Protein AF-0000000078731148 (afdb_homodimer)

pLDDT: mean 84.33, std 15.51, range [36.84, 97.5]

Organism: Oryza nivara (NCBI:txid4536)

Radius of gyration: 30.64 Å; Cα contacts (8 Å, |Δi|>4): 1799; chains: 2; bounding box: 65×87×70 Å

Nearest PDB structures (foldseek):
  7xm3-assembly1_A  TM=5.866E-01  e=1.281E-05  Homo sapiens
  4ch9-assembly1_B  TM=4.738E-01  e=8.517E-07  Homo sapiens
  7qzq-assembly2_B  TM=4.421E-01  e=8.063E-04  Homo sapiens
  2dg0-assembly1_A  TM=3.332E-01  e=1.736E-03  Staphylococcus aureus
  8gej-assembly1_B  TM=3.809E-01  e=5.083E-03  Homo sapiens

Solvent-accessible surface area (backbone atoms only — not comparable to full-atom values): 38604 Å² total; per-residue (Å²): 113,58,56,73,64,37,36,35,32,28,38,38,60,48,90,73,41,55,58,28,29,33,37,22,49,35,64,54,69,78,25,46,72,61,80,88,59,64,77,64,80,70,65,89,76,64,72,78,67,68,40,81,41,78,66,58,55,75,73,42,31,31,42,62,41,74,44,77,40,57,39,71,86,66,29,35,40,33,29,15,44,90,78,18,37,28,35,40,36,32,76,88,75,41,31,41,29,80,46,65,52,46,90,49,60,64,64,69,65,44,73,42,53,47,64,85,23,37,34,39,30,29,36,60,44,41,44,43,77,40,86,41,57,98,78,46,68,61,36,56,31,16,34,28,42,39,64,44,72,55,53,72,42,98,75,72,37,33,50,91,43,57,45,63,41,81,45,80,56,67,78,63,37,77,44,87,62,28,92,79,49,38,42,58,42,17,34,33,66,41,85,77,44,32,40,38,40,11,17,84,75,78,12,21,36,27,34,34,65,86,75,67,42,74,45,66,15,35,92,43,50,58,68,30,45,41,52,35,31,65,33,78,83,72,66,32,29,36,24,29,22,59,91,39,71,23,26,41,31,29,31,62,58,84,65,46,71,39,70,75,36,72,81,74,61,71,77,44,70,35,76,79,58,61,58,95,64,72,54,82,44,74,44,55,42,72,36,40,79,37,27,33,38,41,35,38,30,37,68,44,72,42,74,66,80,65,73,85,51,81,80,52,60,80,66,51,54,48,34,24,37,35,40,39,29,22,32,37,53,41,80,44,87,81,93,42,66,44,68,43,76,52,38,31,37,31,33,64,42,48,75,49,30,42,76,77,46,77,84,114,55,55,72,63,35,36,36,32,26,37,38,61,47,89,68,40,55,58,30,30,35,37,21,50,36,64,56,69,76,25,46,72,62,82,86,55,67,76,65,76,74,63,91,75,66,73,79,66,67,39,82,42,80,66,57,55,75,73,41,29,33,42,61,42,74,44,78,43,58,39,68,85,65,28,36,39,33,28,16,45,89,77,20,38,28,36,39,34,32,75,90,74,42,30,42,30,80,44,64,52,45,90,53,60,66,66,70,66,44,73,42,54,46,65,85,25,36,36,38,30,29,35,60,47,41,48,43,76,43,85,45,57,99,79,48,68,61,44,54,28,16,34,29,43,38,64,43,74,54,53,71,40,96,72,73,41,35,50,92,42,58,44,65,41,80,44,81,57,65,78,64,36,75,42,87,64,30,93,78,48,37,42,59,41,17,35,34,67,41,86,78,46,32,39,36,40,12,16,84,74,78,12,21,36,26,34,33,64,84,76,68,42,74,45,67,16,36,92,42,50,58,67,28,44,41,49,34,32,65,33,77,82,72,67,31,29,37,22,30,24,59,92,40,71,22,25,41,32,28,31,63,57,84,65,46,72,39,71,73,36,74,81,74,61,72,78,42,70,34,75,78,58,62,58,95,65,72,55,82,45,72,44,56,41,71,37,40,80,39,26,33,38,42,35,37,31,37,69,46,74,42,75,65,80,68,72,82,53,83,79,51,62,80,67,52,54,49,34,24,36,35,39,41,30,22,34,36,54,41,79,44,88,80,93,43,66,42,69,42,79,51,37,31,37,31,33,62,43,48,76,48,29,41,75,78,45,76,84

Structure (mmCIF, N/CA/C/O backbone):
data_AF-0000000078731148-model_v1
#
loop_
_entity.id
_entity.type
_entity.pdbx_description
1 polymer 'DUF1618 domain-containing protein'
#
loop_
_atom_site.group_PDB
_atom_site.id
_atom_site.type_symbol
_atom_site.label_atom_id
_atom_site.label_alt_id
_atom_site.label_comp_id
_atom_site.label_asym_id
_atom_site.label_entity_id
_atom_site.label_seq_id
_atom_site.pdbx_PDB_ins_code
_atom_site.Cartn_x
_atom_site.Cartn_y
_atom_site.Cartn_z
_atom_site.occupancy
_atom_site.B_iso_or_equiv
_atom_site.auth_seq_id
_atom_site.auth_comp_id
_atom_site.auth_asym_id
_atom_site.auth_atom_id
_atom_site.pdbx_PDB_model_num
ATOM 1 N N . MET A 1 1 ? 5.75 -10.508 -28 1 74.62 1 MET A N 1
ATOM 2 C CA . MET A 1 1 ? 6.523 -9.758 -27.016 1 74.62 1 MET A CA 1
ATOM 3 C C . MET A 1 1 ? 6.363 -10.352 -25.609 1 74.62 1 MET A C 1
ATOM 5 O O . MET A 1 1 ? 5.297 -10.875 -25.281 1 74.62 1 MET A O 1
ATOM 9 N N . ILE A 1 2 ? 7.523 -10.578 -24.906 1 86.19 2 ILE A N 1
ATOM 10 C CA . ILE A 1 2 ? 7.484 -11.18 -23.578 1 86.19 2 ILE A CA 1
ATOM 11 C C . ILE A 1 2 ? 7.215 -10.102 -22.531 1 86.19 2 ILE A C 1
ATOM 13 O O . ILE A 1 2 ? 7.426 -8.914 -22.797 1 86.19 2 ILE A O 1
ATOM 17 N N . ARG A 1 3 ? 6.613 -10.547 -21.484 1 90.38 3 ARG A N 1
ATOM 18 C CA . ARG A 1 3 ? 6.367 -9.586 -20.422 1 90.38 3 ARG A CA 1
ATOM 19 C C . ARG A 1 3 ? 7.656 -8.867 -20.016 1 90.38 3 ARG A C 1
ATOM 21 O O . ARG A 1 3 ? 8.734 -9.461 -20.062 1 90.38 3 ARG A O 1
ATOM 28 N N . ARG A 1 4 ? 7.504 -7.707 -19.578 1 87.62 4 ARG A N 1
ATOM 29 C CA . ARG A 1 4 ? 8.648 -6.844 -19.312 1 87.62 4 ARG A CA 1
ATOM 30 C C . ARG A 1 4 ? 9.367 -7.285 -18.031 1 87.62 4 ARG A C 1
ATOM 32 O O . ARG A 1 4 ? 10.594 -7.242 -17.969 1 87.62 4 ARG A O 1
ATOM 39 N N . PHE A 1 5 ? 8.539 -7.723 -17.078 1 93.25 5 PHE A N 1
ATOM 40 C CA . PHE A 1 5 ? 9.195 -8.055 -15.82 1 93.25 5 PHE A CA 1
ATOM 41 C C . PHE A 1 5 ? 8.602 -9.32 -15.219 1 93.25 5 PHE A C 1
ATOM 43 O O . PHE A 1 5 ? 7.414 -9.602 -15.391 1 93.25 5 PHE A O 1
ATOM 50 N N . LEU A 1 6 ? 9.492 -10.109 -14.664 1 95.31 6 LEU A N 1
ATOM 51 C CA . LEU A 1 6 ? 9.188 -11.156 -13.695 1 95.31 6 LEU A CA 1
ATOM 52 C C . LEU A 1 6 ? 9.383 -10.656 -12.266 1 95.31 6 LEU A C 1
ATOM 54 O O . LEU A 1 6 ? 10.25 -9.82 -12.016 1 95.31 6 LEU A O 1
ATOM 58 N N . TYR A 1 7 ? 8.5 -11.148 -11.391 1 96.5 7 TYR A N 1
ATOM 59 C CA . TYR A 1 7 ? 8.609 -10.672 -10.016 1 96.5 7 TYR A CA 1
ATOM 60 C C . TYR A 1 7 ? 8.922 -11.812 -9.062 1 96.5 7 TYR A C 1
ATOM 62 O O . TYR A 1 7 ? 8.297 -12.875 -9.133 1 96.5 7 TYR A O 1
ATOM 70 N N . MET A 1 8 ? 9.852 -11.578 -8.242 1 96.88 8 MET A N 1
ATOM 71 C CA . MET A 1 8 ? 10.195 -12.523 -7.18 1 96.88 8 MET A CA 1
ATOM 72 C C . MET A 1 8 ? 9.953 -11.906 -5.809 1 96.88 8 MET A C 1
ATOM 74 O O . MET A 1 8 ? 10.273 -10.734 -5.582 1 96.88 8 MET A O 1
ATOM 78 N N . VAL A 1 9 ? 9.352 -12.656 -4.941 1 96.88 9 VAL A N 1
ATOM 79 C CA . VAL A 1 9 ? 9.117 -12.188 -3.58 1 96.88 9 VAL A CA 1
ATOM 80 C C . VAL A 1 9 ? 10.031 -12.922 -2.607 1 96.88 9 VAL A C 1
ATOM 82 O O . VAL A 1 9 ? 10.148 -14.156 -2.658 1 96.88 9 VAL A O 1
ATOM 85 N N . ASP A 1 10 ? 10.703 -12.203 -1.766 1 95.94 10 ASP A N 1
ATOM 86 C CA . ASP A 1 10 ? 11.508 -12.828 -0.727 1 95.94 10 ASP A CA 1
ATOM 87 C C . ASP A 1 10 ? 11.18 -12.258 0.649 1 95.94 10 ASP A C 1
ATOM 89 O O . ASP A 1 10 ? 10.656 -11.148 0.754 1 95.94 10 ASP A O 1
ATOM 93 N N . ILE A 1 11 ? 11.398 -13.031 1.67 1 92.94 11 ILE A N 1
ATOM 94 C CA . ILE A 1 11 ? 11.227 -12.641 3.064 1 92.94 11 ILE A CA 1
ATOM 95 C C . ILE A 1 11 ? 12.531 -12.062 3.605 1 92.94 11 ILE A C 1
ATOM 97 O O . ILE A 1 11 ? 13.609 -12.617 3.375 1 92.94 11 ILE A O 1
ATOM 101 N N . PHE A 1 12 ? 12.359 -10.93 4.188 1 85.38 12 PHE A N 1
ATOM 102 C CA . PHE A 1 12 ? 13.469 -10.344 4.934 1 85.38 12 PHE A CA 1
ATOM 103 C C . PHE A 1 12 ? 13.219 -10.422 6.434 1 85.38 12 PHE A C 1
ATOM 105 O O . PHE A 1 12 ? 12.289 -9.797 6.945 1 85.38 12 PHE A O 1
ATOM 112 N N . ASP A 1 13 ? 13.961 -11.328 7.055 1 73.5 13 ASP A N 1
ATOM 113 C CA . ASP A 1 13 ? 13.82 -11.531 8.492 1 73.5 13 ASP A CA 1
ATOM 114 C C . ASP A 1 13 ? 14.969 -10.867 9.258 1 73.5 13 ASP A C 1
ATOM 116 O O . ASP A 1 13 ? 16.078 -11.391 9.281 1 73.5 13 ASP A O 1
ATOM 120 N N . LYS A 1 14 ? 14.609 -9.57 9.641 1 64.19 14 LYS A N 1
ATOM 121 C CA . LYS A 1 14 ? 15.609 -8.938 10.492 1 64.19 14 LYS A CA 1
ATOM 122 C C . LYS A 1 14 ? 15.414 -9.328 11.953 1 64.19 14 LYS A C 1
ATOM 124 O O . LYS A 1 14 ? 14.289 -9.555 12.398 1 64.19 14 LYS A O 1
ATOM 129 N N . SER A 1 15 ? 16.391 -9.898 12.664 1 60.47 15 SER A N 1
ATOM 130 C CA . SER A 1 15 ? 16.359 -10.391 14.039 1 60.47 15 SER A CA 1
ATOM 131 C C . SER A 1 15 ? 15.383 -9.578 14.891 1 60.47 15 SER A C 1
ATOM 133 O O . SER A 1 15 ? 14.656 -10.141 15.719 1 60.47 15 SER A O 1
ATOM 135 N N . HIS A 1 16 ? 15.234 -8.352 14.734 1 59.56 16 HIS A N 1
ATOM 136 C CA . HIS A 1 16 ? 14.43 -7.645 15.719 1 59.56 16 HIS A CA 1
ATOM 137 C C . HIS A 1 16 ? 13.383 -6.766 15.039 1 59.56 16 HIS A C 1
ATOM 139 O O . HIS A 1 16 ? 12.594 -6.09 15.711 1 59.56 16 HIS A O 1
ATOM 145 N N . GLY A 1 17 ? 13.211 -6.926 13.781 1 63.25 17 GLY A N 1
ATOM 146 C CA . GLY A 1 17 ? 12.227 -6.062 13.148 1 63.25 17 GLY A CA 1
ATOM 147 C C . GLY A 1 17 ? 11.07 -6.828 12.523 1 63.25 17 GLY A C 1
ATOM 148 O O . GLY A 1 17 ? 11.008 -8.055 12.633 1 63.25 17 GLY A O 1
ATOM 149 N N . PRO A 1 18 ? 10.109 -6.062 12.18 1 71.12 18 PRO A N 1
ATOM 150 C CA . PRO A 1 18 ? 8.984 -6.719 11.508 1 71.12 18 PRO A CA 1
ATOM 151 C C . PRO A 1 18 ? 9.414 -7.473 10.25 1 71.12 18 PRO A C 1
ATOM 153 O O . PRO A 1 18 ? 10.312 -7.027 9.531 1 71.12 18 PRO A O 1
ATOM 156 N N . ILE A 1 19 ? 8.836 -8.664 10.125 1 81 19 ILE A N 1
ATOM 157 C CA . ILE A 1 19 ? 9.07 -9.438 8.914 1 81 19 ILE A CA 1
ATOM 158 C C . ILE A 1 19 ? 8.477 -8.719 7.711 1 81 19 ILE A C 1
ATOM 160 O O . ILE A 1 19 ? 7.328 -8.281 7.746 1 81 19 ILE A O 1
ATOM 164 N N . SER A 1 20 ? 9.359 -8.438 6.777 1 89.38 20 SER A N 1
ATOM 165 C CA . SER A 1 20 ? 8.898 -7.77 5.562 1 89.38 20 SER A CA 1
ATOM 166 C C . SER A 1 20 ? 9.102 -8.648 4.336 1 89.38 20 SER A C 1
ATOM 168 O O . SER A 1 20 ? 9.898 -9.586 4.359 1 89.38 20 SER A O 1
ATOM 170 N N . ARG A 1 21 ? 8.305 -8.508 3.389 1 94.94 21 ARG A N 1
ATOM 171 C CA . ARG A 1 21 ? 8.422 -9.172 2.094 1 94.94 21 ARG A CA 1
ATOM 172 C C . ARG A 1 21 ? 8.812 -8.18 1.004 1 94.94 21 ARG A C 1
ATOM 174 O O . ARG A 1 21 ? 8.25 -7.09 0.918 1 94.94 21 ARG A O 1
ATOM 181 N N . ARG A 1 22 ? 9.742 -8.578 0.25 1 95.5 22 ARG A N 1
ATOM 182 C CA . ARG A 1 22 ? 10.273 -7.707 -0.79 1 95.5 22 ARG A CA 1
ATOM 183 C C . ARG A 1 22 ? 9.938 -8.242 -2.178 1 95.5 22 ARG A C 1
ATOM 185 O O . ARG A 1 22 ? 10.133 -9.422 -2.457 1 95.5 22 ARG A O 1
ATOM 192 N N . LEU A 1 23 ? 9.359 -7.355 -2.934 1 97.06 23 LEU A N 1
ATOM 193 C CA . LEU A 1 23 ? 9.102 -7.656 -4.34 1 97.06 23 LEU A CA 1
ATOM 194 C C . LEU A 1 23 ? 10.266 -7.203 -5.215 1 97.06 23 LEU A C 1
ATOM 196 O O . LEU A 1 23 ? 10.57 -6.008 -5.281 1 97.06 23 LEU A O 1
ATOM 200 N N . ARG A 1 24 ? 10.898 -8.188 -5.871 1 96.44 24 ARG A N 1
ATOM 201 C CA . ARG A 1 24 ? 12.031 -7.895 -6.746 1 96.44 24 ARG A CA 1
ATOM 202 C C . ARG A 1 24 ? 11.625 -7.996 -8.211 1 96.44 24 ARG A C 1
ATOM 204 O O . ARG A 1 24 ? 10.844 -8.875 -8.586 1 96.44 24 ARG A O 1
ATOM 211 N N . ARG A 1 25 ? 12.211 -7.125 -8.945 1 95.06 25 ARG A N 1
ATOM 212 C CA . ARG A 1 25 ? 11.906 -7.074 -10.375 1 95.06 25 ARG A CA 1
ATOM 213 C C . ARG A 1 25 ? 13.039 -7.684 -11.195 1 95.06 25 ARG A C 1
ATOM 215 O O . ARG A 1 25 ? 14.195 -7.277 -11.07 1 95.06 25 ARG A O 1
ATOM 222 N N . ILE A 1 26 ? 12.633 -8.664 -12.055 1 95.81 26 ILE A N 1
ATOM 223 C CA . ILE A 1 26 ? 13.609 -9.359 -12.891 1 95.81 26 ILE A CA 1
ATOM 224 C C . ILE A 1 26 ? 13.297 -9.117 -14.367 1 95.81 26 ILE A C 1
ATOM 226 O O . ILE A 1 26 ? 12.148 -9.266 -14.797 1 95.81 26 ILE A O 1
ATOM 230 N N . ASN A 1 27 ? 14.266 -8.688 -15.086 1 94.62 27 ASN A N 1
ATOM 231 C CA . ASN A 1 27 ? 14.133 -8.656 -16.547 1 94.62 27 ASN A CA 1
ATOM 232 C C . ASN A 1 27 ? 14.336 -10.039 -17.156 1 94.62 27 ASN A C 1
ATOM 234 O O . ASN A 1 27 ? 15.461 -10.531 -17.219 1 94.62 27 ASN A O 1
ATOM 238 N N . PRO A 1 28 ? 13.281 -10.609 -17.688 1 95.44 28 PRO A N 1
ATOM 239 C CA . PRO A 1 28 ? 13.398 -12 -18.141 1 95.44 28 PRO A CA 1
ATOM 240 C C . PRO A 1 28 ? 14.172 -12.125 -19.453 1 95.44 28 PRO A C 1
ATOM 242 O O . PRO A 1 28 ? 14.555 -13.234 -19.844 1 95.44 28 PRO A O 1
ATOM 245 N N . SER A 1 29 ? 14.43 -11.062 -20.109 1 92.88 29 SER A N 1
ATOM 246 C CA . SER A 1 29 ? 15.133 -11.133 -21.375 1 92.88 29 SER A CA 1
ATOM 247 C C . SER A 1 29 ? 16.531 -11.719 -21.203 1 92.88 29 SER A C 1
ATOM 249 O O . SER A 1 29 ? 17.078 -12.32 -22.141 1 92.88 29 SER A O 1
ATOM 251 N N . HIS A 1 30 ? 17.031 -11.609 -20.062 1 91.94 30 HIS A N 1
ATOM 252 C CA . HIS A 1 30 ? 18.406 -12.062 -19.812 1 91.94 30 HIS A CA 1
ATOM 253 C C . HIS A 1 30 ? 18.469 -13.586 -19.734 1 91.94 30 HIS A C 1
ATOM 255 O O . HIS A 1 30 ? 19.547 -14.172 -19.766 1 91.94 30 HIS A O 1
ATOM 261 N N . LEU A 1 31 ? 17.344 -14.234 -19.688 1 94.38 31 LEU A N 1
ATOM 262 C CA . LEU A 1 31 ? 17.312 -15.688 -19.578 1 94.38 31 LEU A CA 1
ATOM 263 C C . LEU A 1 31 ? 17.344 -16.344 -20.953 1 94.38 31 LEU A C 1
ATOM 265 O O . LEU A 1 31 ? 17.391 -17.562 -21.062 1 94.38 31 LEU A O 1
ATOM 269 N N . PHE A 1 32 ? 17.375 -15.547 -21.953 1 93.56 32 PHE A N 1
ATOM 270 C CA . PHE A 1 32 ? 17.25 -16.109 -23.297 1 93.56 32 PHE A CA 1
ATOM 271 C C . PHE A 1 32 ? 18.422 -15.688 -24.172 1 93.56 32 PHE A C 1
ATOM 273 O O . PHE A 1 32 ? 18.875 -14.547 -24.094 1 93.56 32 PHE A O 1
ATOM 280 N N . TYR A 1 33 ? 18.828 -16.609 -24.906 1 89.62 33 TYR A N 1
ATOM 281 C CA . TYR A 1 33 ? 19.828 -16.297 -25.922 1 89.62 33 TYR A CA 1
ATOM 282 C C . TYR A 1 33 ? 19.234 -15.469 -27.047 1 89.62 33 TYR A C 1
ATOM 284 O O . TYR A 1 33 ? 18.062 -15.633 -27.391 1 89.62 33 TYR A O 1
ATOM 292 N N . PRO A 1 34 ? 20.094 -14.461 -27.516 1 78.88 34 PRO A N 1
ATOM 293 C CA . PRO A 1 34 ? 19.594 -13.695 -28.656 1 78.88 34 PRO A CA 1
ATOM 294 C C . PRO A 1 34 ? 19.234 -14.578 -29.844 1 78.88 34 PRO A C 1
ATOM 296 O O . PRO A 1 34 ? 19.781 -15.68 -29.984 1 78.88 34 PRO A O 1
ATOM 299 N N . ASN A 1 35 ? 18.125 -14.281 -30.641 1 67.75 35 ASN A N 1
ATOM 300 C CA . ASN A 1 35 ? 17.609 -15.062 -31.75 1 67.75 35 ASN A CA 1
ATOM 301 C C . ASN A 1 35 ? 18.703 -15.422 -32.75 1 67.75 35 ASN A C 1
ATOM 303 O O . ASN A 1 35 ? 18.656 -16.484 -33.375 1 67.75 35 ASN A O 1
ATOM 307 N N . ASP A 1 36 ? 19.578 -14.453 -33.094 1 58.06 36 ASP A N 1
ATOM 308 C CA . ASP A 1 36 ? 20.594 -14.75 -34.094 1 58.06 36 ASP A CA 1
ATOM 309 C C . ASP A 1 36 ? 21.547 -15.844 -33.625 1 58.06 36 ASP A C 1
ATOM 311 O O . ASP A 1 36 ? 22.375 -16.328 -34.406 1 58.06 36 ASP A O 1
ATOM 315 N N . ALA A 1 37 ? 21.672 -16.141 -32.406 1 53.88 37 ALA A N 1
ATOM 316 C CA . ALA A 1 37 ? 22.562 -17.188 -31.953 1 53.88 37 ALA A CA 1
ATOM 317 C C . ALA A 1 37 ? 21.891 -18.562 -32 1 53.88 37 ALA A C 1
ATOM 319 O O . ALA A 1 37 ? 20.891 -18.781 -31.328 1 53.88 37 ALA A O 1
ATOM 320 N N . LEU A 1 38 ? 21.797 -19.078 -33.219 1 49.69 38 LEU A N 1
ATOM 321 C CA . LEU A 1 38 ? 21.25 -20.422 -33.438 1 49.69 38 LEU A CA 1
ATOM 322 C C . LEU A 1 38 ? 21.516 -21.328 -32.25 1 49.69 38 LEU A C 1
ATOM 324 O O . LEU A 1 38 ? 22.625 -21.375 -31.734 1 49.69 38 LEU A O 1
ATOM 328 N N . PRO A 1 39 ? 20.453 -21.828 -31.641 1 47.59 39 PRO A N 1
ATOM 329 C CA . PRO A 1 39 ? 20.766 -22.797 -30.594 1 47.59 39 PRO A CA 1
ATOM 330 C C . PRO A 1 39 ? 21.781 -23.844 -31.031 1 47.59 39 PRO A C 1
ATOM 332 O O . PRO A 1 39 ? 21.641 -24.422 -32.125 1 47.59 39 PRO A O 1
ATOM 335 N N . VAL A 1 40 ? 23.047 -23.656 -30.969 1 43.69 40 VAL A N 1
ATOM 336 C CA . VAL A 1 40 ? 23.891 -24.828 -31.219 1 43.69 40 VAL A CA 1
ATOM 337 C C . VAL A 1 40 ? 23.156 -26.094 -30.75 1 43.69 40 VAL A C 1
ATOM 339 O O . VAL A 1 40 ? 22.5 -26.094 -29.703 1 43.69 40 VAL A O 1
ATOM 342 N N . PRO A 1 41 ? 22.797 -26.922 -31.75 1 44.09 41 PRO A N 1
ATOM 343 C CA . PRO A 1 41 ? 22.266 -28.203 -31.297 1 44.09 41 PRO A CA 1
ATOM 344 C C . PRO A 1 41 ? 22.844 -28.656 -29.953 1 44.09 41 PRO A C 1
ATOM 346 O O . PRO A 1 41 ? 24.062 -28.766 -29.828 1 44.09 41 PRO A O 1
ATOM 349 N N . GLN A 1 42 ? 22.516 -28.141 -28.891 1 39.78 42 GLN A N 1
ATOM 350 C CA . GLN A 1 42 ? 23.094 -28.562 -27.609 1 39.78 42 GLN A CA 1
ATOM 351 C C . GLN A 1 42 ? 23.188 -30.078 -27.531 1 39.78 42 GLN A C 1
ATOM 353 O O . GLN A 1 42 ? 22.188 -30.781 -27.641 1 39.78 42 GLN A O 1
ATOM 358 N N . SER A 1 43 ? 24.234 -30.734 -28.031 1 37 43 SER A N 1
ATOM 359 C CA . SER A 1 43 ? 24.531 -32.062 -27.516 1 37 43 SER A CA 1
ATOM 360 C C . SER A 1 43 ? 24.031 -32.25 -26.094 1 37 43 SER A C 1
ATOM 362 O O . SER A 1 43 ? 23.922 -31.266 -25.344 1 37 43 SER A O 1
ATOM 364 N N . SER A 1 44 ? 23.25 -33.406 -25.812 1 39.94 44 SER A N 1
ATOM 365 C CA . SER A 1 44 ? 22.625 -33.938 -24.609 1 39.94 44 SER A CA 1
ATOM 366 C C . SER A 1 44 ? 23.328 -33.469 -23.344 1 39.94 44 SER A C 1
ATOM 368 O O . SER A 1 44 ? 22.688 -33.281 -22.297 1 39.94 44 SER A O 1
ATOM 370 N N . SER A 1 45 ? 24.703 -33.719 -23.25 1 38.25 45 SER A N 1
ATOM 371 C CA . SER A 1 45 ? 25.469 -33.719 -22 1 38.25 45 SER A CA 1
ATOM 372 C C . SER A 1 45 ? 25.766 -32.312 -21.5 1 38.25 45 SER A C 1
ATOM 374 O O . SER A 1 45 ? 26.594 -32.125 -20.609 1 38.25 45 SER A O 1
ATOM 376 N N . SER A 1 46 ? 25.75 -31.328 -22.328 1 41.75 46 SER A N 1
ATOM 377 C CA . SER A 1 46 ? 26.391 -30.125 -21.797 1 41.75 46 SER A CA 1
ATOM 378 C C . SER A 1 46 ? 25.688 -29.641 -20.531 1 41.75 46 SER A C 1
ATOM 380 O O . SER A 1 46 ? 24.484 -29.391 -20.547 1 41.75 46 SER A O 1
ATOM 382 N N . ALA A 1 47 ? 26.109 -30.062 -19.406 1 46.09 47 ALA A N 1
ATOM 383 C CA . ALA A 1 47 ? 25.844 -29.562 -18.062 1 46.09 47 ALA A CA 1
ATOM 384 C C . ALA A 1 47 ? 25.406 -28.094 -18.109 1 46.09 47 ALA A C 1
ATOM 386 O O . ALA A 1 47 ? 26.156 -27.234 -18.562 1 46.09 47 ALA A O 1
ATOM 387 N N . THR A 1 48 ? 24.188 -27.812 -18.469 1 58.59 48 THR A N 1
ATOM 388 C CA . THR A 1 48 ? 23.594 -26.469 -18.484 1 58.59 48 THR A CA 1
ATOM 389 C C . THR A 1 48 ? 24.188 -25.609 -17.375 1 58.59 48 THR A C 1
ATOM 391 O O . THR A 1 48 ? 24.062 -25.938 -16.188 1 58.59 48 THR A O 1
ATOM 394 N N . VAL A 1 49 ? 25.312 -24.922 -17.75 1 75.81 49 VAL A N 1
ATOM 395 C CA . VAL A 1 49 ? 26.047 -24.016 -16.875 1 75.81 49 VAL A CA 1
ATOM 396 C C . VAL A 1 49 ? 25.094 -23.016 -16.234 1 75.81 49 VAL A C 1
ATOM 398 O O . VAL A 1 49 ? 24.297 -22.359 -16.938 1 75.81 49 VAL A O 1
ATOM 401 N N . VAL A 1 50 ? 24.938 -23.172 -14.977 1 88.69 50 VAL A N 1
ATOM 402 C CA . VAL A 1 50 ? 24.188 -22.203 -14.188 1 88.69 50 VAL A CA 1
ATOM 403 C C . VAL A 1 50 ? 25.047 -20.969 -13.922 1 88.69 50 VAL A C 1
ATOM 405 O O . VAL A 1 50 ? 26.156 -21.094 -13.383 1 88.69 50 VAL A O 1
ATOM 408 N N . GLU A 1 51 ? 24.672 -19.797 -14.422 1 92.19 51 GLU A N 1
ATOM 409 C CA . GLU A 1 51 ? 25.406 -18.547 -14.203 1 92.19 51 GLU A CA 1
ATOM 410 C C . GLU A 1 51 ? 24.922 -17.844 -12.945 1 92.19 51 GLU A C 1
ATOM 412 O O . GLU A 1 51 ? 23.719 -17.75 -12.695 1 92.19 51 GLU A O 1
ATOM 417 N N . ASP A 1 52 ? 25.891 -17.344 -12.227 1 94.19 52 ASP A N 1
ATOM 418 C CA . ASP A 1 52 ? 25.516 -16.547 -11.062 1 94.19 52 ASP A CA 1
ATOM 419 C C . ASP A 1 52 ? 25.078 -15.141 -11.477 1 94.19 52 ASP A C 1
ATOM 421 O O . ASP A 1 52 ? 25.688 -14.531 -12.359 1 94.19 52 ASP A O 1
ATOM 425 N N . ALA A 1 53 ? 24.047 -14.695 -10.93 1 94.56 53 ALA A N 1
ATOM 426 C CA . ALA A 1 53 ? 23.547 -13.352 -11.172 1 94.56 53 ALA A CA 1
ATOM 427 C C . ALA A 1 53 ? 23.328 -12.602 -9.859 1 94.56 53 ALA A C 1
ATOM 429 O O . ALA A 1 53 ? 23.016 -13.219 -8.836 1 94.56 53 ALA A O 1
ATOM 430 N N . PRO A 1 54 ? 23.547 -11.297 -9.914 1 94.5 54 PRO A N 1
ATOM 431 C CA . PRO A 1 54 ? 23.219 -10.523 -8.719 1 94.5 54 PRO A CA 1
ATOM 432 C C . PRO A 1 54 ? 21.719 -10.5 -8.422 1 94.5 54 PRO A C 1
ATOM 434 O O . PRO A 1 54 ? 20.906 -10.617 -9.336 1 94.5 54 PRO A O 1
ATOM 437 N N . LEU A 1 55 ? 21.391 -10.297 -7.168 1 94.06 55 LEU A N 1
ATOM 438 C CA . LEU A 1 55 ? 19.984 -10.203 -6.801 1 94.06 55 LEU A CA 1
ATOM 439 C C . LEU A 1 55 ? 19.312 -9.023 -7.5 1 94.06 55 LEU A C 1
ATOM 441 O O . LEU A 1 55 ? 19.875 -7.926 -7.551 1 94.06 55 LEU A O 1
ATOM 445 N N . PRO A 1 56 ? 18.172 -9.297 -8.047 1 93.31 56 PRO A N 1
ATOM 446 C CA . PRO A 1 56 ? 17.453 -8.195 -8.68 1 93.31 56 PRO A CA 1
ATOM 447 C C . PRO A 1 56 ? 17.078 -7.086 -7.691 1 93.31 56 PRO A C 1
ATOM 449 O O . PRO A 1 56 ? 17 -7.332 -6.488 1 93.31 56 PRO A O 1
ATOM 452 N N . PRO A 1 57 ? 16.938 -5.863 -8.18 1 93.94 57 PRO A N 1
ATOM 453 C CA . PRO A 1 57 ? 16.562 -4.758 -7.293 1 93.94 57 PRO A CA 1
ATOM 454 C C . PRO A 1 57 ? 15.164 -4.914 -6.699 1 93.94 57 PRO A C 1
ATOM 456 O O . PRO A 1 57 ? 14.305 -5.562 -7.301 1 93.94 57 PRO A O 1
ATOM 459 N N . ILE A 1 58 ? 15.039 -4.266 -5.547 1 94.56 58 ILE A N 1
ATOM 460 C CA . ILE A 1 58 ? 13.75 -4.262 -4.875 1 94.56 58 ILE A CA 1
ATOM 461 C C . ILE A 1 58 ? 12.836 -3.215 -5.512 1 94.56 58 ILE A C 1
ATOM 463 O O . ILE A 1 58 ? 13.242 -2.066 -5.707 1 94.56 58 ILE A O 1
ATOM 467 N N . ASP A 1 59 ? 11.688 -3.633 -5.844 1 94.75 59 ASP A N 1
ATOM 468 C CA . ASP A 1 59 ? 10.695 -2.717 -6.398 1 94.75 59 ASP A CA 1
ATOM 469 C C . ASP A 1 59 ? 9.82 -2.129 -5.297 1 94.75 59 ASP A C 1
ATOM 471 O O . ASP A 1 59 ? 9.492 -0.94 -5.328 1 94.75 59 ASP A O 1
ATOM 475 N N . MET A 1 60 ? 9.438 -2.896 -4.355 1 95.75 60 MET A N 1
ATOM 476 C CA . MET A 1 60 ? 8.547 -2.523 -3.258 1 95.75 60 MET A CA 1
ATOM 477 C C . MET A 1 60 ? 8.719 -3.469 -2.074 1 95.75 60 MET A C 1
ATOM 479 O O . MET A 1 60 ? 9.055 -4.641 -2.256 1 95.75 60 MET A O 1
ATOM 483 N N . THR A 1 61 ? 8.531 -2.971 -0.928 1 95.62 61 THR A N 1
ATOM 484 C CA . THR A 1 61 ? 8.547 -3.787 0.28 1 95.62 61 THR A CA 1
ATOM 485 C C . THR A 1 61 ? 7.188 -3.764 0.971 1 95.62 61 THR A C 1
ATOM 487 O O . THR A 1 61 ? 6.562 -2.707 1.081 1 95.62 61 THR A O 1
ATOM 490 N N . PHE A 1 62 ? 6.719 -4.895 1.36 1 95.25 62 PHE A N 1
ATOM 491 C CA . PHE A 1 62 ? 5.434 -5.047 2.027 1 95.25 62 PHE A CA 1
ATOM 492 C C . PHE A 1 62 ? 5.617 -5.527 3.463 1 95.25 62 PHE A C 1
ATOM 494 O O . PHE A 1 62 ? 6.309 -6.516 3.707 1 95.25 62 PHE A O 1
ATOM 501 N N . CYS A 1 63 ? 5.004 -4.848 4.371 1 90.19 63 CYS A N 1
ATOM 502 C CA . CYS A 1 63 ? 4.992 -5.281 5.762 1 90.19 63 CYS A CA 1
ATOM 503 C C . CYS A 1 63 ? 3.633 -5.855 6.145 1 90.19 63 CYS A C 1
ATOM 505 O O . CYS A 1 63 ? 2.596 -5.301 5.777 1 90.19 63 CYS A O 1
ATOM 507 N N . GLY A 1 64 ? 3.691 -7 6.781 1 84.62 64 GLY A N 1
ATOM 508 C CA . GLY A 1 64 ? 2.467 -7.656 7.207 1 84.62 64 GLY A CA 1
ATOM 509 C C . GLY A 1 64 ? 1.946 -8.664 6.195 1 84.62 64 GLY A C 1
ATOM 510 O O . GLY A 1 64 ? 1.383 -9.688 6.57 1 84.62 64 GLY A O 1
ATOM 511 N N . SER A 1 65 ? 2.121 -8.359 4.902 1 86.88 65 SER A N 1
ATOM 512 C CA . SER A 1 65 ? 1.642 -9.266 3.855 1 86.88 65 SER A CA 1
ATOM 513 C C . SER A 1 65 ? 2.381 -10.594 3.893 1 86.88 65 SER A C 1
ATOM 515 O O . SER A 1 65 ? 3.596 -10.633 4.098 1 86.88 65 SER A O 1
ATOM 517 N N . THR A 1 66 ? 1.591 -11.656 3.689 1 87.56 66 THR A N 1
ATOM 518 C CA . THR A 1 66 ? 2.199 -12.984 3.742 1 87.56 66 THR A CA 1
ATOM 519 C C . THR A 1 66 ? 1.938 -13.75 2.449 1 87.56 66 THR A C 1
ATOM 521 O O . THR A 1 66 ? 2.611 -14.742 2.162 1 87.56 66 THR A O 1
ATOM 524 N N . GLU A 1 67 ? 0.975 -13.352 1.722 1 92 67 GLU A N 1
ATOM 525 C CA . GLU A 1 67 ? 0.631 -14.008 0.464 1 92 67 GLU A CA 1
ATOM 526 C C . GLU A 1 67 ? 0.68 -13.023 -0.703 1 92 67 GLU A C 1
ATOM 528 O O . GLU A 1 67 ? 0.317 -11.859 -0.553 1 92 67 GLU A O 1
ATOM 533 N N . PHE A 1 68 ? 1.129 -13.516 -1.822 1 94.75 68 PHE A N 1
ATOM 534 C CA . PHE A 1 68 ? 1.248 -12.695 -3.018 1 94.75 68 PHE A CA 1
ATOM 535 C C . PHE A 1 68 ? 0.701 -13.422 -4.238 1 94.75 68 PHE A C 1
ATOM 537 O O . PHE A 1 68 ? 1.009 -14.602 -4.453 1 94.75 68 PHE A O 1
ATOM 544 N N . MET A 1 69 ? -0.09 -12.727 -4.973 1 94.44 69 MET A N 1
ATOM 545 C CA . MET A 1 69 ? -0.737 -13.281 -6.16 1 94.44 69 MET A CA 1
ATOM 546 C C . MET A 1 69 ? -0.671 -12.297 -7.324 1 94.44 69 MET A C 1
ATOM 548 O O . MET A 1 69 ? -0.759 -11.086 -7.121 1 94.44 69 MET A O 1
ATOM 552 N N . ARG A 1 70 ? -0.547 -12.836 -8.445 1 94.81 70 ARG A N 1
ATOM 553 C CA . ARG A 1 70 ? -0.525 -11.992 -9.641 1 94.81 70 ARG A CA 1
ATOM 554 C C . ARG A 1 70 ? -1.832 -12.117 -10.414 1 94.81 70 ARG A C 1
ATOM 556 O O . ARG A 1 70 ? -2.307 -13.227 -10.672 1 94.81 70 ARG A O 1
ATOM 563 N N . ARG A 1 71 ? -2.299 -11 -10.773 1 93.12 71 ARG A N 1
ATOM 564 C CA . ARG A 1 71 ? -3.488 -10.953 -11.617 1 93.12 71 ARG A CA 1
ATOM 565 C C . ARG A 1 71 ? -3.121 -11.078 -13.094 1 93.12 71 ARG A C 1
ATOM 567 O O . ARG A 1 71 ? -1.948 -10.969 -13.453 1 93.12 71 ARG A O 1
ATOM 574 N N . SER A 1 72 ? -4.203 -11.242 -13.875 1 89.12 72 SER A N 1
ATOM 575 C CA . SER A 1 72 ? -3.99 -11.367 -15.312 1 89.12 72 SER A CA 1
ATOM 576 C C . SER A 1 72 ? -3.471 -10.07 -15.914 1 89.12 72 SER A C 1
ATOM 578 O O . SER A 1 72 ? -2.801 -10.078 -16.953 1 89.12 72 SER A O 1
ATOM 580 N N . ASP A 1 73 ? -3.775 -8.938 -15.297 1 88.62 73 ASP A N 1
ATOM 581 C CA . ASP A 1 73 ? -3.311 -7.648 -15.797 1 88.62 73 ASP A CA 1
ATOM 582 C C . ASP A 1 73 ? -1.946 -7.289 -15.211 1 88.62 73 ASP A C 1
ATOM 584 O O . ASP A 1 73 ? -1.534 -6.129 -15.25 1 88.62 73 ASP A O 1
ATOM 588 N N . ASP A 1 74 ? -1.304 -8.211 -14.562 1 90.12 74 ASP A N 1
ATOM 589 C CA . ASP A 1 74 ? 0.072 -8.164 -14.078 1 90.12 74 ASP A CA 1
ATOM 590 C C . ASP A 1 74 ? 0.168 -7.371 -12.781 1 90.12 74 ASP A C 1
ATOM 592 O O . ASP A 1 74 ? 1.266 -7.137 -12.266 1 90.12 74 ASP A O 1
ATOM 596 N N . LYS A 1 75 ? -0.934 -7.004 -12.219 1 93.38 75 LYS A N 1
ATOM 597 C CA . LYS A 1 75 ? -0.905 -6.375 -10.906 1 93.38 75 LYS A CA 1
ATOM 598 C C . LYS A 1 75 ? -0.756 -7.418 -9.797 1 93.38 75 LYS A C 1
ATOM 600 O O . LYS A 1 75 ? -1.069 -8.594 -10 1 93.38 75 LYS A O 1
ATOM 605 N N . ILE A 1 76 ? -0.26 -7.008 -8.75 1 96.38 76 ILE A N 1
ATOM 606 C CA . ILE A 1 76 ? 0.049 -7.93 -7.66 1 96.38 76 ILE A CA 1
ATOM 607 C C . ILE A 1 76 ? -0.897 -7.676 -6.488 1 96.38 76 ILE A C 1
ATOM 609 O O . ILE A 1 76 ? -1.048 -6.535 -6.039 1 96.38 76 ILE A O 1
ATOM 613 N N . VAL A 1 77 ? -1.548 -8.695 -6.035 1 95.94 77 VAL A N 1
ATOM 614 C CA . VAL A 1 77 ? -2.365 -8.656 -4.828 1 95.94 77 VAL A CA 1
ATOM 615 C C . VAL A 1 77 ? -1.591 -9.25 -3.656 1 95.94 77 VAL A C 1
ATOM 617 O O . VAL A 1 77 ? -1.096 -10.383 -3.744 1 95.94 77 VAL A O 1
ATOM 620 N N . SER A 1 78 ? -1.368 -8.516 -2.646 1 95.75 78 SER A N 1
ATOM 621 C CA . SER A 1 78 ? -0.772 -9.023 -1.416 1 95.75 78 SER A CA 1
ATOM 622 C C . SER A 1 78 ? -1.789 -9.055 -0.28 1 95.75 78 SER A C 1
ATOM 624 O O . SER A 1 78 ? -2.645 -8.172 -0.184 1 95.75 78 SER A O 1
ATOM 626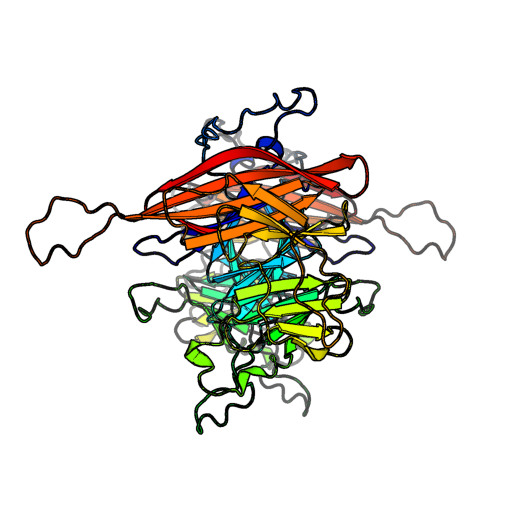 N N . VAL A 1 79 ? -1.679 -10.078 0.614 1 93.25 79 VAL A N 1
ATOM 627 C CA . VAL A 1 79 ? -2.641 -10.242 1.699 1 93.25 79 VAL A CA 1
ATOM 628 C C . VAL A 1 79 ? -1.9 -10.469 3.016 1 93.25 79 VAL A C 1
ATOM 630 O O . VAL A 1 79 ? -0.922 -11.219 3.064 1 93.25 79 VAL A O 1
ATOM 633 N N . ASP A 1 80 ? -2.33 -9.742 3.998 1 88.81 80 ASP A N 1
ATOM 634 C CA . ASP A 1 80 ? -1.949 -10.047 5.375 1 88.81 80 ASP A CA 1
ATOM 635 C C . ASP A 1 80 ? -2.855 -11.125 5.969 1 88.81 80 ASP A C 1
ATOM 637 O O . ASP A 1 80 ? -4.023 -10.867 6.27 1 88.81 80 ASP A O 1
ATOM 641 N N . ARG A 1 81 ? -2.277 -12.234 6.285 1 82.94 81 ARG A N 1
ATOM 642 C CA . ARG A 1 81 ? -3.1 -13.367 6.695 1 82.94 81 ARG A CA 1
ATOM 643 C C . ARG A 1 81 ? -3.668 -13.156 8.094 1 82.94 81 ARG A C 1
ATOM 645 O O . ARG A 1 81 ? -4.68 -13.758 8.461 1 82.94 81 ARG A O 1
ATOM 652 N N . THR A 1 82 ? -2.975 -12.391 8.883 1 80.56 82 THR A N 1
ATOM 653 C CA . THR A 1 82 ? -3.424 -12.188 10.258 1 80.56 82 THR A CA 1
ATOM 654 C C . THR A 1 82 ? -4.625 -11.25 10.297 1 80.56 82 THR A C 1
ATOM 656 O O . THR A 1 82 ? -5.609 -11.516 10.992 1 80.56 82 THR A O 1
ATOM 659 N N . THR A 1 83 ? -4.57 -10.258 9.469 1 84.06 83 THR A N 1
ATOM 660 C CA . THR A 1 83 ? -5.621 -9.25 9.508 1 84.06 83 THR A CA 1
ATOM 661 C C . THR A 1 83 ? -6.57 -9.406 8.32 1 84.06 83 THR A C 1
ATOM 663 O O . THR A 1 83 ? -7.648 -8.805 8.297 1 84.06 83 THR A O 1
ATOM 666 N N . ARG A 1 84 ? -6.246 -10.211 7.285 1 89.75 84 ARG A N 1
ATOM 667 C CA . ARG A 1 84 ? -7.008 -10.477 6.07 1 89.75 84 ARG A CA 1
ATOM 668 C C . ARG A 1 84 ? -7.02 -9.258 5.152 1 89.75 84 ARG A C 1
ATOM 670 O O . ARG A 1 84 ? -7.785 -9.211 4.191 1 89.75 84 ARG A O 1
ATOM 677 N N . ARG A 1 85 ? -6.223 -8.312 5.473 1 90.56 85 ARG A N 1
ATOM 678 C CA . ARG A 1 85 ? -6.18 -7.09 4.672 1 90.56 85 ARG A CA 1
ATOM 679 C C . ARG A 1 85 ? -5.324 -7.281 3.426 1 90.56 85 ARG A C 1
ATOM 681 O O . ARG A 1 85 ? -4.332 -8.016 3.455 1 90.56 85 ARG A O 1
ATOM 688 N N . ALA A 1 86 ? -5.758 -6.57 2.387 1 93 86 ALA A N 1
ATOM 689 C CA . ALA A 1 86 ? -5.105 -6.805 1.101 1 93 86 ALA A CA 1
ATOM 690 C C . ALA A 1 86 ? -4.758 -5.488 0.412 1 93 86 ALA A C 1
ATOM 692 O O . ALA A 1 86 ? -5.406 -4.469 0.653 1 93 86 ALA A O 1
ATOM 693 N N . ILE A 1 87 ? -3.76 -5.543 -0.403 1 95 87 ILE A N 1
ATOM 694 C CA . ILE A 1 87 ? -3.287 -4.418 -1.199 1 95 87 ILE A CA 1
ATOM 695 C C . ILE A 1 87 ? -3.164 -4.836 -2.662 1 95 87 ILE A C 1
ATOM 697 O O . ILE A 1 87 ? -2.719 -5.945 -2.963 1 95 87 ILE A O 1
ATOM 701 N N . LEU A 1 88 ? -3.645 -3.975 -3.514 1 95 88 LEU A N 1
ATOM 702 C CA . LEU A 1 88 ? -3.365 -4.09 -4.941 1 95 88 LEU A CA 1
ATOM 703 C C . LEU A 1 88 ? -2.209 -3.18 -5.344 1 95 88 LEU A C 1
ATOM 705 O O . LEU A 1 88 ? -2.266 -1.966 -5.129 1 95 88 LEU A O 1
ATOM 709 N N . TYR A 1 89 ? -1.192 -3.748 -5.848 1 96.81 89 TYR A N 1
ATOM 710 C CA . TYR A 1 89 ? -0.031 -2.996 -6.312 1 96.81 89 TYR A CA 1
ATOM 711 C C . TYR A 1 89 ? 0.143 -3.141 -7.82 1 96.81 89 TYR A C 1
ATOM 713 O O . TYR A 1 89 ? 0.178 -4.254 -8.344 1 96.81 89 TYR A O 1
ATOM 721 N N . ASP A 1 90 ? 0.214 -2.02 -8.508 1 94.56 90 ASP A N 1
ATOM 722 C CA . ASP A 1 90 ? 0.557 -1.968 -9.93 1 94.56 90 ASP A CA 1
ATOM 723 C C . ASP A 1 90 ? 2.021 -1.58 -10.125 1 94.56 90 ASP A C 1
ATOM 725 O O . ASP A 1 90 ? 2.383 -0.41 -9.977 1 94.56 90 ASP A O 1
ATOM 729 N N . PRO A 1 91 ? 2.852 -2.527 -10.438 1 93.19 91 PRO A N 1
ATOM 730 C CA . PRO A 1 91 ? 4.281 -2.215 -10.539 1 93.19 91 PRO A CA 1
ATOM 731 C C . PRO A 1 91 ? 4.605 -1.303 -11.719 1 93.19 91 PRO A C 1
ATOM 733 O O . PRO A 1 91 ? 5.621 -0.606 -11.703 1 93.19 91 PRO A O 1
ATOM 736 N N . VAL A 1 92 ? 3.828 -1.303 -12.742 1 90.12 92 VAL A N 1
ATOM 737 C CA . VAL A 1 92 ? 4.09 -0.487 -13.922 1 90.12 92 VAL A CA 1
ATOM 738 C C . VAL A 1 92 ? 3.842 0.985 -13.602 1 90.12 92 VAL A C 1
ATOM 740 O O . VAL A 1 92 ? 4.691 1.838 -13.867 1 90.12 92 VAL A O 1
ATOM 743 N N . GLU A 1 93 ? 2.75 1.251 -12.93 1 88.44 93 GLU A N 1
ATOM 744 C CA . GLU A 1 93 ? 2.385 2.627 -12.609 1 88.44 93 GLU A CA 1
ATOM 745 C C . GLU A 1 93 ? 2.852 3.014 -11.211 1 88.44 93 GLU A C 1
ATOM 747 O O . GLU A 1 93 ? 2.734 4.172 -10.805 1 88.44 93 GLU A O 1
ATOM 752 N N . HIS A 1 94 ? 3.365 2.047 -10.531 1 93.19 94 HIS A N 1
ATOM 753 C CA . HIS A 1 94 ? 3.766 2.262 -9.148 1 93.19 94 HIS A CA 1
ATOM 754 C C . HIS A 1 94 ? 2.617 2.834 -8.32 1 93.19 94 HIS A C 1
ATOM 756 O O . HIS A 1 94 ? 2.775 3.863 -7.66 1 93.19 94 HIS A O 1
ATOM 762 N N . THR A 1 95 ? 1.491 2.115 -8.398 1 93.44 95 THR A N 1
ATOM 763 C CA . THR A 1 95 ? 0.271 2.537 -7.723 1 93.44 95 THR A CA 1
ATOM 764 C C . THR A 1 95 ? -0.141 1.515 -6.664 1 93.44 95 THR A C 1
ATOM 766 O O . THR A 1 95 ? -0.053 0.307 -6.895 1 93.44 95 THR A O 1
ATOM 769 N N . VAL A 1 96 ? -0.547 2.012 -5.52 1 95.38 96 VAL A N 1
ATOM 770 C CA . VAL A 1 96 ? -1.07 1.138 -4.473 1 95.38 96 VAL A CA 1
ATOM 771 C C . VAL A 1 96 ? -2.533 1.48 -4.195 1 95.38 96 VAL A C 1
ATOM 773 O O . VAL A 1 96 ? -2.92 2.65 -4.234 1 95.38 96 VAL A O 1
ATOM 776 N N . ARG A 1 97 ? -3.297 0.469 -3.928 1 92.62 97 ARG A N 1
ATOM 777 C CA . ARG A 1 97 ? -4.695 0.588 -3.527 1 92.62 97 ARG A CA 1
ATOM 778 C C . ARG A 1 97 ? -5.043 -0.427 -2.443 1 92.62 97 ARG A C 1
ATOM 780 O O . ARG A 1 97 ? -4.66 -1.595 -2.533 1 92.62 97 ARG A O 1
ATOM 787 N N . VAL A 1 98 ? -5.738 0.016 -1.438 1 92.25 98 VAL A N 1
ATOM 788 C CA . VAL A 1 98 ? -6.215 -0.928 -0.433 1 92.25 98 VAL A CA 1
ATOM 789 C C . VAL A 1 98 ? -7.449 -1.659 -0.957 1 92.25 98 VAL A C 1
ATOM 791 O O . VAL A 1 98 ? -8.375 -1.034 -1.486 1 92.25 98 VAL A O 1
ATOM 794 N N . LEU A 1 99 ? -7.391 -2.908 -0.825 1 92.62 99 LEU A N 1
ATOM 795 C CA . LEU A 1 99 ? -8.516 -3.754 -1.197 1 92.62 99 LEU A CA 1
ATOM 796 C C . LEU A 1 99 ? -9.359 -4.109 0.025 1 92.62 99 LEU A C 1
ATOM 798 O O . LEU A 1 99 ? -8.906 -3.949 1.161 1 92.62 99 LEU A O 1
ATOM 802 N N . PRO A 1 100 ? -10.641 -4.516 -0.257 1 90.69 100 PRO A N 1
ATOM 803 C CA . PRO A 1 100 ? -11.391 -5.055 0.88 1 90.69 100 PRO A CA 1
ATOM 804 C C . PRO A 1 100 ? -10.695 -6.25 1.529 1 90.69 100 PRO A C 1
ATOM 806 O O . PRO A 1 100 ? -9.93 -6.953 0.872 1 90.69 100 PRO A O 1
ATOM 809 N N . SER A 1 101 ? -10.992 -6.453 2.83 1 90.94 101 SER A N 1
ATOM 810 C CA . SER A 1 101 ? -10.43 -7.602 3.531 1 90.94 101 SER A CA 1
ATOM 811 C C . SER A 1 101 ? -11.07 -8.906 3.059 1 90.94 101 SER A C 1
ATOM 813 O O . SER A 1 101 ? -12.266 -8.945 2.777 1 90.94 101 SER A O 1
ATOM 815 N N . MET A 1 102 ? -10.234 -9.93 3.037 1 92.75 102 MET A N 1
ATOM 816 C CA . MET A 1 102 ? -10.789 -11.258 2.768 1 92.75 102 MET A CA 1
ATOM 817 C C . MET A 1 102 ? -11.828 -11.633 3.812 1 92.75 102 MET A C 1
ATOM 819 O O . MET A 1 102 ? -11.844 -11.078 4.914 1 92.75 102 MET A O 1
ATOM 823 N N . VAL A 1 103 ? -12.68 -12.516 3.426 1 91.19 103 VAL A N 1
ATOM 824 C CA . VAL A 1 103 ? -13.734 -12.953 4.332 1 91.19 103 VAL A CA 1
ATOM 825 C C . VAL A 1 103 ? -13.133 -13.742 5.488 1 91.19 103 VAL A C 1
ATOM 827 O O . VAL A 1 103 ? -13.516 -13.547 6.645 1 91.19 103 VAL A O 1
ATOM 830 N N . GLU A 1 104 ? -12.188 -14.594 5.16 1 89.12 104 GLU A N 1
ATOM 831 C CA . GLU A 1 104 ? -11.477 -15.367 6.176 1 89.12 104 GLU A CA 1
ATOM 832 C C . GLU A 1 104 ? -9.984 -15.445 5.867 1 89.12 104 GLU A C 1
ATOM 834 O O . GLU A 1 104 ? -9.578 -15.367 4.707 1 89.12 104 GLU A O 1
ATOM 839 N N . TYR A 1 105 ? -9.273 -15.617 6.875 1 84.69 105 TYR A N 1
ATOM 840 C CA . TYR A 1 105 ? -7.836 -15.766 6.684 1 84.69 105 TYR A CA 1
ATOM 841 C C . TYR A 1 105 ? -7.512 -17.094 6.004 1 84.69 105 TYR A C 1
ATOM 843 O O . TYR A 1 105 ? -8.219 -18.078 6.191 1 84.69 105 TYR A O 1
ATOM 851 N N . LYS A 1 106 ? -6.52 -17.125 5.227 1 86.12 106 LYS A N 1
ATOM 852 C CA . LYS A 1 106 ? -6.043 -18.328 4.539 1 86.12 106 LYS A CA 1
ATOM 853 C C . LYS A 1 106 ? -4.523 -18.453 4.648 1 86.12 106 LYS A C 1
ATOM 855 O O . LYS A 1 106 ? -3.814 -17.453 4.668 1 86.12 106 LYS A O 1
ATOM 860 N N . PHE A 1 107 ? -4.191 -19.625 4.816 1 81.19 107 PHE A N 1
ATOM 861 C CA . PHE A 1 107 ? -2.76 -19.891 4.883 1 81.19 107 PHE A CA 1
ATOM 862 C C . PHE A 1 107 ? -2.338 -20.859 3.791 1 81.19 107 PHE A C 1
ATOM 864 O O . PHE A 1 107 ? -3.049 -21.828 3.506 1 81.19 107 PHE A O 1
ATOM 871 N N . TRP A 1 108 ? -1.163 -20.656 3.203 1 87.62 108 TRP A N 1
ATOM 872 C CA . TRP A 1 108 ? -0.613 -21.547 2.184 1 87.62 108 TRP A CA 1
ATOM 873 C C . TRP A 1 108 ? -1.618 -21.766 1.061 1 87.62 108 TRP A C 1
ATOM 875 O O . TRP A 1 108 ? -2.23 -22.844 0.976 1 87.62 108 TRP A O 1
ATOM 885 N N . THR A 1 109 ? -1.686 -20.875 0.198 1 92.62 109 THR A N 1
ATOM 886 C CA . THR A 1 109 ? -2.77 -20.859 -0.778 1 92.62 109 THR A CA 1
ATOM 887 C C . THR A 1 109 ? -2.229 -21.078 -2.189 1 92.62 109 THR A C 1
ATOM 889 O O . THR A 1 109 ? -1.022 -20.984 -2.42 1 92.62 109 THR A O 1
ATOM 892 N N . LYS A 1 110 ? -3.1 -21.5 -2.996 1 94.06 110 LYS A N 1
ATOM 893 C CA . LYS A 1 110 ? -2.939 -21.5 -4.449 1 94.06 110 LYS A CA 1
ATOM 894 C C . LYS A 1 110 ? -3.812 -20.422 -5.09 1 94.06 110 LYS A C 1
ATOM 896 O O . LYS A 1 110 ? -4.965 -20.234 -4.695 1 94.06 110 LYS A O 1
ATOM 901 N N . SER A 1 111 ? -3.18 -19.719 -5.969 1 94.06 111 SER A N 1
ATOM 902 C CA . SER A 1 111 ? -3.941 -18.656 -6.617 1 94.06 111 SER A CA 1
ATOM 903 C C . SER A 1 111 ? -4.102 -18.906 -8.109 1 94.06 111 SER A C 1
ATOM 905 O O . SER A 1 111 ? -3.213 -19.484 -8.742 1 94.06 111 SER A O 1
ATOM 907 N N . PHE A 1 112 ? -5.27 -18.438 -8.664 1 93.25 112 PHE A N 1
ATOM 908 C CA . PHE A 1 112 ? -5.66 -18.641 -10.055 1 93.25 112 PHE A CA 1
ATOM 909 C C . PHE A 1 112 ? -6.176 -17.344 -10.664 1 93.25 112 PHE A C 1
ATOM 911 O O . PHE A 1 112 ? -7.215 -16.828 -10.25 1 93.25 112 PHE A O 1
ATOM 918 N N . ALA A 1 113 ? -5.422 -16.906 -11.602 1 93.88 113 ALA A N 1
ATOM 919 C CA . ALA A 1 113 ? -5.973 -15.773 -12.344 1 93.88 113 ALA A CA 1
ATOM 920 C C . ALA A 1 113 ? -6.871 -16.25 -13.477 1 93.88 113 ALA A C 1
ATOM 922 O O . ALA A 1 113 ? -6.422 -16.969 -14.375 1 93.88 113 ALA A O 1
ATOM 923 N N . VAL A 1 114 ? -8.062 -15.938 -13.414 1 94.06 114 VAL A N 1
ATOM 924 C CA . VAL A 1 114 ? -9.039 -16.281 -14.445 1 94.06 114 VAL A CA 1
ATOM 925 C C . VAL A 1 114 ? -9.75 -15.023 -14.93 1 94.06 114 VAL A C 1
ATOM 927 O O . VAL A 1 114 ? -10.516 -14.406 -14.18 1 94.06 114 VAL A O 1
ATOM 930 N N . GLY A 1 115 ? -9.547 -14.68 -16.125 1 88.94 115 GLY A N 1
ATOM 931 C CA . GLY A 1 115 ? -10.07 -13.391 -16.562 1 88.94 115 GLY A CA 1
ATOM 932 C C . GLY A 1 115 ? -9.562 -12.227 -15.734 1 88.94 115 GLY A C 1
ATOM 933 O O . GLY A 1 115 ? -8.352 -12.07 -15.555 1 88.94 115 GLY A O 1
ATOM 934 N N . ASP A 1 116 ? -10.547 -11.43 -15.234 1 86.19 116 ASP A N 1
ATOM 935 C CA . ASP A 1 116 ? -10.18 -10.266 -14.438 1 86.19 116 ASP A CA 1
ATOM 936 C C . ASP A 1 116 ? -10.219 -10.594 -12.945 1 86.19 116 ASP A C 1
ATOM 938 O O . ASP A 1 116 ? -9.93 -9.734 -12.109 1 86.19 116 ASP A O 1
ATOM 942 N N . ASP A 1 117 ? -10.539 -11.836 -12.719 1 94.06 117 ASP A N 1
ATOM 943 C CA . ASP A 1 117 ? -10.734 -12.219 -11.32 1 94.06 117 ASP A CA 1
ATOM 944 C C . ASP A 1 117 ? -9.547 -13.039 -10.812 1 94.06 117 ASP A C 1
ATOM 946 O O . ASP A 1 117 ? -8.734 -13.523 -11.602 1 94.06 117 ASP A O 1
ATOM 950 N N . LEU A 1 118 ? -9.438 -13.047 -9.516 1 96.38 118 LEU A N 1
ATOM 951 C CA . LEU A 1 118 ? -8.391 -13.82 -8.852 1 96.38 118 LEU A CA 1
ATOM 952 C C . LEU A 1 118 ? -8.992 -14.797 -7.852 1 96.38 118 LEU A C 1
ATOM 954 O O . LEU A 1 118 ? -9.703 -14.398 -6.93 1 96.38 118 LEU A O 1
ATOM 958 N N . TYR A 1 119 ? -8.781 -16.047 -8.102 1 97.06 119 TYR A N 1
ATOM 959 C CA . TYR A 1 119 ? -9.273 -17.109 -7.227 1 97.06 119 TYR A CA 1
ATOM 960 C C . TYR A 1 119 ? -8.164 -17.609 -6.305 1 97.06 119 TYR A C 1
ATOM 962 O O . TYR A 1 119 ? -7.023 -17.766 -6.73 1 97.06 119 TYR A O 1
ATOM 970 N N . VAL A 1 120 ? -8.547 -17.797 -5.09 1 96.44 120 VAL A N 1
ATOM 971 C CA . VAL A 1 120 ? -7.57 -18.219 -4.086 1 96.44 120 VAL A CA 1
ATOM 972 C C . VAL A 1 120 ? -8.125 -19.391 -3.281 1 96.44 120 VAL A C 1
ATOM 974 O O . VAL A 1 120 ? -9.25 -19.312 -2.768 1 96.44 120 VAL A O 1
ATOM 977 N N . MET A 1 121 ? -7.336 -20.422 -3.182 1 95.94 121 MET A N 1
ATOM 978 C CA . MET A 1 121 ? -7.758 -21.609 -2.436 1 95.94 121 MET A CA 1
ATOM 979 C C . MET A 1 121 ? -6.629 -22.125 -1.546 1 95.94 121 MET A C 1
ATOM 981 O O . MET A 1 121 ? -5.465 -22.125 -1.952 1 95.94 121 MET A O 1
ATOM 985 N N . GLU A 1 122 ? -7.004 -22.531 -0.363 1 94.5 122 GLU A N 1
ATOM 986 C CA . GLU A 1 122 ? -6.004 -23.188 0.484 1 94.5 122 GLU A CA 1
ATOM 987 C C . GLU A 1 122 ? -5.5 -24.469 -0.148 1 94.5 122 GLU A C 1
ATOM 989 O O . GLU A 1 122 ? -6.266 -25.188 -0.794 1 94.5 122 GLU A O 1
ATOM 994 N N . THR A 1 123 ? -4.219 -24.75 0.125 1 94.5 123 THR A N 1
ATOM 995 C CA . THR A 1 123 ? -3.6 -25.938 -0.443 1 94.5 123 THR A CA 1
ATOM 996 C C . THR A 1 123 ? -4.293 -27.203 0.063 1 94.5 123 THR A C 1
ATOM 998 O O . THR A 1 123 ? -4.402 -28.188 -0.665 1 94.5 123 THR A O 1
ATOM 1001 N N . ILE A 1 124 ? -4.68 -27.172 1.27 1 93.62 124 ILE A N 1
ATOM 1002 C CA . ILE A 1 124 ? -5.535 -28.203 1.842 1 93.62 124 ILE A CA 1
ATOM 1003 C C . ILE A 1 124 ? -6.898 -27.609 2.189 1 93.62 124 ILE A C 1
ATOM 1005 O O . ILE A 1 124 ? -7.098 -27.109 3.299 1 93.62 124 ILE A O 1
ATOM 1009 N N . PRO A 1 125 ? -7.773 -27.703 1.199 1 94.12 125 PRO A N 1
ATOM 1010 C CA . PRO A 1 125 ? -9.086 -27.125 1.47 1 94.12 125 PRO A CA 1
ATOM 1011 C C . PRO A 1 125 ? -9.883 -27.922 2.504 1 94.12 125 PRO A C 1
ATOM 1013 O O . PRO A 1 125 ? -9.773 -29.141 2.561 1 94.12 125 PRO A O 1
ATOM 1016 N N . LEU A 1 126 ? -10.617 -27.172 3.266 1 90 126 LEU A N 1
ATOM 1017 C CA . LEU A 1 126 ? -11.461 -27.781 4.297 1 90 126 LEU A CA 1
ATOM 1018 C C . LEU A 1 126 ? -12.922 -27.438 4.066 1 90 126 LEU A C 1
ATOM 1020 O O . LEU A 1 126 ? -13.234 -26.484 3.342 1 90 126 LEU A O 1
ATOM 1024 N N . PRO A 1 127 ? -13.789 -28.203 4.699 1 89 127 PRO A N 1
ATOM 1025 C CA . PRO A 1 127 ? -15.211 -27.891 4.559 1 89 127 PRO A CA 1
ATOM 1026 C C . PRO A 1 127 ? -15.602 -26.562 5.195 1 89 127 PRO A C 1
ATOM 1028 O O . PRO A 1 127 ? -15.031 -26.172 6.223 1 89 127 PRO A O 1
ATOM 1031 N N . ASP A 1 128 ? -16.516 -25.812 4.555 1 83.88 128 ASP A N 1
ATOM 1032 C CA . ASP A 1 128 ? -16.953 -24.516 5.066 1 83.88 128 ASP A CA 1
ATOM 1033 C C . ASP A 1 128 ? -17.688 -24.688 6.398 1 83.88 128 ASP A C 1
ATOM 1035 O O . ASP A 1 128 ? -17.531 -23.859 7.301 1 83.88 128 ASP A O 1
ATOM 1039 N N . LYS A 1 129 ? -18.734 -25.453 6.41 1 69.81 129 LYS A N 1
ATOM 1040 C CA . LYS A 1 129 ? -19.5 -25.672 7.633 1 69.81 129 LYS A CA 1
ATOM 1041 C C . LYS A 1 129 ? -18.906 -26.828 8.438 1 69.81 129 LYS A C 1
ATOM 1043 O O . LYS A 1 129 ? -18.719 -27.922 7.906 1 69.81 129 LYS A O 1
ATOM 1048 N N . VAL A 1 130 ? -17.719 -26.547 8.992 1 55.75 130 VAL A N 1
ATOM 1049 C CA . VAL A 1 130 ? -17.266 -27.719 9.719 1 55.75 130 VAL A CA 1
ATOM 1050 C C . VAL A 1 130 ? -18.125 -27.922 10.961 1 55.75 130 VAL A C 1
ATOM 1052 O O . VAL A 1 130 ? -18.391 -26.984 11.703 1 55.75 130 VAL A O 1
ATOM 1055 N N . ASP A 1 131 ? -19.016 -28.844 10.914 1 52.66 131 ASP A N 1
ATOM 1056 C CA . ASP A 1 131 ? -19.453 -29.359 12.211 1 52.66 131 ASP A CA 1
ATOM 1057 C C . ASP A 1 131 ? -18.266 -29.594 13.141 1 52.66 131 ASP A C 1
ATOM 1059 O O . ASP A 1 131 ? -18.094 -30.688 13.68 1 52.66 131 ASP A O 1
ATOM 1063 N N . LEU A 1 132 ? -17.391 -29.047 12.68 1 46.56 132 LEU A N 1
ATOM 1064 C CA . LEU A 1 132 ? -16.328 -29.281 13.641 1 46.56 132 LEU A CA 1
ATOM 1065 C C . LEU A 1 132 ? -16.578 -28.531 14.938 1 46.56 132 LEU A C 1
ATOM 1067 O O . LEU A 1 132 ? -16.703 -27.297 14.93 1 46.56 132 LEU A O 1
ATOM 1071 N N . GLY A 1 133 ? -17.109 -29.156 15.695 1 47.81 133 GLY A N 1
ATOM 1072 C CA . GLY A 1 133 ? -17.422 -28.688 17.031 1 47.81 133 GLY A CA 1
ATOM 1073 C C . GLY A 1 133 ? -17.609 -27.188 17.109 1 47.81 133 GLY A C 1
ATOM 1074 O O . GLY A 1 133 ? -17.312 -26.469 16.156 1 47.81 133 GLY A O 1
ATOM 1075 N N . ARG A 1 134 ? -18.344 -26.828 18.188 1 49 134 ARG A N 1
ATOM 1076 C CA . ARG A 1 134 ? -18.859 -25.5 18.5 1 49 134 ARG A CA 1
ATOM 1077 C C . ARG A 1 134 ? -17.844 -24.422 18.156 1 49 134 ARG A C 1
ATOM 1079 O O . ARG A 1 134 ? -18.219 -23.297 17.828 1 49 134 ARG A O 1
ATOM 1086 N N . ASP A 1 135 ? -16.672 -24.672 18.156 1 48.12 135 ASP A N 1
ATOM 1087 C CA . ASP A 1 135 ? -15.672 -23.609 18.188 1 48.12 135 ASP A CA 1
ATOM 1088 C C . ASP A 1 135 ? -14.938 -23.516 16.844 1 48.12 135 ASP A C 1
ATOM 1090 O O . ASP A 1 135 ? -13.969 -22.766 16.719 1 48.12 135 ASP A O 1
ATOM 1094 N N . ALA A 1 136 ? -15.312 -24.453 15.945 1 51.31 136 ALA A N 1
ATOM 1095 C CA . ALA A 1 136 ? -14.438 -24.391 14.773 1 51.31 136 ALA A CA 1
ATOM 1096 C C . ALA A 1 136 ? -14.938 -23.359 13.766 1 51.31 136 ALA A C 1
ATOM 1098 O O . ALA A 1 136 ? -16.125 -23.312 13.461 1 51.31 136 ALA A O 1
ATOM 1099 N N . ARG A 1 137 ? -14.344 -22.406 13.562 1 55.28 137 ARG A N 1
ATOM 1100 C CA . ARG A 1 137 ? -14.641 -21.359 12.602 1 55.28 137 ARG A CA 1
ATOM 1101 C C . ARG A 1 137 ? -14.82 -21.922 11.195 1 55.28 137 ARG A C 1
ATOM 1103 O O . ARG A 1 137 ? -14.094 -22.828 10.797 1 55.28 137 ARG A O 1
ATOM 1110 N N . PRO A 1 138 ? -16.172 -21.641 10.648 1 59.09 138 PRO A N 1
ATOM 1111 C CA . PRO A 1 138 ? -16.312 -22.109 9.273 1 59.09 138 PRO A CA 1
ATOM 1112 C C . PRO A 1 138 ? -15.062 -21.875 8.43 1 59.09 138 PRO A C 1
ATOM 1114 O O . PRO A 1 138 ? -14.438 -20.812 8.547 1 59.09 138 PRO A O 1
ATOM 1117 N N . GLY A 1 139 ? -14.367 -22.938 7.828 1 69.44 139 GLY A N 1
ATOM 1118 C CA . GLY A 1 139 ? -13.195 -22.875 6.977 1 69.44 139 GLY A CA 1
ATOM 1119 C C . GLY A 1 139 ? -13.492 -22.359 5.578 1 69.44 139 GLY A C 1
ATOM 1120 O O . GLY A 1 139 ? -14.477 -22.781 4.961 1 69.44 139 GLY A O 1
ATOM 1121 N N . ARG A 1 140 ? -13.492 -20.953 5.094 1 88.5 140 ARG A N 1
ATOM 1122 C CA . ARG A 1 140 ? -13.57 -20.359 3.764 1 88.5 140 ARG A CA 1
ATOM 1123 C C . ARG A 1 140 ? -12.234 -20.469 3.035 1 88.5 140 ARG A C 1
ATOM 1125 O O . ARG A 1 140 ? -11.578 -19.469 2.76 1 88.5 140 ARG A O 1
ATOM 1132 N N . SER A 1 141 ? -12.172 -21.875 2.654 1 93.25 141 SER A N 1
ATOM 1133 C CA . SER A 1 141 ? -10.852 -22.172 2.104 1 93.25 141 SER A CA 1
ATOM 1134 C C . SER A 1 141 ? -10.734 -21.688 0.662 1 93.25 141 SER A C 1
ATOM 1136 O O . SER A 1 141 ? -9.648 -21.719 0.081 1 93.25 141 SER A O 1
ATOM 1138 N N . PHE A 1 142 ? -11.836 -21.359 0.13 1 96.31 142 PHE A N 1
ATOM 1139 C CA . PHE A 1 142 ? -11.859 -20.953 -1.27 1 96.31 142 PHE A CA 1
ATOM 1140 C C . PHE A 1 142 ? -12.625 -19.641 -1.436 1 96.31 142 PHE A C 1
ATOM 1142 O O . PHE A 1 142 ? -13.773 -19.531 -1.008 1 96.31 142 PHE A O 1
ATOM 1149 N N . GLU A 1 143 ? -11.93 -18.594 -1.989 1 96.38 143 GLU A N 1
ATOM 1150 C CA . GLU A 1 143 ? -12.531 -17.281 -2.256 1 96.38 143 GLU A CA 1
ATOM 1151 C C . GLU A 1 143 ? -12.039 -16.719 -3.582 1 96.38 143 GLU A C 1
ATOM 1153 O O . GLU A 1 143 ? -11.039 -17.188 -4.133 1 96.38 143 GLU A O 1
ATOM 1158 N N . ALA A 1 144 ? -12.789 -15.758 -4.07 1 96.94 144 ALA A N 1
ATOM 1159 C CA . ALA A 1 144 ? -12.383 -15.062 -5.289 1 96.94 144 ALA A CA 1
ATOM 1160 C C . ALA A 1 144 ? -12.453 -13.555 -5.105 1 96.94 144 ALA A C 1
ATOM 1162 O O . ALA A 1 144 ? -13.398 -13.039 -4.5 1 96.94 144 ALA A O 1
ATOM 1163 N N . LEU A 1 145 ? -11.461 -12.883 -5.492 1 96.38 145 LEU A N 1
ATOM 1164 C CA . LEU A 1 145 ? -11.516 -11.438 -5.664 1 96.38 145 LEU A CA 1
ATOM 1165 C C . LEU A 1 145 ? -12.148 -11.07 -7.004 1 96.38 145 LEU A C 1
ATOM 1167 O O . LEU A 1 145 ? -11.5 -11.172 -8.047 1 96.38 145 LEU A O 1
ATOM 1171 N N . ILE A 1 146 ? -13.328 -10.578 -6.922 1 94.56 146 ILE A N 1
ATOM 1172 C CA . ILE A 1 146 ? -14.125 -10.352 -8.117 1 94.56 146 ILE A CA 1
ATOM 1173 C C . ILE A 1 146 ? -14.109 -8.867 -8.477 1 94.56 146 ILE A C 1
ATOM 1175 O O . ILE A 1 146 ? -14.312 -8.016 -7.613 1 94.56 146 ILE A O 1
ATOM 1179 N N . HIS A 1 147 ? -13.836 -8.609 -9.695 1 88 147 HIS A N 1
ATOM 1180 C CA . HIS A 1 147 ? -13.891 -7.242 -10.203 1 88 147 HIS A CA 1
ATOM 1181 C C . HIS A 1 147 ? -15.328 -6.836 -10.531 1 88 147 HIS A C 1
ATOM 1183 O O . HIS A 1 147 ? -16.031 -7.566 -11.219 1 88 147 HIS A O 1
ATOM 1189 N N . ARG A 1 148 ? -15.609 -5.699 -9.898 1 79.12 148 ARG A N 1
ATOM 1190 C CA . ARG A 1 148 ? -16.938 -5.199 -10.203 1 79.12 148 ARG A CA 1
ATOM 1191 C C . ARG A 1 148 ? -16.922 -4.324 -11.453 1 79.12 148 ARG A C 1
ATOM 1193 O O . ARG A 1 148 ? -15.977 -3.568 -11.672 1 79.12 148 ARG A O 1
ATOM 1200 N N . GLU A 1 149 ? -17.812 -4.648 -12.297 1 67.44 149 GLU A N 1
ATOM 1201 C CA . GLU A 1 149 ? -17.969 -3.736 -13.422 1 67.44 149 GLU A CA 1
ATOM 1202 C C . GLU A 1 149 ? -18.141 -2.295 -12.953 1 67.44 149 GLU A C 1
ATOM 1204 O O . GLU A 1 149 ? -18.875 -2.031 -12 1 67.44 149 GLU A O 1
ATOM 1209 N N . PRO A 1 150 ? -17.203 -1.542 -13.438 1 60.81 150 PRO A N 1
ATOM 1210 C CA . PRO A 1 150 ? -17.328 -0.143 -13.023 1 60.81 150 PRO A CA 1
ATOM 1211 C C . PRO A 1 150 ? -18.75 0.395 -13.148 1 60.81 150 PRO A C 1
ATOM 1213 O O . PRO A 1 150 ? -19.422 0.155 -14.164 1 60.81 150 PRO A O 1
ATOM 1216 N N . ARG A 1 151 ? -19.438 0.497 -12.023 1 58.16 151 ARG A N 1
ATOM 1217 C CA . ARG A 1 151 ? -20.688 1.229 -12.117 1 58.16 151 ARG A CA 1
ATOM 1218 C C . ARG A 1 151 ? -20.453 2.734 -12.047 1 58.16 151 ARG A C 1
ATOM 1220 O O . ARG A 1 151 ? -19.562 3.193 -11.336 1 58.16 151 ARG A O 1
ATOM 1227 N N . PRO A 1 152 ? -20.906 3.332 -13.141 1 54.62 152 PRO A N 1
ATOM 1228 C CA . PRO A 1 152 ? -20.766 4.785 -13.023 1 54.62 152 PRO A CA 1
ATOM 1229 C C . PRO A 1 152 ? -21.156 5.305 -11.641 1 54.62 152 PRO A C 1
ATOM 1231 O O . PRO A 1 152 ? -22.156 4.855 -11.062 1 54.62 152 PRO A O 1
ATOM 1234 N N . VAL A 1 153 ? -20.188 5.383 -10.703 1 52.38 153 VAL A N 1
ATOM 1235 C CA . VAL A 1 153 ? -20.641 6.129 -9.531 1 52.38 153 VAL A CA 1
ATOM 1236 C C . VAL A 1 153 ? -21.078 7.531 -9.945 1 52.38 153 VAL A C 1
ATOM 1238 O O . VAL A 1 153 ? -20.797 7.973 -11.062 1 52.38 153 VAL A O 1
ATOM 1241 N N . ASP A 1 154 ? -21.703 8.219 -8.93 1 47.16 154 ASP A N 1
ATOM 1242 C CA . ASP A 1 154 ? -22.125 9.586 -9.25 1 47.16 154 ASP A CA 1
ATOM 1243 C C . ASP A 1 154 ? -20.984 10.367 -9.891 1 47.16 154 ASP A C 1
ATOM 1245 O O . ASP A 1 154 ? -19.922 10.523 -9.297 1 47.16 154 ASP A O 1
ATOM 1249 N N . GLY A 1 155 ? -21.062 10.867 -11.133 1 42.44 155 GLY A N 1
ATOM 1250 C CA . GLY A 1 155 ? -20.203 11.688 -11.961 1 42.44 155 GLY A CA 1
ATOM 1251 C C . GLY A 1 155 ? -19.125 10.883 -12.68 1 42.44 155 GLY A C 1
ATOM 1252 O O . GLY A 1 155 ? -17.969 10.906 -12.289 1 42.44 155 GLY A O 1
ATOM 1253 N N . ASP A 1 156 ? -19.328 10.141 -13.711 1 52.97 156 ASP A N 1
ATOM 1254 C CA . ASP A 1 156 ? -18.594 9.5 -14.805 1 52.97 156 ASP A CA 1
ATOM 1255 C C . ASP A 1 156 ? -17.359 8.789 -14.289 1 52.97 156 ASP A C 1
ATOM 1257 O O . ASP A 1 156 ? -16.516 8.352 -15.078 1 52.97 156 ASP A O 1
ATOM 1261 N N . ARG A 1 157 ? -17.172 8.828 -13.07 1 55.28 157 ARG A N 1
ATOM 1262 C CA . ARG A 1 157 ? -15.906 8.25 -12.641 1 55.28 157 ARG A CA 1
ATOM 1263 C C . ARG A 1 157 ? -16.031 6.754 -12.406 1 55.28 157 ARG A C 1
ATOM 1265 O O . ARG A 1 157 ? -17.047 6.285 -11.883 1 55.28 157 ARG A O 1
ATOM 1272 N N . ILE A 1 158 ? -15.133 5.91 -13.133 1 55.34 158 ILE A N 1
ATOM 1273 C CA . ILE A 1 158 ? -15.078 4.457 -13.07 1 55.34 158 ILE A CA 1
ATOM 1274 C C . ILE A 1 158 ? -14.078 4.027 -11.992 1 55.34 158 ILE A C 1
ATOM 1276 O O . ILE A 1 158 ? -12.922 4.457 -12 1 55.34 158 ILE A O 1
ATOM 1280 N N . GLU A 1 159 ? -14.602 3.607 -10.836 1 60.94 159 GLU A N 1
ATOM 1281 C CA . GLU A 1 159 ? -13.648 3.08 -9.859 1 60.94 159 GLU A CA 1
ATOM 1282 C C . GLU A 1 159 ? -13.531 1.562 -9.977 1 60.94 159 GLU A C 1
ATOM 1284 O O . GLU A 1 159 ? -14.508 0.879 -10.281 1 60.94 159 GLU A O 1
ATOM 1289 N N . ASP A 1 160 ? -12.266 1.086 -10.109 1 63.09 160 ASP A N 1
ATOM 1290 C CA . ASP A 1 160 ? -11.984 -0.345 -10.062 1 63.09 160 ASP A CA 1
ATOM 1291 C C . ASP A 1 160 ? -12.328 -0.928 -8.695 1 63.09 160 ASP A C 1
ATOM 1293 O O . ASP A 1 160 ? -11.523 -0.869 -7.766 1 63.09 160 ASP A O 1
ATOM 1297 N N . GLU A 1 161 ? -13.609 -1.345 -8.57 1 77.56 161 GLU A N 1
ATOM 1298 C CA . GLU A 1 161 ? -14.023 -1.901 -7.289 1 77.56 161 GLU A CA 1
ATOM 1299 C C . GLU A 1 161 ? -13.977 -3.426 -7.305 1 77.56 161 GLU A C 1
ATOM 1301 O O . GLU A 1 161 ? -14.273 -4.051 -8.328 1 77.56 161 GLU A O 1
ATOM 1306 N N . CYS A 1 162 ? -13.305 -3.959 -6.352 1 88.12 162 CYS A N 1
ATOM 1307 C CA . CYS A 1 162 ? -13.227 -5.402 -6.156 1 88.12 162 CYS A CA 1
ATOM 1308 C C . CYS A 1 162 ? -13.82 -5.809 -4.816 1 88.12 162 CYS A C 1
ATOM 1310 O O . CYS A 1 162 ? -13.906 -4.992 -3.896 1 88.12 162 CYS A O 1
ATOM 1312 N N . TYR A 1 163 ? -14.383 -6.992 -4.809 1 90.81 163 TYR A N 1
ATOM 1313 C CA . TYR A 1 163 ? -14.812 -7.574 -3.543 1 90.81 163 TYR A CA 1
ATOM 1314 C C . TYR A 1 163 ? -14.453 -9.055 -3.473 1 90.81 163 TYR A C 1
ATOM 1316 O O . TYR A 1 163 ? -14.273 -9.703 -4.504 1 90.81 163 TYR A O 1
ATOM 1324 N N . TRP A 1 164 ? -14.359 -9.586 -2.244 1 94.25 164 TRP A N 1
ATOM 1325 C CA . TRP A 1 164 ? -14.078 -11 -2.047 1 94.25 164 TRP A CA 1
ATOM 1326 C C . TRP A 1 164 ? -15.375 -11.797 -1.939 1 94.25 164 TRP A C 1
ATOM 1328 O O . TRP A 1 164 ? -16.281 -11.438 -1.177 1 94.25 164 TRP A O 1
ATOM 1338 N N . ARG A 1 165 ? -15.453 -12.836 -2.654 1 94.94 165 ARG A N 1
ATOM 1339 C CA . ARG A 1 165 ? -16.609 -13.719 -2.654 1 94.94 165 ARG A CA 1
ATOM 1340 C C . ARG A 1 165 ? -16.234 -15.125 -2.195 1 94.94 165 ARG A C 1
ATOM 1342 O O . ARG A 1 165 ? -15.398 -15.781 -2.822 1 94.94 165 ARG A O 1
ATOM 1349 N N . PRO A 1 166 ? -16.875 -15.602 -1.175 1 94.62 166 PRO A N 1
ATOM 1350 C CA . PRO A 1 166 ? -16.641 -17 -0.813 1 94.62 166 PRO A CA 1
ATOM 1351 C C . PRO A 1 166 ? -17.172 -17.969 -1.862 1 94.62 166 PRO A C 1
ATOM 1353 O O . PRO A 1 166 ? -18.219 -17.734 -2.461 1 94.62 166 PRO A O 1
ATOM 1356 N N . LEU A 1 167 ? -16.438 -19.016 -2.064 1 96.38 167 LEU A N 1
ATOM 1357 C CA . LEU A 1 167 ? -16.812 -20.062 -3.01 1 96.38 167 LEU A CA 1
ATOM 1358 C C . LEU A 1 167 ? -16.766 -21.438 -2.346 1 96.38 167 LEU A C 1
ATOM 1360 O O . LEU A 1 167 ? -16.047 -21.625 -1.36 1 96.38 167 LEU A O 1
ATOM 1364 N N . PRO A 1 168 ? -17.547 -22.344 -2.877 1 94.81 168 PRO A N 1
ATOM 1365 C CA . PRO A 1 168 ? -17.484 -23.688 -2.295 1 94.81 168 PRO A CA 1
ATOM 1366 C C . PRO A 1 168 ? -16.156 -24.391 -2.57 1 94.81 168 PRO A C 1
ATOM 1368 O O . PRO A 1 168 ? -15.625 -24.312 -3.682 1 94.81 168 PRO A O 1
ATOM 1371 N N . PRO A 1 169 ? -15.672 -25.094 -1.593 1 95.44 169 PRO A N 1
ATOM 1372 C CA . PRO A 1 169 ? -14.484 -25.922 -1.851 1 95.44 169 PRO A CA 1
ATOM 1373 C C . PRO A 1 169 ? -14.805 -27.156 -2.691 1 95.44 169 PRO A C 1
ATOM 1375 O O . PRO A 1 169 ? -15.977 -27.453 -2.938 1 95.44 169 PRO A O 1
ATOM 1378 N N . PRO A 1 170 ? -13.773 -27.828 -3.141 1 95.94 170 PRO A N 1
ATOM 1379 C CA . PRO A 1 170 ? -14.047 -29.062 -3.881 1 95.94 170 PRO A CA 1
ATOM 1380 C C . PRO A 1 170 ? -14.758 -30.109 -3.029 1 95.94 170 PRO A C 1
ATOM 1382 O O . PRO A 1 170 ? -14.531 -30.188 -1.819 1 95.94 170 PRO A O 1
ATOM 1385 N N . PRO A 1 171 ? -15.516 -30.953 -3.662 1 94.62 171 PRO A N 1
ATOM 1386 C CA . PRO A 1 171 ? -16.359 -31.891 -2.93 1 94.62 171 PRO A CA 1
ATOM 1387 C C . PRO A 1 171 ? -15.555 -32.906 -2.121 1 94.62 171 PRO A C 1
ATOM 1389 O O . PRO A 1 171 ? -16.062 -33.469 -1.15 1 94.62 171 PRO A O 1
ATOM 1392 N N . TYR A 1 172 ? -14.383 -33.094 -2.445 1 94.81 172 TYR A N 1
ATOM 1393 C CA . TYR A 1 172 ? -13.625 -34.156 -1.771 1 94.81 172 TYR A CA 1
ATOM 1394 C C . TYR A 1 172 ? -13.266 -33.75 -0.349 1 94.81 172 TYR A C 1
ATOM 1396 O O . TYR A 1 172 ? -12.773 -34.562 0.437 1 94.81 172 TYR A O 1
ATOM 1404 N N . VAL A 1 173 ? -13.492 -32.5 -0.007 1 93.19 173 VAL A N 1
ATOM 1405 C CA . VAL A 1 173 ? -13.156 -32.031 1.326 1 93.19 173 VAL A CA 1
ATOM 1406 C C . VAL A 1 173 ? -13.93 -32.812 2.377 1 93.19 173 VAL A C 1
ATOM 1408 O O . VAL A 1 173 ? -13.594 -32.781 3.562 1 93.19 173 VAL A O 1
ATOM 1411 N N . HIS A 1 174 ? -14.961 -33.5 1.99 1 90.31 174 HIS A N 1
ATOM 1412 C CA . HIS A 1 174 ? -15.797 -34.25 2.92 1 90.31 174 HIS A CA 1
ATOM 1413 C C . HIS A 1 174 ? -15.312 -35.688 3.055 1 90.31 174 HIS A C 1
ATOM 1415 O O . HIS A 1 174 ? -15.875 -36.469 3.826 1 90.31 174 HIS A O 1
ATOM 1421 N N . ALA A 1 175 ? -14.344 -35.969 2.352 1 90.12 175 ALA A N 1
ATOM 1422 C CA . ALA A 1 175 ? -13.812 -37.344 2.412 1 90.12 175 ALA A CA 1
ATOM 1423 C C . ALA A 1 175 ? -13.062 -37.594 3.719 1 90.12 175 ALA A C 1
ATOM 1425 O O . ALA A 1 175 ? -12.578 -36.625 4.344 1 90.12 175 ALA A O 1
ATOM 1426 N N . ALA A 1 176 ? -12.961 -38.844 4.047 1 86.06 176 ALA A N 1
ATOM 1427 C CA . ALA A 1 176 ? -12.211 -39.219 5.242 1 86.06 176 ALA A CA 1
ATOM 1428 C C . ALA A 1 176 ? -10.711 -39 5.035 1 86.06 176 ALA A C 1
ATOM 1430 O O . ALA A 1 176 ? -10.18 -39.312 3.965 1 86.06 176 ALA A O 1
ATOM 1431 N N . GLY A 1 177 ? -10 -38.469 5.984 1 84.88 177 GLY A N 1
ATOM 1432 C CA . GLY A 1 177 ? -8.555 -38.312 5.93 1 84.88 177 GLY A CA 1
ATOM 1433 C C . GLY A 1 177 ? -8.109 -37.094 5.164 1 84.88 177 GLY A C 1
ATOM 1434 O O . GLY A 1 177 ? -6.965 -37 4.723 1 84.88 177 GLY A O 1
ATOM 1435 N N . ILE A 1 178 ? -8.945 -36.188 4.965 1 84.69 178 ILE A N 1
ATOM 1436 C CA . ILE A 1 178 ? -8.727 -35.031 4.109 1 84.69 178 ILE A CA 1
ATOM 1437 C C . ILE A 1 178 ? -7.559 -34.219 4.648 1 84.69 178 ILE A C 1
ATOM 1439 O O . ILE A 1 178 ? -6.781 -33.656 3.873 1 84.69 178 ILE A O 1
ATOM 1443 N N . ARG A 1 179 ? -7.316 -34.094 5.855 1 80.12 179 ARG A N 1
ATOM 1444 C CA . ARG A 1 179 ? -6.277 -33.25 6.453 1 80.12 179 ARG A CA 1
ATOM 1445 C C . ARG A 1 179 ? -4.887 -33.75 6.074 1 80.12 179 ARG A C 1
ATOM 1447 O O . ARG A 1 179 ? -3.947 -32.969 5.965 1 80.12 179 ARG A O 1
ATOM 1454 N N . THR A 1 180 ? -4.852 -35.031 5.766 1 81.44 180 THR A N 1
ATOM 1455 C CA . THR A 1 180 ? -3.561 -35.625 5.453 1 81.44 180 THR A CA 1
ATOM 1456 C C . THR A 1 180 ? -3.387 -35.781 3.945 1 81.44 180 THR A C 1
ATOM 1458 O O . THR A 1 180 ? -2.301 -35.531 3.412 1 81.44 180 THR A O 1
ATOM 1461 N N . ASP A 1 181 ? -4.438 -36.094 3.344 1 86.81 181 ASP A N 1
ATOM 1462 C CA . ASP A 1 181 ? -4.301 -36.531 1.955 1 86.81 181 ASP A CA 1
ATOM 1463 C C . ASP A 1 181 ? -4.992 -35.531 1.009 1 86.81 181 ASP A C 1
ATOM 1465 O O . ASP A 1 181 ? -5.047 -35.781 -0.201 1 86.81 181 ASP A O 1
ATOM 1469 N N . GLY A 1 182 ? -5.488 -34.5 1.561 1 91.12 182 GLY A N 1
ATOM 1470 C CA . GLY A 1 182 ? -6.328 -33.594 0.764 1 91.12 182 GLY A CA 1
ATOM 1471 C C . GLY A 1 182 ? -5.551 -32.469 0.108 1 91.12 182 GLY A C 1
ATOM 1472 O O . GLY A 1 182 ? -6.141 -31.531 -0.406 1 91.12 182 GLY A O 1
ATOM 1473 N N . GLN A 1 183 ? -4.242 -32.562 0.069 1 94.06 183 GLN A N 1
ATOM 1474 C CA . GLN A 1 183 ? -3.416 -31.5 -0.488 1 94.06 183 GLN A CA 1
ATOM 1475 C C . GLN A 1 183 ? -3.535 -31.453 -2.008 1 94.06 183 GLN A C 1
ATOM 1477 O O . GLN A 1 183 ? -3.418 -32.469 -2.682 1 94.06 183 GLN A O 1
ATOM 1482 N N . ILE A 1 184 ? -3.736 -30.266 -2.496 1 95.94 184 ILE A N 1
ATOM 1483 C CA . ILE A 1 184 ? -3.73 -30.062 -3.939 1 95.94 184 ILE A CA 1
ATOM 1484 C C . ILE A 1 184 ? -2.307 -30.203 -4.477 1 95.94 184 ILE A C 1
ATOM 1486 O O . ILE A 1 184 ? -1.401 -29.484 -4.047 1 95.94 184 ILE A O 1
ATOM 1490 N N . CYS A 1 185 ? -2.145 -31.094 -5.398 1 94.06 185 CYS A N 1
ATOM 1491 C CA . CYS A 1 185 ? -0.799 -31.359 -5.895 1 94.06 185 CYS A CA 1
ATOM 1492 C C . CYS A 1 185 ? -0.608 -30.766 -7.289 1 94.06 185 CYS A C 1
ATOM 1494 O O . CYS A 1 185 ? 0.519 -30.484 -7.703 1 94.06 185 CYS A O 1
ATOM 1496 N N . GLY A 1 186 ? -1.607 -30.703 -8.07 1 95.5 186 GLY A N 1
ATOM 1497 C CA . GLY A 1 186 ? -1.581 -30.125 -9.398 1 95.5 186 GLY A CA 1
ATOM 1498 C C . GLY A 1 186 ? -2.803 -29.281 -9.703 1 95.5 186 GLY A C 1
ATOM 1499 O O . GLY A 1 186 ? -3.916 -29.609 -9.305 1 95.5 186 GLY A O 1
ATOM 1500 N N . TYR A 1 187 ? -2.555 -28.219 -10.383 1 96.94 187 TYR A N 1
ATOM 1501 C CA . TYR A 1 187 ? -3.682 -27.375 -10.742 1 96.94 187 TYR A CA 1
ATOM 1502 C C . TYR A 1 187 ? -3.371 -26.547 -11.984 1 96.94 187 TYR A C 1
ATOM 1504 O O . TYR A 1 187 ? -2.205 -26.359 -12.336 1 96.94 187 TYR A O 1
ATOM 1512 N N . ALA A 1 188 ? -4.395 -26.125 -12.664 1 97.12 188 ALA A N 1
ATOM 1513 C CA . ALA A 1 188 ? -4.289 -25.328 -13.883 1 97.12 188 ALA A CA 1
ATOM 1514 C C . ALA A 1 188 ? -5.598 -24.594 -14.172 1 97.12 188 ALA A C 1
ATOM 1516 O O . ALA A 1 188 ? -6.664 -25 -13.703 1 97.12 188 ALA A O 1
ATOM 1517 N N . VAL A 1 189 ? -5.43 -23.531 -14.828 1 96.88 189 VAL A N 1
ATOM 1518 C CA . VAL A 1 189 ? -6.594 -22.859 -15.398 1 96.88 189 VAL A CA 1
ATOM 1519 C C . VAL A 1 189 ? -6.816 -23.344 -16.828 1 96.88 189 VAL A C 1
ATOM 1521 O O . VAL A 1 189 ? -5.883 -23.375 -17.641 1 96.88 189 VAL A O 1
ATOM 1524 N N . VAL A 1 190 ? -8.016 -23.734 -17.078 1 95.62 190 VAL A N 1
ATOM 1525 C CA . VAL A 1 190 ? -8.328 -24.297 -18.391 1 95.62 190 VAL A CA 1
ATOM 1526 C C . VAL A 1 190 ? -9.43 -23.469 -19.047 1 95.62 190 VAL A C 1
ATOM 1528 O O . VAL A 1 190 ? -10.477 -23.219 -18.453 1 95.62 190 VAL A O 1
ATOM 1531 N N . GLY A 1 191 ? -9.141 -23.094 -20.219 1 88.25 191 GLY A N 1
ATOM 1532 C CA . GLY A 1 191 ? -10.117 -22.281 -20.922 1 88.25 191 GLY A CA 1
ATOM 1533 C C . GLY A 1 191 ? -10.289 -20.906 -20.312 1 88.25 191 GLY A C 1
ATOM 1534 O O . GLY A 1 191 ? -9.328 -20.312 -19.812 1 88.25 191 GLY A O 1
ATOM 1535 N N . GLU A 1 192 ? -11.555 -20.422 -20.453 1 86 192 GLU A N 1
ATOM 1536 C CA . GLU A 1 192 ? -11.789 -19.062 -20.016 1 86 192 GLU A CA 1
ATOM 1537 C C . GLU A 1 192 ? -12.414 -19.016 -18.625 1 86 192 GLU A C 1
ATOM 1539 O O . GLU A 1 192 ? -12.477 -17.953 -17.984 1 86 192 GLU A O 1
ATOM 1544 N N . SER A 1 193 ? -12.711 -20.203 -18.156 1 91.81 193 SER A N 1
ATOM 1545 C CA . SER A 1 193 ? -13.516 -20.078 -16.938 1 91.81 193 SER A CA 1
ATOM 1546 C C . SER A 1 193 ? -13.32 -21.281 -16.016 1 91.81 193 SER A C 1
ATOM 1548 O O . SER A 1 193 ? -14.062 -21.453 -15.047 1 91.81 193 SER A O 1
ATOM 1550 N N . HIS A 1 194 ? -12.383 -22.188 -16.297 1 95.94 194 HIS A N 1
ATOM 1551 C CA . HIS A 1 194 ? -12.32 -23.375 -15.469 1 95.94 194 HIS A CA 1
ATOM 1552 C C . HIS A 1 194 ? -11.008 -23.438 -14.695 1 95.94 194 HIS A C 1
ATOM 1554 O O . HIS A 1 194 ? -9.953 -23.109 -15.227 1 95.94 194 HIS A O 1
ATOM 1560 N N . ILE A 1 195 ? -11.164 -23.891 -13.531 1 97.31 195 ILE A N 1
ATOM 1561 C CA . ILE A 1 195 ? -10.023 -24.188 -12.68 1 97.31 195 ILE A CA 1
ATOM 1562 C C . ILE A 1 195 ? -9.953 -25.703 -12.43 1 97.31 195 ILE A C 1
ATOM 1564 O O . ILE A 1 195 ? -10.906 -26.297 -11.93 1 97.31 195 ILE A O 1
ATOM 1568 N N . LEU A 1 196 ? -8.867 -26.312 -12.828 1 97.12 196 LEU A N 1
ATOM 1569 C CA . LEU A 1 196 ? -8.617 -27.734 -12.609 1 97.12 196 LEU A CA 1
ATOM 1570 C C . LEU A 1 196 ? -7.711 -27.938 -11.398 1 97.12 196 LEU A C 1
ATOM 1572 O O . LEU A 1 196 ? -6.68 -27.281 -11.266 1 97.12 196 LEU A O 1
ATOM 1576 N N . VAL A 1 197 ? -8.133 -28.828 -10.469 1 97.12 197 VAL A N 1
ATOM 1577 C CA . VAL A 1 197 ? -7.285 -29.188 -9.336 1 97.12 197 VAL A CA 1
ATOM 1578 C C . VAL A 1 197 ? -7.266 -30.703 -9.164 1 97.12 197 VAL A C 1
ATOM 1580 O O . VAL A 1 197 ? -8.219 -31.391 -9.547 1 97.12 197 VAL A O 1
ATOM 1583 N N . SER A 1 198 ? -6.176 -31.203 -8.617 1 96.19 198 SER A N 1
ATOM 1584 C CA . SER A 1 198 ? -6.129 -32.625 -8.344 1 96.19 198 SER A CA 1
ATOM 1585 C C . SER A 1 198 ? -5.371 -32.906 -7.047 1 96.19 198 SER A C 1
ATOM 1587 O O . SER A 1 198 ? -4.562 -32.094 -6.602 1 96.19 198 SER A O 1
ATOM 1589 N N . THR A 1 199 ? -5.715 -33.969 -6.461 1 95.06 199 THR A N 1
ATOM 1590 C CA . THR A 1 199 ? -5 -34.531 -5.332 1 95.06 199 THR A CA 1
ATOM 1591 C C . THR A 1 199 ? -4.426 -35.906 -5.699 1 95.06 199 THR A C 1
ATOM 1593 O O . THR A 1 199 ? -4.75 -36.469 -6.75 1 95.06 199 THR A O 1
ATOM 1596 N N . HIS A 1 200 ? -3.623 -36.375 -4.816 1 92.19 200 HIS A N 1
ATOM 1597 C CA . HIS A 1 200 ? -3.07 -37.688 -5.062 1 92.19 200 HIS A CA 1
ATOM 1598 C C . HIS A 1 200 ? -4.102 -38.781 -4.781 1 92.19 200 HIS A C 1
ATOM 1600 O O . HIS A 1 200 ? -4.113 -39.812 -5.449 1 92.19 200 HIS A O 1
ATOM 1606 N N . SER A 1 201 ? -5.035 -38.5 -3.875 1 92.38 201 SER A N 1
ATOM 1607 C CA . SER A 1 201 ? -5.859 -39.594 -3.348 1 92.38 201 SER A CA 1
ATOM 1608 C C . SER A 1 201 ? -7.309 -39.469 -3.811 1 92.38 201 SER A C 1
ATOM 1610 O O . SER A 1 201 ? -8.047 -40.438 -3.848 1 92.38 201 SER A O 1
ATOM 1612 N N . TYR A 1 202 ? -7.68 -38.312 -4.176 1 94.88 202 TYR A N 1
ATOM 1613 C CA . TYR A 1 202 ? -9.125 -38.156 -4.316 1 94.88 202 TYR A CA 1
ATOM 1614 C C . TYR A 1 202 ? -9.492 -37.812 -5.754 1 94.88 202 TYR A C 1
ATOM 1616 O O . TYR A 1 202 ? -10.664 -37.625 -6.07 1 94.88 202 TYR A O 1
ATOM 1624 N N . GLY A 1 203 ? -8.469 -37.719 -6.617 1 94.38 203 GLY A N 1
ATOM 1625 C CA . GLY A 1 203 ? -8.727 -37.5 -8.031 1 94.38 203 GLY A CA 1
ATOM 1626 C C . GLY A 1 203 ? -8.664 -36.062 -8.445 1 94.38 203 GLY A C 1
ATOM 1627 O O . GLY A 1 203 ? -8.047 -35.219 -7.762 1 94.38 203 GLY A O 1
ATOM 1628 N N . ALA A 1 204 ? -9.203 -35.812 -9.656 1 96.19 204 ALA A N 1
ATOM 1629 C CA . ALA A 1 204 ? -9.172 -34.469 -10.266 1 96.19 204 ALA A CA 1
ATOM 1630 C C . ALA A 1 204 ? -10.57 -33.875 -10.359 1 96.19 204 ALA A C 1
ATOM 1632 O O . ALA A 1 204 ? -11.539 -34.594 -10.633 1 96.19 204 ALA A O 1
ATOM 1633 N N . TYR A 1 205 ? -10.664 -32.594 -10.117 1 96.5 205 TYR A N 1
ATOM 1634 C CA . TYR A 1 205 ? -11.922 -31.844 -10.133 1 96.5 205 TYR A CA 1
ATOM 1635 C C . TYR A 1 205 ? -11.789 -30.578 -10.953 1 96.5 205 TYR A C 1
ATOM 1637 O O . TYR A 1 205 ? -10.703 -29.984 -11.047 1 96.5 205 TYR A O 1
ATOM 1645 N N . SER A 1 206 ? -12.906 -30.188 -11.531 1 96.88 206 SER A N 1
ATOM 1646 C CA . SER A 1 206 ? -13 -28.922 -12.273 1 96.88 206 SER A CA 1
ATOM 1647 C C . SER A 1 206 ? -14.023 -27.984 -11.648 1 96.88 206 SER A C 1
ATOM 1649 O O . SER A 1 206 ? -15.125 -28.406 -11.281 1 96.88 206 SER A O 1
ATOM 1651 N N . PHE A 1 207 ? -13.586 -26.766 -11.469 1 97.5 207 PHE A N 1
ATOM 1652 C CA . PHE A 1 207 ? -14.477 -25.703 -11 1 97.5 207 PHE A CA 1
ATOM 1653 C C . PHE A 1 207 ? -14.859 -24.781 -12.148 1 97.5 207 PHE A C 1
ATOM 1655 O O . PHE A 1 207 ? -13.984 -24.203 -12.805 1 97.5 207 PHE A O 1
ATOM 1662 N N . ASP A 1 208 ? -16.109 -24.641 -12.375 1 96.31 208 ASP A N 1
ATOM 1663 C CA . ASP A 1 208 ? -16.625 -23.688 -13.344 1 96.31 208 ASP A CA 1
ATOM 1664 C C . ASP A 1 208 ? -16.906 -22.328 -12.688 1 96.31 208 ASP A C 1
ATOM 1666 O O . ASP A 1 208 ? -17.844 -22.203 -11.906 1 96.31 208 ASP A O 1
ATOM 1670 N N . THR A 1 209 ? -16.125 -21.344 -13.062 1 95.25 209 THR A N 1
ATOM 1671 C CA . THR A 1 209 ? -16.219 -20.047 -12.398 1 95.25 209 THR A CA 1
ATOM 1672 C C . THR A 1 209 ? -17.531 -19.344 -12.758 1 95.25 209 THR A C 1
ATOM 1674 O O . THR A 1 209 ? -18 -18.484 -12.023 1 95.25 209 THR A O 1
ATOM 1677 N N . ALA A 1 210 ? -18.125 -19.641 -13.859 1 92.44 210 ALA A N 1
ATOM 1678 C CA . ALA A 1 210 ? -19.406 -19.047 -14.266 1 92.44 210 ALA A CA 1
ATOM 1679 C C . ALA A 1 210 ? -20.547 -19.578 -13.414 1 92.44 210 ALA A C 1
ATOM 1681 O O . ALA A 1 210 ? -21.375 -18.812 -12.922 1 92.44 210 ALA A O 1
ATOM 1682 N N . SER A 1 211 ? -20.562 -20.828 -13.203 1 93.12 211 SER A N 1
ATOM 1683 C CA . SER A 1 211 ? -21.656 -21.453 -12.453 1 93.12 211 SER A CA 1
ATOM 1684 C C . SER A 1 211 ? -21.266 -21.656 -10.992 1 93.12 211 SER A C 1
ATOM 1686 O O . SER A 1 211 ? -22.109 -22.016 -10.164 1 93.12 211 SER A O 1
ATOM 1688 N N . ALA A 1 212 ? -20.094 -21.438 -10.727 1 94.75 212 ALA A N 1
ATOM 1689 C CA . ALA A 1 212 ? -19.562 -21.641 -9.383 1 94.75 212 ALA A CA 1
ATOM 1690 C C . ALA A 1 212 ? -19.828 -23.062 -8.898 1 94.75 212 ALA A C 1
ATOM 1692 O O . ALA A 1 212 ? -20.281 -23.266 -7.773 1 94.75 212 ALA A O 1
ATOM 1693 N N . ALA A 1 213 ? -19.516 -24 -9.797 1 95.69 213 ALA A N 1
ATOM 1694 C CA . ALA A 1 213 ? -19.797 -25.391 -9.477 1 95.69 213 ALA A CA 1
ATOM 1695 C C . ALA A 1 213 ? -18.594 -26.297 -9.781 1 95.69 213 ALA A C 1
ATOM 1697 O O . ALA A 1 213 ? -17.859 -26.047 -10.734 1 95.69 213 ALA A O 1
ATOM 1698 N N . TRP A 1 214 ? -18.562 -27.328 -8.953 1 96.5 214 TRP A N 1
ATOM 1699 C CA . TRP A 1 214 ? -17.5 -28.312 -9.133 1 96.5 214 TRP A CA 1
ATOM 1700 C C . TRP A 1 214 ? -18.016 -29.547 -9.875 1 96.5 214 TRP A C 1
ATOM 1702 O O . TRP A 1 214 ? -19.156 -29.953 -9.703 1 96.5 214 TRP A O 1
ATOM 1712 N N . SER A 1 215 ? -17.141 -30.172 -10.648 1 95 215 SER A N 1
ATOM 1713 C CA . SER A 1 215 ? -17.375 -31.484 -11.266 1 95 215 SER A CA 1
ATOM 1714 C C . SER A 1 215 ? -16.141 -32.375 -11.172 1 95 215 SER A C 1
ATOM 1716 O O . SER A 1 215 ? -15.023 -31.891 -11.328 1 95 215 SER A O 1
ATOM 1718 N N . LYS A 1 216 ? -16.375 -33.656 -10.914 1 94.31 216 LYS A N 1
ATOM 1719 C CA . LYS A 1 216 ? -15.258 -34.594 -10.922 1 94.31 216 LYS A CA 1
ATOM 1720 C C . LYS A 1 216 ? -14.859 -34.938 -12.352 1 94.31 216 LYS A C 1
ATOM 1722 O O . LYS A 1 216 ? -15.711 -35.312 -13.164 1 94.31 216 LYS A O 1
ATOM 1727 N N . VAL A 1 217 ? -13.625 -34.844 -12.523 1 94.12 217 VAL A N 1
ATOM 1728 C CA . VAL A 1 217 ? -13.133 -35.094 -13.875 1 94.12 217 VAL A CA 1
ATOM 1729 C C . VAL A 1 217 ? -12.625 -36.531 -13.992 1 94.12 217 VAL A C 1
ATOM 1731 O O . VAL A 1 217 ? -12.766 -37.156 -15.039 1 94.12 217 VAL A O 1
ATOM 1734 N N . GLY A 1 218 ? -12.023 -37.031 -12.953 1 93.31 218 GLY A N 1
ATOM 1735 C CA . GLY A 1 218 ? -11.523 -38.406 -12.984 1 93.31 218 GLY A CA 1
ATOM 1736 C C . GLY A 1 218 ? -10.883 -38.844 -11.68 1 93.31 218 GLY A C 1
ATOM 1737 O O . GLY A 1 218 ? -10.609 -38.031 -10.812 1 93.31 218 GLY A O 1
ATOM 1738 N N . ASP A 1 219 ? -10.719 -40.188 -11.602 1 93.56 219 ASP A N 1
ATOM 1739 C CA . ASP A 1 219 ? -10.062 -40.781 -10.43 1 93.56 219 ASP A CA 1
ATOM 1740 C C . ASP A 1 219 ? -8.555 -40.906 -10.641 1 93.56 219 ASP A C 1
ATOM 1742 O O . ASP A 1 219 ? -7.984 -41.969 -10.477 1 93.56 219 ASP A O 1
ATOM 1746 N N . TRP A 1 220 ? -8.039 -39.875 -11.117 1 93.44 220 TRP A N 1
ATOM 1747 C CA . TRP A 1 220 ? -6.602 -39.781 -11.344 1 93.44 220 TRP A CA 1
ATOM 1748 C C . TRP A 1 220 ? -6.09 -38.375 -10.969 1 93.44 220 TRP A C 1
ATOM 1750 O O . TRP A 1 220 ? -6.875 -37.438 -10.812 1 93.44 220 TRP A O 1
ATOM 1760 N N . ALA A 1 221 ? -4.809 -38.344 -10.797 1 94.44 221 ALA A N 1
ATOM 1761 C CA . ALA A 1 221 ? -4.16 -37.062 -10.5 1 94.44 221 ALA A CA 1
ATOM 1762 C C . ALA A 1 221 ? -3.557 -36.438 -11.766 1 94.44 221 ALA A C 1
ATOM 1764 O O . ALA A 1 221 ? -3.096 -37.156 -12.648 1 94.44 221 ALA A O 1
ATOM 1765 N N . LEU A 1 222 ? -3.59 -35.156 -11.836 1 94.88 222 LEU A N 1
ATOM 1766 C CA . LEU A 1 222 ? -2.918 -34.469 -12.93 1 94.88 222 LEU A CA 1
ATOM 1767 C C . LEU A 1 222 ? -1.447 -34.844 -13 1 94.88 222 LEU A C 1
ATOM 1769 O O . LEU A 1 222 ? -0.803 -35.062 -11.969 1 94.88 222 LEU A O 1
ATOM 1773 N N . PRO A 1 223 ? -0.92 -34.938 -14.133 1 93 223 PRO A N 1
ATOM 1774 C CA . PRO A 1 223 ? 0.422 -35.469 -14.312 1 93 223 PRO A CA 1
ATOM 1775 C C . PRO A 1 223 ? 1.526 -34.469 -14.023 1 93 223 PRO A C 1
ATOM 1777 O O . PRO A 1 223 ? 2.691 -34.719 -14.359 1 93 223 PRO A O 1
ATOM 1780 N N . PHE A 1 224 ? 1.281 -33.375 -13.531 1 93.31 224 PHE A N 1
ATOM 1781 C CA . PHE A 1 224 ? 2.277 -32.375 -13.211 1 93.31 224 PHE A CA 1
ATOM 1782 C C . PHE A 1 224 ? 2.135 -31.906 -11.766 1 93.31 224 PHE A C 1
ATOM 1784 O O . PHE A 1 224 ? 1.069 -32.062 -11.164 1 93.31 224 PHE A O 1
ATOM 1791 N N . CYS A 1 225 ? 3.234 -31.406 -11.203 1 91 225 CYS A N 1
ATOM 1792 C CA . CYS A 1 225 ? 3.264 -30.906 -9.836 1 91 225 CYS A CA 1
ATOM 1793 C C . CYS A 1 225 ? 3.156 -29.391 -9.805 1 91 225 CYS A C 1
ATOM 1795 O O . CYS A 1 225 ? 3.879 -28.688 -10.523 1 91 225 CYS A O 1
ATOM 1797 N N . GLY A 1 226 ? 2.242 -29 -8.984 1 92.75 226 GLY A N 1
ATOM 1798 C CA . GLY A 1 226 ? 2.039 -27.562 -8.922 1 92.75 226 GLY A CA 1
ATOM 1799 C C . GLY A 1 226 ? 1.213 -27.031 -10.078 1 92.75 226 GLY A C 1
ATOM 1800 O O . GLY A 1 226 ? 0.24 -27.656 -10.5 1 92.75 226 GLY A O 1
ATOM 1801 N N . ARG A 1 227 ? 1.596 -25.906 -10.508 1 94.94 227 ARG A N 1
ATOM 1802 C CA . ARG A 1 227 ? 0.803 -25.219 -11.516 1 94.94 227 ARG A CA 1
ATOM 1803 C C . ARG A 1 227 ? 1.313 -25.531 -12.922 1 94.94 227 ARG A C 1
ATOM 1805 O O . ARG A 1 227 ? 2.521 -25.531 -13.164 1 94.94 227 ARG A O 1
ATOM 1812 N N . ALA A 1 228 ? 0.422 -25.875 -13.758 1 96.06 228 ALA A N 1
ATOM 1813 C CA . ALA A 1 228 ? 0.729 -25.875 -15.188 1 96.06 228 ALA A CA 1
ATOM 1814 C C . ALA A 1 228 ? 0.28 -24.578 -15.852 1 96.06 228 ALA A C 1
ATOM 1816 O O . ALA A 1 228 ? -0.826 -24.094 -15.602 1 96.06 228 ALA A O 1
ATOM 1817 N N . GLU A 1 229 ? 1.116 -24.047 -16.656 1 95.75 229 GLU A N 1
ATOM 1818 C CA . GLU A 1 229 ? 0.871 -22.766 -17.297 1 95.75 229 GLU A CA 1
ATOM 1819 C C . GLU A 1 229 ? 0.399 -22.953 -18.734 1 95.75 229 GLU A C 1
ATOM 1821 O O . GLU A 1 229 ? 1.009 -23.703 -19.5 1 95.75 229 GLU A O 1
ATOM 1826 N N . PHE A 1 230 ? -0.67 -22.234 -19.031 1 94.94 230 PHE A N 1
ATOM 1827 C CA . PHE A 1 230 ? -1.183 -22.266 -20.391 1 94.94 230 PHE A CA 1
ATOM 1828 C C . PHE A 1 230 ? -0.326 -21.406 -21.312 1 94.94 230 PHE A C 1
ATOM 1830 O O . PHE A 1 230 ? -0.019 -20.266 -20.984 1 94.94 230 PHE A O 1
ATOM 1837 N N . VAL A 1 231 ? 0.068 -21.969 -22.328 1 93.94 231 VAL A N 1
ATOM 1838 C CA . VAL A 1 231 ? 0.789 -21.266 -23.391 1 93.94 231 VAL A CA 1
ATOM 1839 C C . VAL A 1 231 ? -0.113 -21.109 -24.609 1 93.94 231 VAL A C 1
ATOM 1841 O O . VAL A 1 231 ? -0.194 -22 -25.453 1 93.94 231 VAL A O 1
ATOM 1844 N N . PRO A 1 232 ? -0.625 -19.938 -24.719 1 92.44 232 PRO A N 1
ATOM 1845 C CA . PRO A 1 232 ? -1.634 -19.75 -25.766 1 92.44 232 PRO A CA 1
ATOM 1846 C C . PRO A 1 232 ? -1.062 -19.922 -27.172 1 92.44 232 PRO A C 1
ATOM 1848 O O . PRO A 1 232 ? -1.773 -20.344 -28.094 1 92.44 232 PRO A O 1
ATOM 1851 N N . GLU A 1 233 ? 0.168 -19.672 -27.344 1 90.25 233 GLU A N 1
ATOM 1852 C CA . GLU A 1 233 ? 0.81 -19.734 -28.656 1 90.25 233 GLU A CA 1
ATOM 1853 C C . GLU A 1 233 ? 0.768 -21.156 -29.219 1 90.25 233 GLU A C 1
ATOM 1855 O O . GLU A 1 233 ? 0.781 -21.344 -30.438 1 90.25 233 GLU A O 1
ATOM 1860 N N . HIS A 1 234 ? 0.604 -22.109 -28.328 1 90.62 234 HIS A N 1
ATOM 1861 C CA . HIS A 1 234 ? 0.68 -23.484 -28.766 1 90.62 234 HIS A CA 1
ATOM 1862 C C . HIS A 1 234 ? -0.542 -24.281 -28.312 1 90.62 234 HIS A C 1
ATOM 1864 O O . HIS A 1 234 ? -0.7 -25.453 -28.672 1 90.62 234 HIS A O 1
ATOM 1870 N N . GLY A 1 235 ? -1.343 -23.625 -27.547 1 90.44 235 GLY A N 1
ATOM 1871 C CA . GLY A 1 235 ? -2.539 -24.281 -27.047 1 90.44 235 GLY A CA 1
ATOM 1872 C C . GLY A 1 235 ? -2.236 -25.453 -26.109 1 90.44 235 GLY A C 1
ATOM 1873 O O . GLY A 1 235 ? -2.924 -26.469 -26.141 1 90.44 235 GLY A O 1
ATOM 1874 N N . LEU A 1 236 ? -1.137 -25.391 -25.375 1 93.56 236 LEU A N 1
ATOM 1875 C CA . LEU A 1 236 ? -0.685 -26.438 -24.484 1 93.56 236 LEU A CA 1
ATOM 1876 C C . LEU A 1 236 ? -0.413 -25.891 -23.078 1 93.56 236 LEU A C 1
ATOM 1878 O O . LEU A 1 236 ? -0.223 -24.688 -22.922 1 93.56 236 LEU A O 1
ATOM 1882 N N . TRP A 1 237 ? -0.532 -26.75 -22.172 1 95.69 237 TRP A N 1
ATOM 1883 C CA . TRP A 1 237 ? -0.129 -26.438 -20.812 1 95.69 237 TRP A CA 1
ATOM 1884 C C . TRP A 1 237 ? 1.243 -27.016 -20.5 1 95.69 237 TRP A C 1
ATOM 1886 O O . TRP A 1 237 ? 1.501 -28.188 -20.781 1 95.69 237 TRP A O 1
ATOM 1896 N N . LEU A 1 238 ? 2.088 -26.234 -19.969 1 95.31 238 LEU A N 1
ATOM 1897 C CA . LEU A 1 238 ? 3.418 -26.688 -19.594 1 95.31 238 LEU A CA 1
ATOM 1898 C C . LEU A 1 238 ? 3.586 -26.688 -18.078 1 95.31 238 LEU A C 1
ATOM 1900 O O . LEU A 1 238 ? 3.148 -25.75 -17.391 1 95.31 238 LEU A O 1
ATOM 1904 N N . GLY A 1 239 ? 4.141 -27.734 -17.531 1 95.38 239 GLY A N 1
ATOM 1905 C CA . GLY A 1 239 ? 4.398 -27.891 -16.109 1 95.38 239 GLY A CA 1
ATOM 1906 C C . GLY A 1 239 ? 5.465 -28.922 -15.805 1 95.38 239 GLY A C 1
ATOM 1907 O O . GLY A 1 239 ? 5.934 -29.625 -16.703 1 95.38 239 GLY A O 1
ATOM 1908 N N . LEU A 1 240 ? 5.805 -28.984 -14.57 1 94.06 240 LEU A N 1
ATOM 1909 C CA . LEU A 1 240 ? 6.785 -29.969 -14.141 1 94.06 240 LEU A CA 1
ATOM 1910 C C . LEU A 1 240 ? 6.117 -31.312 -13.859 1 94.06 240 LEU A C 1
ATOM 1912 O O . LEU A 1 240 ? 5.098 -31.375 -13.172 1 94.06 240 LEU A O 1
ATOM 1916 N N . SER A 1 241 ? 6.758 -32.312 -14.352 1 91.94 241 SER A N 1
ATOM 1917 C CA . SER A 1 241 ? 6.176 -33.656 -14.242 1 91.94 241 SER A CA 1
ATOM 1918 C C . SER A 1 241 ? 6.188 -34.125 -12.797 1 91.94 241 SER A C 1
ATOM 1920 O O . SER A 1 241 ? 7.16 -33.938 -12.07 1 91.94 241 SER A O 1
ATOM 1922 N N . VAL A 1 242 ? 5.113 -34.812 -12.43 1 88.5 242 VAL A N 1
ATOM 1923 C CA . VAL A 1 242 ? 5.02 -35.375 -11.094 1 88.5 242 VAL A CA 1
ATOM 1924 C C . VAL A 1 242 ? 6.035 -36.5 -10.93 1 88.5 242 VAL A C 1
ATOM 1926 O O . VAL A 1 242 ? 6.578 -36.719 -9.844 1 88.5 242 VAL A O 1
ATOM 1929 N N . ALA A 1 243 ? 6.27 -37.188 -11.961 1 82.81 243 ALA A N 1
ATOM 1930 C CA . ALA A 1 243 ? 7.176 -38.344 -11.938 1 82.81 243 ALA A CA 1
ATOM 1931 C C . ALA A 1 243 ? 8.617 -37.906 -11.734 1 82.81 243 ALA A C 1
ATOM 1933 O O . ALA A 1 243 ? 9.406 -38.594 -11.094 1 82.81 243 ALA A O 1
ATOM 1934 N N . ASP A 1 244 ? 8.977 -36.812 -12.328 1 83.81 244 ASP A N 1
ATOM 1935 C CA . ASP A 1 244 ? 10.32 -36.25 -12.297 1 83.81 244 ASP A CA 1
ATOM 1936 C C . ASP A 1 244 ? 10.281 -34.719 -12.422 1 83.81 244 ASP A C 1
ATOM 1938 O O . ASP A 1 244 ? 10.07 -34.219 -13.516 1 83.81 244 ASP A O 1
ATOM 1942 N N . ASP A 1 245 ? 10.578 -34.125 -11.328 1 81.19 245 ASP A N 1
ATOM 1943 C CA . ASP A 1 245 ? 10.477 -32.688 -11.328 1 81.19 245 ASP A CA 1
ATOM 1944 C C . ASP A 1 245 ? 11.609 -32.031 -12.133 1 81.19 245 ASP A C 1
ATOM 1946 O O . ASP A 1 245 ? 11.711 -30.828 -12.211 1 81.19 245 ASP A O 1
ATOM 1950 N N . GLY A 1 246 ? 12.43 -32.812 -12.695 1 85.81 246 GLY A N 1
ATOM 1951 C CA . GLY A 1 246 ? 13.445 -32.344 -13.625 1 85.81 246 GLY A CA 1
ATOM 1952 C C . GLY A 1 246 ? 12.977 -32.344 -15.062 1 85.81 246 GLY A C 1
ATOM 1953 O O . GLY A 1 246 ? 13.727 -31.953 -15.961 1 85.81 246 GLY A O 1
ATOM 1954 N N . VAL A 1 247 ? 11.742 -32.75 -15.203 1 89.5 247 VAL A N 1
ATOM 1955 C CA . VAL A 1 247 ? 11.203 -32.844 -16.562 1 89.5 247 VAL A CA 1
ATOM 1956 C C . VAL A 1 247 ? 10.055 -31.828 -16.719 1 89.5 247 VAL A C 1
ATOM 1958 O O . VAL A 1 247 ? 9.117 -31.828 -15.922 1 89.5 247 VAL A O 1
ATOM 1961 N N . LEU A 1 248 ? 10.234 -31 -17.688 1 93.12 248 LEU A N 1
ATOM 1962 C CA . LEU A 1 248 ? 9.141 -30.125 -18.109 1 93.12 248 LEU A CA 1
ATOM 1963 C C . LEU A 1 248 ? 8.305 -30.781 -19.203 1 93.12 248 LEU A C 1
ATOM 1965 O O . LEU A 1 248 ? 8.828 -31.141 -20.25 1 93.12 248 LEU A O 1
ATOM 1969 N N . GLY A 1 249 ? 7.023 -30.969 -18.859 1 92.31 249 GLY A N 1
ATOM 1970 C CA . GLY A 1 249 ? 6.137 -31.625 -19.812 1 92.31 249 GLY A CA 1
ATOM 1971 C C . GLY A 1 249 ? 5.109 -30.688 -20.406 1 92.31 249 GLY A C 1
ATOM 1972 O O . GLY A 1 249 ? 4.945 -29.547 -19.938 1 92.31 249 GLY A O 1
ATOM 1973 N N . ALA A 1 250 ? 4.539 -31.125 -21.484 1 93.12 250 ALA A N 1
ATOM 1974 C CA . ALA A 1 250 ? 3.461 -30.422 -22.188 1 93.12 250 ALA A CA 1
ATOM 1975 C C . ALA A 1 250 ? 2.227 -31.297 -22.328 1 93.12 250 ALA A C 1
ATOM 1977 O O . ALA A 1 250 ? 2.34 -32.5 -22.656 1 93.12 250 ALA A O 1
ATOM 1978 N N . TRP A 1 251 ? 1.062 -30.734 -22 1 93.12 251 TRP A N 1
ATOM 1979 C CA . TRP A 1 251 ? -0.189 -31.484 -22.078 1 93.12 251 TRP A CA 1
ATOM 1980 C C . TRP A 1 251 ? -1.284 -30.656 -22.734 1 93.12 251 TRP A C 1
ATOM 1982 O O . TRP A 1 251 ? -1.3 -29.422 -22.609 1 93.12 251 TRP A O 1
ATOM 1992 N N . ASP A 1 252 ? -2.129 -31.297 -23.438 1 92.62 252 ASP A N 1
ATOM 1993 C CA . ASP A 1 252 ? -3.389 -30.688 -23.859 1 92.62 252 ASP A CA 1
ATOM 1994 C C . ASP A 1 252 ? -4.5 -30.969 -22.859 1 92.62 252 ASP A C 1
ATOM 1996 O O . ASP A 1 252 ? -4.977 -32.094 -22.75 1 92.62 252 ASP A O 1
ATOM 2000 N N . LEU A 1 253 ? -4.867 -29.922 -22.141 1 93.75 253 LEU A N 1
ATOM 2001 C CA . LEU A 1 253 ? -5.867 -30.094 -21.094 1 93.75 253 LEU A CA 1
ATOM 2002 C C . LEU A 1 253 ? -7.234 -29.594 -21.562 1 93.75 253 LEU A C 1
ATOM 2004 O O . LEU A 1 253 ? -8.18 -29.531 -20.781 1 93.75 253 LEU A O 1
ATOM 2008 N N . SER A 1 254 ? -7.441 -29.297 -22.766 1 90.62 254 SER A N 1
ATOM 2009 C CA . SER A 1 254 ? -8.648 -28.656 -23.266 1 90.62 254 SER A CA 1
ATOM 2010 C C . SER A 1 254 ? -9.883 -29.516 -23.031 1 90.62 254 SER A C 1
ATOM 2012 O O . SER A 1 254 ? -10.953 -29 -22.703 1 90.62 254 SER A O 1
ATOM 2014 N N . SER A 1 255 ? -9.664 -30.766 -23.109 1 87.81 255 SER A N 1
ATOM 2015 C CA . SER A 1 255 ? -10.82 -31.641 -22.984 1 87.81 255 SER A CA 1
ATOM 2016 C C . SER A 1 255 ? -10.93 -32.25 -21.594 1 87.81 255 SER A C 1
ATOM 2018 O O . SER A 1 255 ? -11.852 -33 -21.297 1 87.81 255 SER A O 1
ATOM 2020 N N . THR A 1 256 ? -10.07 -31.891 -20.766 1 88.44 256 THR A N 1
ATOM 2021 C CA . THR A 1 256 ? -9.977 -32.531 -19.453 1 88.44 256 THR A CA 1
ATOM 2022 C C . THR A 1 256 ? -11.086 -32.031 -18.531 1 88.44 256 THR A C 1
ATOM 2024 O O . THR A 1 256 ? -11.422 -32.688 -17.547 1 88.44 256 THR A O 1
ATOM 2027 N N . ILE A 1 257 ? -11.727 -30.953 -18.828 1 84.94 257 ILE A N 1
ATOM 2028 C CA . ILE A 1 257 ? -12.727 -30.375 -17.953 1 84.94 257 ILE A CA 1
ATOM 2029 C C . ILE A 1 257 ? -14.039 -31.141 -18.078 1 84.94 257 ILE A C 1
ATOM 2031 O O . ILE A 1 257 ? -14.93 -31.016 -17.234 1 84.94 257 ILE A O 1
ATOM 2035 N N . HIS A 1 258 ? -14.07 -31.922 -19.062 1 80.25 258 HIS A N 1
ATOM 2036 C CA . HIS A 1 258 ? -15.297 -32.688 -19.25 1 80.25 258 HIS A CA 1
ATOM 2037 C C . HIS A 1 258 ? -15.281 -33.969 -18.438 1 80.25 258 HIS A C 1
ATOM 2039 O O . HIS A 1 258 ? -14.219 -34.469 -18.047 1 80.25 258 HIS A O 1
ATOM 2045 N N . HIS A 1 259 ? -16.484 -34.406 -18.109 1 75.25 259 HIS A N 1
ATOM 2046 C CA . HIS A 1 259 ? -16.656 -35.562 -17.25 1 75.25 259 HIS A CA 1
ATOM 2047 C C . HIS A 1 259 ? -16.062 -36.812 -17.875 1 75.25 259 HIS A C 1
ATOM 2049 O O . HIS A 1 259 ? -16.219 -37.031 -19.078 1 75.25 259 HIS A O 1
ATOM 2055 N N . GLN A 1 260 ? -15.445 -37.594 -17 1 74.06 260 GLN A N 1
ATOM 2056 C CA . GLN A 1 260 ? -14.977 -38.938 -17.266 1 74.06 260 GLN A CA 1
ATOM 2057 C C . GLN A 1 260 ? -13.992 -38.969 -18.438 1 74.06 260 GLN A C 1
ATOM 2059 O O . GLN A 1 260 ? -14.117 -39.812 -19.344 1 74.06 260 GLN A O 1
ATOM 2064 N N . GLN A 1 261 ? -13.078 -38.125 -18.281 1 75.44 261 GLN A N 1
ATOM 2065 C CA . GLN A 1 261 ? -12.023 -38.125 -19.281 1 75.44 261 GLN A CA 1
ATOM 2066 C C . GLN A 1 261 ? -10.82 -38.938 -18.828 1 75.44 261 GLN A C 1
ATOM 2068 O O . GLN A 1 261 ? -10.555 -39.062 -17.641 1 75.44 261 GLN A O 1
ATOM 2073 N N . PRO A 1 262 ? -10.234 -39.562 -19.766 1 84.25 262 PRO A N 1
ATOM 2074 C CA . PRO A 1 262 ? -8.953 -40.188 -19.406 1 84.25 262 PRO A CA 1
ATOM 2075 C C . PRO A 1 262 ? -7.895 -39.188 -19 1 84.25 262 PRO A C 1
ATOM 2077 O O . PRO A 1 262 ? -8.016 -38 -19.328 1 84.25 262 PRO A O 1
ATOM 2080 N N . PRO A 1 263 ? -6.957 -39.688 -18.219 1 86.56 263 PRO A N 1
ATOM 2081 C CA . PRO A 1 263 ? -5.887 -38.781 -17.844 1 86.56 263 PRO A CA 1
ATOM 2082 C C . PRO A 1 263 ? -5.145 -38.188 -19.047 1 86.56 263 PRO A C 1
ATOM 2084 O O . PRO A 1 263 ? -4.965 -38.906 -20.047 1 86.56 263 PRO A O 1
ATOM 2087 N N . PRO A 1 264 ? -4.766 -37 -18.938 1 87.5 264 PRO A N 1
ATOM 2088 C CA . PRO A 1 264 ? -4.027 -36.375 -20.062 1 87.5 264 PRO A CA 1
ATOM 2089 C C . PRO A 1 264 ? -2.65 -37.031 -20.266 1 87.5 264 PRO A C 1
ATOM 2091 O O . PRO A 1 264 ? -1.978 -37.375 -19.281 1 87.5 264 PRO A O 1
ATOM 2094 N N . VAL A 1 265 ? -2.311 -37.094 -21.5 1 81.75 265 VAL A N 1
ATOM 2095 C CA . VAL A 1 265 ? -1.024 -37.688 -21.859 1 81.75 265 VAL A CA 1
ATOM 2096 C C . VAL A 1 265 ? -0.064 -36.594 -22.312 1 81.75 265 VAL A C 1
ATOM 2098 O O . VAL A 1 265 ? -0.455 -35.656 -23.031 1 81.75 265 VAL A O 1
ATOM 2101 N N . ALA A 1 266 ? 1.163 -36.812 -21.875 1 81.56 266 ALA A N 1
ATOM 2102 C CA . ALA A 1 266 ? 2.172 -35.781 -22.188 1 81.56 266 ALA A CA 1
ATOM 2103 C C . ALA A 1 266 ? 2.561 -35.844 -23.656 1 81.56 266 ALA A C 1
ATOM 2105 O O . ALA A 1 266 ? 2.678 -36.938 -24.25 1 81.56 266 ALA A O 1
ATOM 2106 N N . HIS A 1 267 ? 2.652 -34.719 -24.344 1 74.12 267 HIS A N 1
ATOM 2107 C CA . HIS A 1 267 ? 3.139 -34.656 -25.719 1 74.12 267 HIS A CA 1
ATOM 2108 C C . HIS A 1 267 ? 4.66 -34.781 -25.781 1 74.12 267 HIS A C 1
ATOM 2110 O O . HIS A 1 267 ? 5.203 -35.438 -26.672 1 74.12 267 HIS A O 1
ATOM 2116 N N . HIS A 1 268 ? 5.355 -34 -25.078 1 71 268 HIS A N 1
ATOM 2117 C CA . HIS A 1 268 ? 6.812 -33.938 -25.062 1 71 268 HIS A CA 1
ATOM 2118 C C . HIS A 1 268 ? 7.324 -33.406 -23.734 1 71 268 HIS A C 1
ATOM 2120 O O . HIS A 1 268 ? 6.598 -32.688 -23.031 1 71 268 HIS A O 1
ATOM 2126 N N . GLY A 1 269 ? 8.422 -34.094 -23.375 1 73.69 269 GLY A N 1
ATOM 2127 C CA . GLY A 1 269 ? 9.086 -33.562 -22.203 1 73.69 269 GLY A CA 1
ATOM 2128 C C . GLY A 1 269 ? 10.5 -33.094 -22.484 1 73.69 269 GLY A C 1
ATOM 2129 O O . GLY A 1 269 ? 11.094 -33.469 -23.484 1 73.69 269 GLY A O 1
ATOM 2130 N N . CYS A 1 270 ? 10.812 -32.031 -21.891 1 77.5 270 CYS A N 1
ATOM 2131 C CA . CYS A 1 270 ? 12.188 -31.547 -21.906 1 77.5 270 CYS A CA 1
ATOM 2132 C C . CYS A 1 270 ? 12.875 -31.781 -20.578 1 77.5 270 CYS A C 1
ATOM 2134 O O . CYS A 1 270 ? 12.391 -31.344 -19.531 1 77.5 270 CYS A O 1
ATOM 2136 N N . LYS A 1 271 ? 14.016 -32.562 -20.734 1 75 271 LYS A N 1
ATOM 2137 C CA . LYS A 1 271 ? 14.797 -32.812 -19.531 1 75 271 LYS A CA 1
ATOM 2138 C C . LYS A 1 271 ? 15.805 -31.703 -19.266 1 75 271 LYS A C 1
ATOM 2140 O O . LYS A 1 271 ? 16.031 -30.844 -20.141 1 75 271 LYS A O 1
ATOM 2145 N N . GLY A 1 272 ? 16.344 -31.641 -18.094 1 70.56 272 GLY A N 1
ATOM 2146 C CA . GLY A 1 272 ? 17.438 -30.719 -17.828 1 70.56 272 GLY A CA 1
ATOM 2147 C C . GLY A 1 272 ? 17.125 -29.75 -16.703 1 70.56 272 GLY A C 1
ATOM 2148 O O . GLY A 1 272 ? 17.859 -28.781 -16.5 1 70.56 272 GLY A O 1
ATOM 2149 N N . PHE A 1 273 ? 16.109 -30.031 -16.109 1 73.38 273 PHE A N 1
ATOM 2150 C CA . PHE A 1 273 ? 15.773 -29.109 -15.031 1 73.38 273 PHE A CA 1
ATOM 2151 C C . PHE A 1 273 ? 16.047 -29.766 -13.68 1 73.38 273 PHE A C 1
ATOM 2153 O O . PHE A 1 273 ? 15.672 -29.219 -12.633 1 73.38 273 PHE A O 1
ATOM 2160 N N . ALA A 1 274 ? 16.641 -30.938 -13.805 1 67.94 274 ALA A N 1
ATOM 2161 C CA . ALA A 1 274 ? 17.016 -31.625 -12.57 1 67.94 274 ALA A CA 1
ATOM 2162 C C . ALA A 1 274 ? 18.203 -30.922 -11.906 1 67.94 274 ALA A C 1
ATOM 2164 O O . ALA A 1 274 ? 19.109 -30.422 -12.594 1 67.94 274 ALA A O 1
ATOM 2165 N N . VAL A 1 275 ? 18.031 -30.688 -10.727 1 69.38 275 VAL A N 1
ATOM 2166 C CA . VAL A 1 275 ? 19.094 -30.094 -9.93 1 69.38 275 VAL A CA 1
ATOM 2167 C C . VAL A 1 275 ? 19.469 -31.016 -8.781 1 69.38 275 VAL A C 1
ATOM 2169 O O . VAL A 1 275 ? 18.625 -31.797 -8.312 1 69.38 275 VAL A O 1
ATOM 2172 N N . PRO A 1 276 ? 20.766 -31.047 -8.516 1 68.38 276 PRO A N 1
ATOM 2173 C CA . PRO A 1 276 ? 21.203 -31.953 -7.465 1 68.38 276 PRO A CA 1
ATOM 2174 C C . PRO A 1 276 ? 20.5 -31.719 -6.133 1 68.38 276 PRO A C 1
ATOM 2176 O O . PRO A 1 276 ? 20.203 -32.656 -5.402 1 68.38 276 PRO A O 1
ATOM 2179 N N . GLU A 1 277 ? 20.25 -30.469 -5.828 1 79 277 GLU A N 1
ATOM 2180 C CA . GLU A 1 277 ? 19.578 -30.125 -4.586 1 79 277 GLU A CA 1
ATOM 2181 C C . GLU A 1 277 ? 18.047 -30.203 -4.742 1 79 277 GLU A C 1
ATOM 2183 O O . GLU A 1 277 ? 17.516 -29.906 -5.809 1 79 277 GLU A O 1
ATOM 2188 N N . VAL A 1 278 ? 17.453 -30.641 -3.711 1 83.69 278 VAL A N 1
ATOM 2189 C CA . VAL A 1 278 ? 15.992 -30.719 -3.723 1 83.69 278 VAL A CA 1
ATOM 2190 C C . VAL A 1 278 ? 15.398 -29.328 -3.494 1 83.69 278 VAL A C 1
ATOM 2192 O O . VAL A 1 278 ? 15.586 -28.734 -2.432 1 83.69 278 VAL A O 1
ATOM 2195 N N . PRO A 1 279 ? 14.781 -28.875 -4.516 1 91.38 279 PRO A N 1
ATOM 2196 C CA . PRO A 1 279 ? 14.125 -27.578 -4.289 1 91.38 279 PRO A CA 1
ATOM 2197 C C . PRO A 1 279 ? 12.945 -27.672 -3.32 1 91.38 279 PRO A C 1
ATOM 2199 O O . PRO A 1 279 ? 12.281 -28.719 -3.254 1 91.38 279 PRO A O 1
ATOM 2202 N N . TYR A 1 280 ? 12.734 -26.609 -2.531 1 89.94 280 TYR A N 1
ATOM 2203 C CA . TYR A 1 280 ? 11.57 -26.641 -1.649 1 89.94 280 TYR A CA 1
ATOM 2204 C C . TYR A 1 280 ? 10.352 -26.047 -2.344 1 89.94 280 TYR A C 1
ATOM 2206 O O . TYR A 1 280 ? 9.227 -26.188 -1.863 1 89.94 280 TYR A O 1
ATOM 2214 N N . ALA A 1 281 ? 10.57 -25.422 -3.469 1 91.38 281 ALA A N 1
ATOM 2215 C CA . ALA A 1 281 ? 9.477 -24.906 -4.281 1 91.38 281 ALA A CA 1
ATOM 2216 C C . ALA A 1 281 ? 9.891 -24.781 -5.746 1 91.38 281 ALA A C 1
ATOM 2218 O O . ALA A 1 281 ? 11.062 -24.547 -6.047 1 91.38 281 ALA A O 1
ATOM 2219 N N . SER A 1 282 ? 8.93 -24.938 -6.613 1 93 282 SER A N 1
ATOM 2220 C CA . SER A 1 282 ? 9.133 -24.781 -8.047 1 93 282 SER A CA 1
ATOM 2221 C C . SER A 1 282 ? 7.984 -24 -8.68 1 93 282 SER A C 1
ATOM 2223 O O . SER A 1 282 ? 6.828 -24.156 -8.289 1 93 282 SER A O 1
ATOM 2225 N N . HIS A 1 283 ? 8.375 -23.188 -9.641 1 93.69 283 HIS A N 1
ATOM 2226 C CA . HIS A 1 283 ? 7.387 -22.375 -10.344 1 93.69 283 HIS A CA 1
ATOM 2227 C C . HIS A 1 283 ? 7.609 -22.422 -11.852 1 93.69 283 HIS A C 1
ATOM 2229 O O . HIS A 1 283 ? 8.75 -22.484 -12.312 1 93.69 283 HIS A O 1
ATOM 2235 N N . VAL A 1 284 ? 6.539 -22.469 -12.523 1 95.31 284 VAL A N 1
ATOM 2236 C CA . VAL A 1 284 ? 6.543 -22.266 -13.969 1 95.31 284 VAL A CA 1
ATOM 2237 C C . VAL A 1 284 ? 5.711 -21.031 -14.312 1 95.31 284 VAL A C 1
ATOM 2239 O O . VAL A 1 284 ? 4.539 -20.938 -13.945 1 95.31 284 VAL A O 1
ATOM 2242 N N . VAL A 1 285 ? 6.371 -20.109 -15.008 1 96.06 285 VAL A N 1
ATOM 2243 C CA . VAL A 1 285 ? 5.691 -18.859 -15.297 1 96.06 285 VAL A CA 1
ATOM 2244 C C . VAL A 1 285 ? 5.727 -18.594 -16.797 1 96.06 285 VAL A C 1
ATOM 2246 O O . VAL A 1 285 ? 6.781 -18.688 -17.422 1 96.06 285 VAL A O 1
ATOM 2249 N N . HIS A 1 286 ? 4.59 -18.266 -17.312 1 96.19 286 HIS A N 1
ATOM 2250 C CA . HIS A 1 286 ? 4.504 -17.875 -18.719 1 96.19 286 HIS A CA 1
ATOM 2251 C C . HIS A 1 286 ? 4.934 -16.438 -18.922 1 96.19 286 HIS A C 1
ATOM 2253 O O . HIS A 1 286 ? 4.469 -15.531 -18.219 1 96.19 286 HIS A O 1
ATOM 2259 N N . LEU A 1 287 ? 5.785 -16.219 -19.906 1 96 287 LEU A N 1
ATOM 2260 C CA . LEU A 1 287 ? 6.328 -14.891 -20.125 1 96 287 LEU A CA 1
ATOM 2261 C C . LEU A 1 287 ? 5.727 -14.266 -21.375 1 96 287 LEU A C 1
ATOM 2263 O O . LEU A 1 287 ? 5.852 -13.055 -21.594 1 96 287 LEU A O 1
ATOM 2267 N N . GLY A 1 288 ? 5.164 -15.023 -22.203 1 93.94 288 GLY A N 1
ATOM 2268 C CA . GLY A 1 288 ? 4.68 -14.578 -23.5 1 93.94 288 GLY A CA 1
ATOM 2269 C C . GLY A 1 288 ? 5.52 -15.078 -24.656 1 93.94 288 GLY A C 1
ATOM 2270 O O . GLY A 1 288 ? 6.676 -15.469 -24.469 1 93.94 288 GLY A O 1
ATOM 2271 N N . ALA A 1 289 ? 4.922 -15.18 -25.844 1 93.12 289 ALA A N 1
ATOM 2272 C CA . ALA A 1 289 ? 5.602 -15.531 -27.094 1 93.12 289 ALA A CA 1
ATOM 2273 C C . ALA A 1 289 ? 6.203 -16.938 -27.016 1 93.12 289 ALA A C 1
ATOM 2275 O O . ALA A 1 289 ? 7.324 -17.156 -27.484 1 93.12 289 ALA A O 1
ATOM 2276 N N . GLY A 1 290 ? 5.5 -17.812 -26.312 1 92.94 290 GLY A N 1
ATOM 2277 C CA . GLY A 1 290 ? 5.949 -19.188 -26.188 1 92.94 290 GLY A CA 1
ATOM 2278 C C . GLY A 1 290 ? 7.109 -19.359 -25.234 1 92.94 290 GLY A C 1
ATOM 2279 O O . GLY A 1 290 ? 7.742 -20.422 -25.203 1 92.94 290 GLY A O 1
ATOM 2280 N N . LYS A 1 291 ? 7.398 -18.312 -24.547 1 95.12 291 LYS A N 1
ATOM 2281 C CA . LYS A 1 291 ? 8.523 -18.359 -23.625 1 95.12 291 LYS A CA 1
ATOM 2282 C C . LYS A 1 291 ? 8.039 -18.5 -22.172 1 95.12 291 LYS A C 1
ATOM 2284 O O . LYS A 1 291 ? 7 -17.938 -21.812 1 95.12 291 LYS A O 1
ATOM 2289 N N . LEU A 1 292 ? 8.781 -19.281 -21.406 1 96.5 292 LEU A N 1
ATOM 2290 C CA . LEU A 1 292 ? 8.469 -19.531 -20 1 96.5 292 LEU A CA 1
ATOM 2291 C C . LEU A 1 292 ? 9.719 -19.406 -19.141 1 96.5 292 LEU A C 1
ATOM 2293 O O . LEU A 1 292 ? 10.836 -19.422 -19.641 1 96.5 292 LEU A O 1
ATOM 2297 N N . CYS A 1 293 ? 9.492 -19.219 -17.922 1 96.81 293 CYS A N 1
ATOM 2298 C CA . CYS A 1 293 ? 10.531 -19.281 -16.906 1 96.81 293 CYS A CA 1
ATOM 2299 C C . CYS A 1 293 ? 10.242 -20.406 -15.914 1 96.81 293 CYS A C 1
ATOM 2301 O O . CYS A 1 293 ? 9.164 -20.453 -15.336 1 96.81 293 CYS A O 1
ATOM 2303 N N . VAL A 1 294 ? 11.156 -21.281 -15.758 1 95.69 294 VAL A N 1
ATOM 2304 C CA . VAL A 1 294 ? 11.102 -22.281 -14.703 1 95.69 294 VAL A CA 1
ATOM 2305 C C . VAL A 1 294 ? 11.984 -21.844 -13.531 1 95.69 294 VAL A C 1
ATOM 2307 O O . VAL A 1 294 ? 13.18 -21.625 -13.703 1 95.69 294 VAL A O 1
ATOM 2310 N N . ALA A 1 295 ? 11.359 -21.75 -12.422 1 95.81 295 ALA A N 1
ATOM 2311 C CA . ALA A 1 295 ? 12.094 -21.328 -11.234 1 95.81 295 ALA A CA 1
ATOM 2312 C C . ALA A 1 295 ? 12.094 -22.422 -10.172 1 95.81 295 ALA A C 1
ATOM 2314 O O . ALA A 1 295 ? 11.047 -23.016 -9.883 1 95.81 295 ALA A O 1
ATOM 2315 N N . LYS A 1 296 ? 13.219 -22.672 -9.594 1 95.06 296 LYS A N 1
ATOM 2316 C CA . LYS A 1 296 ? 13.367 -23.594 -8.469 1 95.06 296 LYS A CA 1
ATOM 2317 C C . LYS A 1 296 ? 14.055 -22.922 -7.289 1 95.06 296 LYS A C 1
ATOM 2319 O O . LYS A 1 296 ? 15.07 -22.234 -7.465 1 95.06 296 LYS A O 1
ATOM 2324 N N . LEU A 1 297 ? 13.484 -23.062 -6.164 1 94.88 297 LEU A N 1
ATOM 2325 C CA . LEU A 1 297 ? 13.992 -22.453 -4.945 1 94.88 297 LEU A CA 1
ATOM 2326 C C . LEU A 1 297 ? 14.648 -23.5 -4.043 1 94.88 297 LEU A C 1
ATOM 2328 O O . LEU A 1 297 ? 14.094 -24.578 -3.836 1 94.88 297 LEU A O 1
ATOM 2332 N N . PHE A 1 298 ? 15.797 -23.094 -3.463 1 92.88 298 PHE A N 1
ATOM 2333 C CA . PHE A 1 298 ? 16.609 -24.062 -2.729 1 92.88 298 PHE A CA 1
ATOM 2334 C C . PHE A 1 298 ? 16.984 -23.516 -1.354 1 92.88 298 PHE A C 1
ATOM 2336 O O . PHE A 1 298 ? 17.094 -22.297 -1.168 1 92.88 298 PHE A O 1
ATOM 2343 N N . MET A 1 299 ? 17.094 -24.438 -0.48 1 90 299 MET A N 1
ATOM 2344 C CA . MET A 1 299 ? 17.688 -24.203 0.831 1 90 299 MET A CA 1
ATOM 2345 C C . MET A 1 299 ? 18.875 -25.141 1.071 1 90 299 MET A C 1
ATOM 2347 O O . MET A 1 299 ? 18.75 -26.344 0.891 1 90 299 MET A O 1
ATOM 2351 N N . VAL A 1 300 ? 19.984 -24.562 1.361 1 84.81 300 VAL A N 1
ATOM 2352 C CA . VAL A 1 300 ? 21.156 -25.375 1.708 1 84.81 300 VAL A CA 1
ATOM 2353 C C . VAL A 1 300 ? 21.516 -25.156 3.174 1 84.81 300 VAL A C 1
ATOM 2355 O O . VAL A 1 300 ? 21.672 -24.016 3.617 1 84.81 300 VAL A O 1
ATOM 2358 N N . ALA A 1 301 ? 21.406 -26.188 3.885 1 78.25 301 ALA A N 1
ATOM 2359 C CA . ALA A 1 301 ? 21.812 -26.109 5.285 1 78.25 301 ALA A CA 1
ATOM 2360 C C . ALA A 1 301 ? 23.281 -26.5 5.453 1 78.25 301 ALA A C 1
ATOM 2362 O O . ALA A 1 301 ? 23.75 -27.469 4.859 1 78.25 301 ALA A O 1
ATOM 2363 N N . HIS A 1 302 ? 24.047 -25.484 5.914 1 69.94 302 HIS A N 1
ATOM 2364 C CA . HIS A 1 302 ? 25.438 -25.812 6.207 1 69.94 302 HIS A CA 1
ATOM 2365 C C . HIS A 1 302 ? 25.641 -26.062 7.699 1 69.94 302 HIS A C 1
ATOM 2367 O O . HIS A 1 302 ? 25.172 -25.281 8.531 1 69.94 302 HIS A O 1
ATOM 2373 N N . HIS A 1 303 ? 25.891 -27.234 8.031 1 61.22 303 HIS A N 1
ATOM 2374 C CA . HIS A 1 303 ? 26.234 -27.531 9.422 1 61.22 303 HIS A CA 1
ATOM 2375 C C . HIS A 1 303 ? 27.531 -26.859 9.828 1 61.22 303 HIS A C 1
ATOM 2377 O O . HIS A 1 303 ? 28.531 -26.969 9.125 1 61.22 303 HIS A O 1
ATOM 2383 N N . ARG A 1 304 ? 27.375 -25.828 10.484 1 56.59 304 ARG A N 1
ATOM 2384 C CA . ARG A 1 304 ? 28.609 -25.281 11.047 1 56.59 304 ARG A CA 1
ATOM 2385 C C . ARG A 1 304 ? 29.328 -26.297 11.922 1 56.59 304 ARG A C 1
ATOM 2387 O O . ARG A 1 304 ? 28.688 -26.969 12.742 1 56.59 304 ARG A O 1
ATOM 2394 N N . GLU A 1 305 ? 30.328 -26.969 11.398 1 50.12 305 GLU A N 1
ATOM 2395 C CA . GLU A 1 305 ? 31.125 -27.922 12.172 1 50.12 305 GLU A CA 1
ATOM 2396 C C . GLU A 1 305 ? 31.297 -27.453 13.617 1 50.12 305 GLU A C 1
ATOM 2398 O O . GLU A 1 305 ? 31.844 -28.188 14.445 1 50.12 305 GLU A O 1
ATOM 2403 N N . THR A 1 306 ? 31.281 -26.188 13.883 1 47.66 306 THR A N 1
ATOM 2404 C CA . THR A 1 306 ? 32.094 -25.969 15.07 1 47.66 306 THR A CA 1
ATOM 2405 C C . THR A 1 306 ? 31.438 -26.562 16.297 1 47.66 306 THR A C 1
ATOM 2407 O O . THR A 1 306 ? 32.125 -27.062 17.203 1 47.66 306 THR A O 1
ATOM 2410 N N . CYS A 1 307 ? 30.328 -25.891 16.953 1 47.03 307 CYS A N 1
ATOM 2411 C CA . CYS A 1 307 ? 30.328 -25.922 18.422 1 47.03 307 CYS A CA 1
ATOM 2412 C C . CYS A 1 307 ? 29.875 -27.266 18.938 1 47.03 307 CYS A C 1
ATOM 2414 O O . CYS A 1 307 ? 28.875 -27.812 18.469 1 47.03 307 CYS A O 1
ATOM 2416 N N . SER A 1 308 ? 30.812 -28.141 19.438 1 45.84 308 SER A N 1
ATOM 2417 C CA . SER A 1 308 ? 30.672 -29.406 20.156 1 45.84 308 SER A CA 1
ATOM 2418 C C . SER A 1 308 ? 29.516 -29.328 21.156 1 45.84 308 SER A C 1
ATOM 2420 O O . SER A 1 308 ? 29.156 -30.344 21.766 1 45.84 308 SER A O 1
ATOM 2422 N N . HIS A 1 309 ? 29.359 -28.156 21.828 1 45.97 309 HIS A N 1
ATOM 2423 C CA . HIS A 1 309 ? 28.453 -28.172 22.969 1 45.97 309 HIS A CA 1
ATOM 2424 C C . HIS A 1 309 ? 27 -28.188 22.516 1 45.97 309 HIS A C 1
ATOM 2426 O O . HIS A 1 309 ? 26.656 -27.625 21.469 1 45.97 309 HIS A O 1
ATOM 2432 N N . SER A 1 310 ? 26.25 -29.078 23.203 1 44.44 310 SER A N 1
ATOM 2433 C CA . SER A 1 310 ? 24.812 -29.344 23.047 1 44.44 310 SER A CA 1
ATOM 2434 C C . SER A 1 310 ? 24.047 -28.047 22.828 1 44.44 310 SER A C 1
ATOM 2436 O O . SER A 1 310 ? 22.922 -28.062 22.312 1 44.44 310 SER A O 1
ATOM 2438 N N . CYS A 1 311 ? 24.438 -27.125 23.703 1 45.38 311 CYS A N 1
ATOM 2439 C CA . CYS A 1 311 ? 23.656 -25.891 23.734 1 45.38 311 CYS A CA 1
ATOM 2440 C C . CYS A 1 311 ? 23.688 -25.203 22.375 1 45.38 311 CYS A C 1
ATOM 2442 O O . CYS A 1 311 ? 23.016 -24.188 22.188 1 45.38 311 CYS A O 1
ATOM 2444 N N . CYS A 1 312 ? 24.797 -25.422 21.734 1 46.41 312 CYS A N 1
ATOM 2445 C CA . CYS A 1 312 ? 24.906 -24.719 20.469 1 46.41 312 CYS A CA 1
ATOM 2446 C C . CYS A 1 312 ? 23.812 -25.172 19.5 1 46.41 312 CYS A C 1
ATOM 2448 O O . CYS A 1 312 ? 23.812 -26.312 19.031 1 46.41 312 CYS A O 1
ATOM 2450 N N . ASP A 1 313 ? 22.625 -24.969 19.984 1 43.97 313 ASP A N 1
ATOM 2451 C CA . ASP A 1 313 ? 21.562 -25.031 19 1 43.97 313 ASP A CA 1
ATOM 2452 C C . ASP A 1 313 ? 22.109 -24.891 17.578 1 43.97 313 ASP A C 1
ATOM 2454 O O . ASP A 1 313 ? 23.016 -24.094 17.328 1 43.97 313 ASP A O 1
ATOM 2458 N N . PHE A 1 314 ? 22.109 -25.953 16.766 1 45.47 314 PHE A N 1
ATOM 2459 C CA . PHE A 1 314 ? 22.344 -26.031 15.328 1 45.47 314 PHE A CA 1
ATOM 2460 C C . PHE A 1 314 ? 22.031 -24.703 14.656 1 45.47 314 PHE A C 1
ATOM 2462 O O . PHE A 1 314 ? 20.875 -24.422 14.32 1 45.47 314 PHE A O 1
ATOM 2469 N N . ASP A 1 315 ? 22.547 -23.672 15.148 1 49.19 315 ASP A N 1
ATOM 2470 C CA . ASP A 1 315 ? 22.375 -22.484 14.312 1 49.19 315 ASP A CA 1
ATOM 2471 C C . ASP A 1 315 ? 22.656 -22.797 12.844 1 49.19 315 ASP A C 1
ATOM 2473 O O . ASP A 1 315 ? 23.828 -22.844 12.438 1 49.19 315 ASP A O 1
ATOM 2477 N N . SER A 1 316 ? 22.219 -23.828 12.219 1 56 316 SER A N 1
ATOM 2478 C CA . SER A 1 316 ? 22.344 -24.047 10.781 1 56 316 SER A CA 1
ATOM 2479 C C . SER A 1 316 ? 22.188 -22.75 10.008 1 56 316 SER A C 1
ATOM 2481 O O . SER A 1 316 ? 21.266 -21.969 10.281 1 56 316 SER A O 1
ATOM 2483 N N . ASP A 1 317 ? 23.375 -22.312 9.594 1 71.5 317 ASP A N 1
ATOM 2484 C CA . ASP A 1 317 ? 23.344 -21.234 8.609 1 71.5 317 ASP A CA 1
ATOM 2485 C C . ASP A 1 317 ? 22.594 -21.656 7.352 1 71.5 317 ASP A C 1
ATOM 2487 O O . ASP A 1 317 ? 23.016 -22.562 6.645 1 71.5 317 ASP A O 1
ATOM 2491 N N . LYS A 1 318 ? 21.391 -21.484 7.289 1 81.25 318 LYS A N 1
ATOM 2492 C CA . LYS A 1 318 ? 20.609 -21.734 6.086 1 81.25 318 LYS A CA 1
ATOM 2493 C C . LYS A 1 318 ? 20.859 -20.656 5.035 1 81.25 318 LYS A C 1
ATOM 2495 O O . LYS A 1 318 ? 20.906 -19.469 5.355 1 81.25 318 LYS A O 1
ATOM 2500 N N . ARG A 1 319 ? 21.281 -21.188 3.902 1 87.38 319 ARG A N 1
ATOM 2501 C CA . ARG A 1 319 ? 21.422 -20.297 2.752 1 87.38 319 ARG A CA 1
ATOM 2502 C C . ARG A 1 319 ? 20.406 -20.641 1.665 1 87.38 319 ARG A C 1
ATOM 2504 O O . ARG A 1 319 ? 20.094 -21.812 1.448 1 87.38 319 ARG A O 1
ATOM 2511 N N . TYR A 1 320 ? 19.953 -19.609 1.084 1 92.62 320 TYR A N 1
ATOM 2512 C CA . TYR A 1 320 ? 18.906 -19.797 0.095 1 92.62 320 TYR A CA 1
ATOM 2513 C C . TYR A 1 320 ? 19.344 -19.281 -1.271 1 92.62 320 TYR A C 1
ATOM 2515 O O . TYR A 1 320 ? 20.094 -18.312 -1.364 1 92.62 320 TYR A O 1
ATOM 2523 N N . PHE A 1 321 ? 18.922 -19.922 -2.266 1 93.88 321 PHE A N 1
ATOM 2524 C CA . PHE A 1 321 ? 19.141 -19.406 -3.615 1 93.88 321 PHE A CA 1
ATOM 2525 C C . PHE A 1 321 ? 18.031 -19.875 -4.551 1 93.88 321 PHE A C 1
ATOM 2527 O O . PHE A 1 321 ? 17.25 -20.766 -4.207 1 93.88 321 PHE A O 1
ATOM 2534 N N . ALA A 1 322 ? 17.859 -19.234 -5.676 1 95.62 322 ALA A N 1
ATOM 2535 C CA . ALA A 1 322 ? 16.906 -19.578 -6.734 1 95.62 322 ALA A CA 1
ATOM 2536 C C . ALA A 1 322 ? 17.609 -19.781 -8.07 1 95.62 322 ALA A C 1
ATOM 2538 O O . ALA A 1 322 ? 18.594 -19.094 -8.367 1 95.62 322 ALA A O 1
ATOM 2539 N N . ILE A 1 323 ? 17.172 -20.734 -8.789 1 95.31 323 ILE A N 1
ATOM 2540 C CA . ILE A 1 323 ? 17.641 -20.922 -10.156 1 95.31 323 ILE A CA 1
ATOM 2541 C C . ILE A 1 323 ? 16.484 -20.672 -11.133 1 95.31 323 ILE A C 1
ATOM 2543 O O . ILE A 1 323 ? 15.453 -21.344 -11.062 1 95.31 323 ILE A O 1
ATOM 2547 N N . LEU A 1 324 ? 16.688 -19.688 -11.969 1 96.19 324 LEU A N 1
ATOM 2548 C CA . LEU A 1 324 ? 15.727 -19.406 -13.031 1 96.19 324 LEU A CA 1
ATOM 2549 C C . LEU A 1 324 ? 16.266 -19.844 -14.391 1 96.19 324 LEU A C 1
ATOM 2551 O O . LEU A 1 324 ? 17.391 -19.5 -14.758 1 96.19 324 LEU A O 1
ATOM 2555 N N . THR A 1 325 ? 15.445 -20.562 -15.086 1 95 325 THR A N 1
ATOM 2556 C CA . THR A 1 325 ? 15.828 -21.078 -16.406 1 95 325 THR A CA 1
ATOM 2557 C C . THR A 1 325 ? 14.836 -20.609 -17.469 1 95 325 THR A C 1
ATOM 2559 O O . THR A 1 325 ? 13.625 -20.781 -17.297 1 95 325 THR A O 1
ATOM 2562 N N . GLY A 1 326 ? 15.383 -20.031 -18.516 1 95.31 326 GLY A N 1
ATOM 2563 C CA . GLY A 1 326 ? 14.547 -19.703 -19.656 1 95.31 326 GLY A CA 1
ATOM 2564 C C . GLY A 1 326 ? 14.219 -20.906 -20.531 1 95.31 326 GLY A C 1
ATOM 2565 O O . GLY A 1 326 ? 15.07 -21.766 -20.75 1 95.31 326 GLY A O 1
ATOM 2566 N N . VAL A 1 327 ? 12.953 -20.938 -20.906 1 94.56 327 VAL A N 1
ATOM 2567 C CA . VAL A 1 327 ? 12.477 -22.016 -21.766 1 94.56 327 VAL A CA 1
ATOM 2568 C C . VAL A 1 327 ? 11.68 -21.453 -22.922 1 94.56 327 VAL A C 1
ATOM 2570 O O . VAL A 1 327 ? 10.883 -20.516 -22.75 1 94.56 327 VAL A O 1
ATOM 2573 N N . GLU A 1 328 ? 11.914 -22 -24.078 1 93.12 328 GLU A N 1
ATOM 2574 C CA . GLU A 1 328 ? 11.164 -21.594 -25.266 1 93.12 328 GLU A CA 1
ATOM 2575 C C . GLU A 1 328 ? 10.5 -22.797 -25.922 1 93.12 328 GLU A C 1
ATOM 2577 O O . GLU A 1 328 ? 11.148 -23.828 -26.156 1 93.12 328 GLU A O 1
ATOM 2582 N N . VAL A 1 329 ? 9.25 -22.625 -26.125 1 91 329 VAL A N 1
ATOM 2583 C CA . VAL A 1 329 ? 8.508 -23.672 -26.828 1 91 329 VAL A CA 1
ATOM 2584 C C . VAL A 1 329 ? 8.344 -23.281 -28.297 1 91 329 VAL A C 1
ATOM 2586 O O . VAL A 1 329 ? 7.879 -22.172 -28.609 1 91 329 VAL A O 1
ATOM 2589 N N . VAL A 1 330 ? 8.805 -24.125 -29.141 1 88.12 330 VAL A N 1
ATOM 2590 C CA . VAL A 1 330 ? 8.727 -23.844 -30.562 1 88.12 330 VAL A CA 1
ATOM 2591 C C . VAL A 1 330 ? 7.992 -24.984 -31.281 1 88.12 330 VAL A C 1
ATOM 2593 O O . VAL A 1 330 ? 8.086 -26.141 -30.875 1 88.12 330 VAL A O 1
ATOM 2596 N N . ARG A 1 331 ? 7.211 -24.547 -32.25 1 82.12 331 ARG A N 1
ATOM 2597 C CA . ARG A 1 331 ? 6.531 -25.547 -33.062 1 82.12 331 ARG A CA 1
ATOM 2598 C C . ARG A 1 331 ? 7.465 -26.109 -34.125 1 82.12 331 ARG A C 1
ATOM 2600 O O . ARG A 1 331 ? 8.234 -25.375 -34.75 1 82.12 331 ARG A O 1
ATOM 2607 N N . CYS A 1 332 ? 7.613 -27.359 -34.094 1 77.06 332 CYS A N 1
ATOM 2608 C CA . CYS A 1 332 ? 8.352 -28.016 -35.156 1 77.06 332 CYS A CA 1
ATOM 2609 C C . CYS A 1 332 ? 7.398 -28.578 -36.219 1 77.06 332 CYS A C 1
ATOM 2611 O O . CYS A 1 332 ? 6.195 -28.328 -36.156 1 77.06 332 CYS A O 1
ATOM 2613 N N . ASN A 1 333 ? 8.023 -29.406 -37.219 1 67.06 333 ASN A N 1
ATOM 2614 C CA . ASN A 1 333 ? 7.238 -29.969 -38.312 1 67.06 333 ASN A CA 1
ATOM 2615 C C . ASN A 1 333 ? 6 -30.703 -37.812 1 67.06 333 ASN A C 1
ATOM 2617 O O . ASN A 1 333 ? 6.113 -31.609 -36.969 1 67.06 333 ASN A O 1
ATOM 2621 N N . GLY A 1 334 ? 4.84 -30.297 -38.25 1 61.53 334 GLY A N 1
ATOM 2622 C CA . GLY A 1 334 ? 3.545 -30.875 -37.969 1 61.53 334 GLY A CA 1
ATOM 2623 C C . GLY A 1 334 ? 2.988 -30.438 -36.625 1 61.53 334 GLY A C 1
ATOM 2624 O O . GLY A 1 334 ? 2.938 -29.25 -36.312 1 61.53 334 GLY A O 1
ATOM 2625 N N . ASP A 1 335 ? 2.555 -31.312 -35.75 1 66.25 335 ASP A N 1
ATOM 2626 C CA . ASP A 1 335 ? 1.863 -31.094 -34.469 1 66.25 335 ASP A CA 1
ATOM 2627 C C . ASP A 1 335 ? 2.811 -31.281 -33.281 1 66.25 335 ASP A C 1
ATOM 2629 O O . ASP A 1 335 ? 2.379 -31.281 -32.125 1 66.25 335 ASP A O 1
ATOM 2633 N N . LYS A 1 336 ? 4.117 -31.25 -33.656 1 75.19 336 LYS A N 1
ATOM 2634 C CA . LYS A 1 336 ? 5.074 -31.531 -32.562 1 75.19 336 LYS A CA 1
ATOM 2635 C C . LYS A 1 336 ? 5.676 -30.234 -32.031 1 75.19 336 LYS A C 1
ATOM 2637 O O . LYS A 1 336 ? 5.836 -29.266 -32.781 1 75.19 336 LYS A O 1
ATOM 2642 N N . VAL A 1 337 ? 5.777 -30.156 -30.719 1 82.94 337 VAL A N 1
ATOM 2643 C CA . VAL A 1 337 ? 6.387 -28.984 -30.078 1 82.94 337 VAL A CA 1
ATOM 2644 C C . VAL A 1 337 ? 7.758 -29.359 -29.516 1 82.94 337 VAL A C 1
ATOM 2646 O O . VAL A 1 337 ? 7.949 -30.484 -29.016 1 82.94 337 VAL A O 1
ATOM 2649 N N . ASP A 1 338 ? 8.711 -28.469 -29.781 1 85.88 338 ASP A N 1
ATOM 2650 C CA . ASP A 1 338 ? 10.047 -28.609 -29.203 1 85.88 338 ASP A CA 1
ATOM 2651 C C . ASP A 1 338 ? 10.25 -27.609 -28.062 1 85.88 338 ASP A C 1
ATOM 2653 O O . ASP A 1 338 ? 9.852 -26.453 -28.156 1 85.88 338 ASP A O 1
ATOM 2657 N N . ILE A 1 339 ? 10.734 -28.141 -27.016 1 88.5 339 ILE A N 1
ATOM 2658 C CA . ILE A 1 339 ? 11.047 -27.312 -25.859 1 88.5 339 ILE A CA 1
ATOM 2659 C C . ILE A 1 339 ? 12.547 -27.047 -25.797 1 88.5 339 ILE A C 1
ATOM 2661 O O . ILE A 1 339 ? 13.344 -27.984 -25.672 1 88.5 339 ILE A O 1
ATOM 2665 N N . ILE A 1 340 ? 12.891 -25.797 -25.859 1 87.94 340 ILE A N 1
ATOM 2666 C CA . ILE A 1 340 ? 14.289 -25.375 -25.875 1 87.94 340 ILE A CA 1
ATOM 2667 C C . ILE A 1 340 ? 14.656 -24.766 -24.531 1 87.94 340 ILE A C 1
ATOM 2669 O O . ILE A 1 340 ? 14.016 -23.812 -24.078 1 87.94 340 ILE A O 1
ATOM 2673 N N . LYS A 1 341 ? 15.625 -25.344 -24 1 90.75 341 LYS A N 1
ATOM 2674 C CA . LYS A 1 341 ? 16.156 -24.781 -22.766 1 90.75 341 LYS A CA 1
ATOM 2675 C C . LYS A 1 341 ? 17.188 -23.688 -23.062 1 90.75 341 LYS A C 1
ATOM 2677 O O . LYS A 1 341 ? 18.094 -23.891 -23.875 1 90.75 341 LYS A O 1
ATOM 2682 N N . HIS A 1 342 ? 17.078 -22.562 -22.391 1 92.31 342 HIS A N 1
ATOM 2683 C CA . HIS A 1 342 ? 18.016 -21.453 -22.531 1 92.31 342 HIS A CA 1
ATOM 2684 C C . HIS A 1 342 ? 18.922 -21.328 -21.312 1 92.31 342 HIS A C 1
ATOM 2686 O O . HIS A 1 342 ? 19.547 -22.312 -20.891 1 92.31 342 HIS A O 1
ATOM 2692 N N . LYS A 1 343 ? 19.156 -20.109 -20.875 1 91.38 343 LYS A N 1
ATOM 2693 C CA . LYS A 1 343 ? 20.109 -19.875 -19.797 1 91.38 343 LYS A CA 1
ATOM 2694 C C . LYS A 1 343 ? 19.5 -20.188 -18.438 1 91.38 343 LYS A C 1
ATOM 2696 O O . LYS A 1 343 ? 18.281 -20.078 -18.25 1 91.38 343 LYS A O 1
ATOM 2701 N N . SER A 1 344 ? 20.359 -20.656 -17.594 1 93.06 344 SER A N 1
ATOM 2702 C CA . SER A 1 344 ? 20 -20.781 -16.172 1 93.06 344 SER A CA 1
ATOM 2703 C C . SER A 1 344 ? 20.797 -19.812 -15.312 1 93.06 344 SER A C 1
ATOM 2705 O O . SER A 1 344 ? 22.016 -19.781 -15.375 1 93.06 344 SER A O 1
ATOM 2707 N N . CYS A 1 345 ? 20.062 -19.016 -14.555 1 95 345 CYS A N 1
ATOM 2708 C CA . CYS A 1 345 ? 20.688 -18.031 -13.68 1 95 345 CYS A CA 1
ATOM 2709 C C . CYS A 1 345 ? 20.406 -18.344 -12.211 1 95 345 CYS A C 1
ATOM 2711 O O . CYS A 1 345 ? 19.266 -18.625 -11.844 1 95 345 CYS A O 1
ATOM 2713 N N . ARG A 1 346 ? 21.469 -18.25 -11.438 1 94.56 346 ARG A N 1
ATOM 2714 C CA . ARG A 1 346 ? 21.344 -18.469 -10 1 94.56 346 ARG A CA 1
ATOM 2715 C C . ARG A 1 346 ? 21.359 -17.156 -9.234 1 94.56 346 ARG A C 1
ATOM 2717 O O . ARG A 1 346 ? 22.266 -16.328 -9.445 1 94.56 346 ARG A O 1
ATOM 2724 N N . TYR A 1 347 ? 20.406 -16.938 -8.453 1 95.44 347 TYR A N 1
ATOM 2725 C CA . TYR A 1 347 ? 20.328 -15.805 -7.543 1 95.44 347 TYR A CA 1
ATOM 2726 C C . TYR A 1 347 ? 20.5 -16.25 -6.098 1 95.44 347 TYR A C 1
ATOM 2728 O O . TYR A 1 347 ? 19.672 -16.984 -5.559 1 95.44 347 TYR A O 1
ATOM 2736 N N . SER A 1 348 ? 21.469 -15.672 -5.438 1 94.38 348 SER A N 1
ATOM 2737 C CA . SER A 1 348 ? 21.766 -16.062 -4.062 1 94.38 348 SER A CA 1
ATOM 2738 C C . SER A 1 348 ? 21.25 -15.023 -3.072 1 94.38 348 SER A C 1
ATOM 2740 O O . SER A 1 348 ? 21.484 -13.828 -3.225 1 94.38 348 SER A O 1
ATOM 2742 N N . PHE A 1 349 ? 20.484 -15.414 -2.049 1 91.94 349 PHE A N 1
ATOM 2743 C CA . PHE A 1 349 ? 19.812 -14.523 -1.112 1 91.94 349 PHE A CA 1
ATOM 2744 C C . PHE A 1 349 ? 20.578 -14.453 0.209 1 91.94 349 PHE A C 1
ATOM 2746 O O . PHE A 1 349 ? 20.203 -13.688 1.104 1 91.94 349 PHE A O 1
ATOM 2753 N N . GLY A 1 350 ? 21.609 -15.062 0.355 1 78.88 350 GLY A N 1
ATOM 2754 C CA . GLY A 1 350 ? 22.359 -15.039 1.599 1 78.88 350 GLY A CA 1
ATOM 2755 C C . GLY A 1 350 ? 21.594 -15.617 2.773 1 78.88 350 GLY A C 1
ATOM 2756 O O . GLY A 1 350 ? 20.781 -16.516 2.6 1 78.88 350 GLY A O 1
ATOM 2757 N N . GLU A 1 351 ? 21.844 -15.023 4.047 1 74.38 351 GLU A N 1
ATOM 2758 C CA . GLU A 1 351 ? 21.312 -15.633 5.262 1 74.38 351 GLU A CA 1
ATOM 2759 C C . GLU A 1 351 ? 20 -14.992 5.676 1 74.38 351 GLU A C 1
ATOM 2761 O O . GLU A 1 351 ? 19.219 -15.586 6.418 1 74.38 351 GLU A O 1
ATOM 2766 N N . HIS A 1 352 ? 19.734 -13.844 5.105 1 78.38 352 HIS A N 1
ATOM 2767 C CA . HIS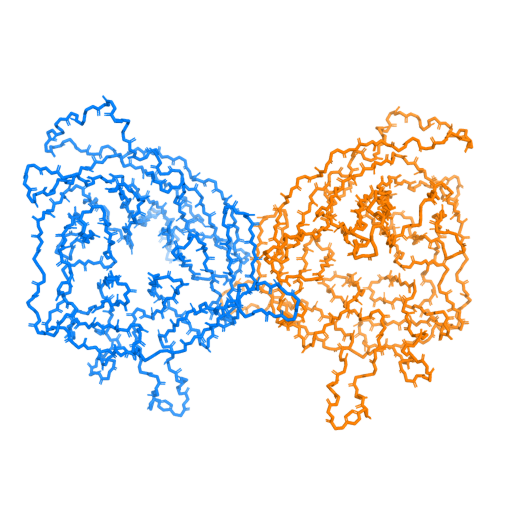 A 1 352 ? 18.641 -13.102 5.715 1 78.38 352 HIS A CA 1
ATOM 2768 C C . HIS A 1 352 ? 17.438 -13.023 4.773 1 78.38 352 HIS A C 1
ATOM 2770 O O . HIS A 1 352 ? 16.375 -12.516 5.152 1 78.38 352 HIS A O 1
ATOM 2776 N N . TYR A 1 353 ? 17.656 -13.586 3.598 1 87.88 353 TYR A N 1
ATOM 2777 C CA . TYR A 1 353 ? 16.578 -13.492 2.637 1 87.88 353 TYR A CA 1
ATOM 2778 C C . TYR A 1 353 ? 16.125 -14.875 2.189 1 87.88 353 TYR A C 1
ATOM 2780 O O . TYR A 1 353 ? 16.953 -15.766 1.972 1 87.88 353 TYR A O 1
ATOM 2788 N N . ILE A 1 354 ? 14.836 -15.102 2.117 1 92.31 354 ILE A N 1
ATOM 2789 C CA . ILE A 1 354 ? 14.25 -16.375 1.682 1 92.31 354 ILE A CA 1
ATOM 2790 C C . ILE A 1 354 ? 13.312 -16.125 0.507 1 92.31 354 ILE A C 1
ATOM 2792 O O . ILE A 1 354 ? 12.242 -15.531 0.672 1 92.31 354 ILE A O 1
ATOM 2796 N N . PRO A 1 355 ? 13.664 -16.562 -0.678 1 95.06 355 PRO A N 1
ATOM 2797 C CA . PRO A 1 355 ? 12.711 -16.438 -1.78 1 95.06 355 PRO A CA 1
ATOM 2798 C C . PRO A 1 355 ? 11.492 -17.344 -1.601 1 95.06 355 PRO A C 1
ATOM 2800 O O . PRO A 1 355 ? 11.633 -18.5 -1.18 1 95.06 355 PRO A O 1
ATOM 2803 N N . ILE A 1 356 ? 10.312 -16.844 -1.982 1 92.88 356 ILE A N 1
ATOM 2804 C CA . ILE A 1 356 ? 9.133 -17.641 -1.69 1 92.88 356 ILE A CA 1
ATOM 2805 C C . ILE A 1 356 ? 8.227 -17.703 -2.92 1 92.88 356 ILE A C 1
ATOM 2807 O O . ILE A 1 356 ? 7.508 -18.672 -3.125 1 92.88 356 ILE A O 1
ATOM 2811 N N . TYR A 1 357 ? 8.172 -16.625 -3.725 1 92.25 357 TYR A N 1
ATOM 2812 C CA . TYR A 1 357 ? 7.285 -16.594 -4.883 1 92.25 357 TYR A CA 1
ATOM 2813 C C . TYR A 1 357 ? 8.023 -16.125 -6.129 1 92.25 357 TYR A C 1
ATOM 2815 O O . TYR A 1 357 ? 8.961 -15.336 -6.039 1 92.25 357 TYR A O 1
ATOM 2823 N N . LEU A 1 358 ? 7.629 -16.734 -7.168 1 94.81 358 LEU A N 1
ATOM 2824 C CA . LEU A 1 358 ? 7.879 -16.156 -8.484 1 94.81 358 LEU A CA 1
ATOM 2825 C C . LEU A 1 358 ? 6.57 -15.867 -9.211 1 94.81 358 LEU A C 1
ATOM 2827 O O . LEU A 1 358 ? 5.73 -16.75 -9.367 1 94.81 358 LEU A O 1
ATOM 2831 N N . LEU A 1 359 ? 6.395 -14.594 -9.594 1 93.62 359 LEU A N 1
ATOM 2832 C CA . LEU A 1 359 ? 5.137 -14.133 -10.172 1 93.62 359 LEU A CA 1
ATOM 2833 C C . LEU A 1 359 ? 5.352 -13.586 -11.578 1 93.62 359 LEU A C 1
ATOM 2835 O O . LEU A 1 359 ? 6.277 -12.812 -11.812 1 93.62 359 LEU A O 1
ATOM 2839 N N . MET B 1 1 ? 20.641 19.094 10.953 1 74.56 1 MET B N 1
ATOM 2840 C CA . MET B 1 1 ? 20.375 18.531 9.633 1 74.56 1 MET B CA 1
ATOM 2841 C C . MET B 1 1 ? 18.891 18.594 9.297 1 74.56 1 MET B C 1
ATOM 2843 O O . MET B 1 1 ? 18.047 18.484 10.18 1 74.56 1 MET B O 1
ATOM 2847 N N . ILE B 1 2 ? 18.562 19.109 8.07 1 85.44 2 ILE B N 1
ATOM 2848 C CA . ILE B 1 2 ? 17.172 19.25 7.656 1 85.44 2 ILE B CA 1
ATOM 2849 C C . ILE B 1 2 ? 16.672 17.922 7.09 1 85.44 2 ILE B C 1
ATOM 2851 O O . ILE B 1 2 ? 17.469 17.047 6.719 1 85.44 2 ILE B O 1
ATOM 2855 N N . ARG B 1 3 ? 15.398 17.75 7.215 1 90.12 3 ARG B N 1
ATOM 2856 C CA . ARG B 1 3 ? 14.828 16.531 6.648 1 90.12 3 ARG B CA 1
ATOM 2857 C C . ARG B 1 3 ? 15.234 16.359 5.188 1 90.12 3 ARG B C 1
ATOM 2859 O O . ARG B 1 3 ? 15.391 17.359 4.465 1 90.12 3 ARG B O 1
ATOM 2866 N N . ARG B 1 4 ? 15.312 15.18 4.797 1 87.19 4 ARG B N 1
ATOM 2867 C CA . ARG B 1 4 ? 15.836 14.852 3.473 1 87.19 4 ARG B CA 1
ATOM 2868 C C . ARG B 1 4 ? 14.82 15.203 2.385 1 87.19 4 ARG B C 1
ATOM 2870 O O . ARG B 1 4 ? 15.195 15.688 1.313 1 87.19 4 ARG B O 1
ATOM 2877 N N . PHE B 1 5 ? 13.555 14.969 2.729 1 92.94 5 PHE B N 1
ATOM 2878 C CA . PHE B 1 5 ? 12.578 15.195 1.668 1 92.94 5 PHE B CA 1
ATOM 2879 C C . PHE B 1 5 ? 11.328 15.867 2.219 1 92.94 5 PHE B C 1
ATOM 2881 O O . PHE B 1 5 ? 10.953 15.648 3.371 1 92.94 5 PHE B O 1
ATOM 2888 N N . LEU B 1 6 ? 10.836 16.766 1.431 1 95.31 6 LEU B N 1
ATOM 2889 C CA . LEU B 1 6 ? 9.477 17.281 1.508 1 95.31 6 LEU B CA 1
ATOM 2890 C C . LEU B 1 6 ? 8.562 16.547 0.528 1 95.31 6 LEU B C 1
ATOM 2892 O O . LEU B 1 6 ? 9.008 16.125 -0.541 1 95.31 6 LEU B O 1
ATOM 2896 N N . TYR B 1 7 ? 7.309 16.375 0.958 1 96.5 7 TYR B N 1
ATOM 2897 C CA . TYR B 1 7 ? 6.402 15.641 0.083 1 96.5 7 TYR B CA 1
ATOM 2898 C C . TYR B 1 7 ? 5.207 16.5 -0.31 1 96.5 7 TYR B C 1
ATOM 2900 O O . TYR B 1 7 ? 4.59 17.141 0.542 1 96.5 7 TYR B O 1
ATOM 2908 N N . MET B 1 8 ? 4.934 16.484 -1.529 1 96.81 8 MET B N 1
ATOM 2909 C CA . MET B 1 8 ? 3.752 17.156 -2.064 1 96.81 8 MET B CA 1
ATOM 2910 C C . MET B 1 8 ? 2.783 16.141 -2.672 1 96.81 8 MET B C 1
ATOM 2912 O O . MET B 1 8 ? 3.203 15.211 -3.361 1 96.81 8 MET B O 1
ATOM 2916 N N . VAL B 1 9 ? 1.533 16.312 -2.375 1 96.81 9 VAL B N 1
ATOM 2917 C CA . VAL B 1 9 ? 0.512 15.43 -2.939 1 96.81 9 VAL B CA 1
ATOM 2918 C C . VAL B 1 9 ? -0.316 16.203 -3.969 1 96.81 9 VAL B C 1
ATOM 2920 O O . VAL B 1 9 ? -0.768 17.312 -3.705 1 96.81 9 VAL B O 1
ATOM 2923 N N . ASP B 1 10 ? -0.499 15.633 -5.117 1 95.88 10 ASP B N 1
ATOM 2924 C CA . ASP B 1 10 ? -1.375 16.234 -6.117 1 95.88 10 ASP B CA 1
ATOM 2925 C C . ASP B 1 10 ? -2.389 15.227 -6.648 1 95.88 10 ASP B C 1
ATOM 2927 O O . ASP B 1 10 ? -2.168 14.023 -6.562 1 95.88 10 ASP B O 1
ATOM 2931 N N . ILE B 1 11 ? -3.508 15.711 -7.09 1 92.75 11 ILE B N 1
ATOM 2932 C CA . ILE B 1 11 ? -4.566 14.914 -7.707 1 92.75 11 ILE B CA 1
ATOM 2933 C C . ILE B 1 11 ? -4.34 14.836 -9.219 1 92.75 11 ILE B C 1
ATOM 2935 O O . ILE B 1 11 ? -4.039 15.852 -9.852 1 92.75 11 ILE B O 1
ATOM 2939 N N . PHE B 1 12 ? -4.418 13.625 -9.664 1 84.69 12 PHE B N 1
ATOM 2940 C CA . PHE B 1 12 ? -4.422 13.406 -11.102 1 84.69 12 PHE B CA 1
ATOM 2941 C C . PHE B 1 12 ? -5.801 12.969 -11.578 1 84.69 12 PHE B C 1
ATOM 2943 O O . PHE B 1 12 ? -6.273 11.891 -11.227 1 84.69 12 PHE B O 1
ATOM 2950 N N . ASP B 1 13 ? -6.473 13.906 -12.227 1 72.56 13 ASP B N 1
ATOM 2951 C CA . ASP B 1 13 ? -7.812 13.625 -12.734 1 72.56 13 ASP B CA 1
ATOM 2952 C C . ASP B 1 13 ? -7.789 13.328 -14.227 1 72.56 13 ASP B C 1
ATOM 2954 O O . ASP B 1 13 ? -7.641 14.234 -15.047 1 72.56 13 ASP B O 1
ATOM 2958 N N . LYS B 1 14 ? -7.707 11.945 -14.422 1 64.19 14 LYS B N 1
ATOM 2959 C CA . LYS B 1 14 ? -7.828 11.586 -15.836 1 64.19 14 LYS B CA 1
ATOM 2960 C C . LYS B 1 14 ? -9.289 11.469 -16.25 1 64.19 14 LYS B C 1
ATOM 2962 O O . LYS B 1 14 ? -10.141 11.078 -15.438 1 64.19 14 LYS B O 1
ATOM 2967 N N . SER B 1 15 ? -9.797 12.156 -17.234 1 60.47 15 SER B N 1
ATOM 2968 C CA . SER B 1 15 ? -11.172 12.195 -17.719 1 60.47 15 SER B CA 1
ATOM 2969 C C . SER B 1 15 ? -11.867 10.859 -17.531 1 60.47 15 SER B C 1
ATOM 2971 O O . SER B 1 15 ? -13.047 10.812 -17.172 1 60.47 15 SER B O 1
ATOM 2973 N N . HIS B 1 16 ? -11.266 9.758 -17.703 1 59.78 16 HIS B N 1
ATOM 2974 C CA . HIS B 1 16 ? -12.055 8.531 -17.672 1 59.78 16 HIS B CA 1
ATOM 2975 C C . HIS B 1 16 ? -11.469 7.512 -16.703 1 59.78 16 HIS B C 1
ATOM 2977 O O . HIS B 1 16 ? -12.023 6.43 -16.531 1 59.78 16 HIS B O 1
ATOM 2983 N N . GLY B 1 17 ? -10.516 7.918 -15.914 1 63.47 17 GLY B N 1
ATOM 2984 C CA . GLY B 1 17 ? -9.93 6.918 -15.031 1 63.47 17 GLY B CA 1
ATOM 2985 C C . GLY B 1 17 ? -10.094 7.25 -13.562 1 63.47 17 GLY B C 1
ATOM 2986 O O . GLY B 1 17 ? -10.734 8.25 -13.211 1 63.47 17 GLY B O 1
ATOM 2987 N N . PRO B 1 18 ? -9.766 6.258 -12.805 1 71.25 18 PRO B N 1
ATOM 2988 C CA . PRO B 1 18 ? -9.836 6.523 -11.359 1 71.25 18 PRO B CA 1
ATOM 2989 C C . PRO B 1 18 ? -8.961 7.699 -10.938 1 71.25 18 PRO B C 1
ATOM 2991 O O . PRO B 1 18 ? -7.879 7.902 -11.484 1 71.25 18 PRO B O 1
ATOM 2994 N N . ILE B 1 19 ? -9.555 8.492 -10.055 1 80.75 19 ILE B N 1
ATOM 2995 C CA . ILE B 1 19 ? -8.797 9.602 -9.484 1 80.75 19 ILE B CA 1
ATOM 2996 C C . ILE B 1 19 ? -7.656 9.062 -8.625 1 80.75 19 ILE B C 1
ATOM 2998 O O . ILE B 1 19 ? -7.867 8.188 -7.781 1 80.75 19 ILE B O 1
ATOM 3002 N N . SER B 1 20 ? -6.465 9.445 -9.023 1 89.25 20 SER B N 1
ATOM 3003 C CA . SER B 1 20 ? -5.305 9.016 -8.258 1 89.25 20 SER B CA 1
ATOM 3004 C C . SER B 1 20 ? -4.586 10.195 -7.617 1 89.25 20 SER B C 1
ATOM 3006 O O . SER B 1 20 ? -4.746 11.336 -8.062 1 89.25 20 SER B O 1
ATOM 3008 N N . ARG B 1 21 ? -4.008 10 -6.531 1 94.81 21 ARG B N 1
ATOM 3009 C CA . ARG B 1 21 ? -3.168 10.977 -5.852 1 94.81 21 ARG B CA 1
ATOM 3010 C C . ARG B 1 21 ? -1.694 10.594 -5.938 1 94.81 21 ARG B C 1
ATOM 3012 O O . ARG B 1 21 ? -1.338 9.43 -5.715 1 94.81 21 ARG B O 1
ATOM 3019 N N . ARG B 1 22 ? -0.929 11.539 -6.254 1 95.38 22 ARG B N 1
ATOM 3020 C CA . ARG B 1 22 ? 0.499 11.305 -6.449 1 95.38 22 ARG B CA 1
ATOM 3021 C C . ARG B 1 22 ? 1.319 12 -5.363 1 95.38 22 ARG B C 1
ATOM 3023 O O . ARG B 1 22 ? 1.097 13.172 -5.062 1 95.38 22 ARG B O 1
ATOM 3030 N N . LEU B 1 23 ? 2.156 11.195 -4.773 1 97 23 LEU B N 1
ATOM 3031 C CA . LEU B 1 23 ? 3.119 11.727 -3.812 1 97 23 LEU B CA 1
ATOM 3032 C C . LEU B 1 23 ? 4.434 12.078 -4.5 1 97 23 LEU B C 1
ATOM 3034 O O . LEU B 1 23 ? 5.109 11.203 -5.043 1 97 23 LEU B O 1
ATOM 3038 N N . ARG B 1 24 ? 4.758 13.375 -4.465 1 96.44 24 ARG B N 1
ATOM 3039 C CA . ARG B 1 24 ? 5.992 13.852 -5.082 1 96.44 24 ARG B CA 1
ATOM 3040 C C . ARG B 1 24 ? 7.047 14.156 -4.023 1 96.44 24 ARG B C 1
ATOM 3042 O O . ARG B 1 24 ? 6.727 14.688 -2.955 1 96.44 24 ARG B O 1
ATOM 3049 N N . ARG B 1 25 ? 8.227 13.852 -4.395 1 95.06 25 ARG B N 1
ATOM 3050 C CA . ARG B 1 25 ? 9.344 14.055 -3.482 1 95.06 25 ARG B CA 1
ATOM 3051 C C . ARG B 1 25 ? 10.156 15.289 -3.865 1 95.06 25 ARG B C 1
ATOM 3053 O O . ARG B 1 25 ? 10.617 15.406 -5 1 95.06 25 ARG B O 1
ATOM 3060 N N . ILE B 1 26 ? 10.312 16.203 -2.857 1 95.69 26 ILE B N 1
ATOM 3061 C CA . ILE B 1 26 ? 11.039 17.438 -3.084 1 95.69 26 ILE B CA 1
ATOM 3062 C C . ILE B 1 26 ? 12.273 17.5 -2.184 1 95.69 26 ILE B C 1
ATOM 3064 O O . ILE B 1 26 ? 12.18 17.234 -0.982 1 95.69 26 ILE B O 1
ATOM 3068 N N . ASN B 1 27 ? 13.391 17.75 -2.76 1 94.5 27 ASN B N 1
ATOM 3069 C CA . ASN B 1 27 ? 14.578 18.062 -1.962 1 94.5 27 ASN B CA 1
ATOM 3070 C C . ASN B 1 27 ? 14.555 19.5 -1.46 1 94.5 27 ASN B C 1
ATOM 3072 O O . ASN B 1 27 ? 14.75 20.438 -2.238 1 94.5 27 ASN B O 1
ATOM 3076 N N . PRO B 1 28 ? 14.406 19.672 -0.163 1 95.31 28 PRO B N 1
ATOM 3077 C CA . PRO B 1 28 ? 14.219 21.031 0.336 1 95.31 28 PRO B CA 1
ATOM 3078 C C . PRO B 1 28 ? 15.516 21.844 0.348 1 95.31 28 PRO B C 1
ATOM 3080 O O . PRO B 1 28 ? 15.484 23.062 0.511 1 95.31 28 PRO B O 1
ATOM 3083 N N . SER B 1 29 ? 16.609 21.219 0.152 1 92.88 29 SER B N 1
ATOM 3084 C CA . SER B 1 29 ? 17.875 21.938 0.186 1 92.88 29 SER B CA 1
ATOM 3085 C C . SER B 1 29 ? 17.953 23 -0.914 1 92.88 29 SER B C 1
ATOM 3087 O O . SER B 1 29 ? 18.641 24 -0.771 1 92.88 29 SER B O 1
ATOM 3089 N N . HIS B 1 30 ? 17.219 22.797 -1.912 1 91.88 30 HIS B N 1
ATOM 3090 C CA . HIS B 1 30 ? 17.266 23.703 -3.051 1 91.88 30 HIS B CA 1
ATOM 3091 C C . HIS B 1 30 ? 16.562 25.016 -2.736 1 91.88 30 HIS B C 1
ATOM 3093 O O . HIS B 1 30 ? 16.688 26 -3.477 1 91.88 30 HIS B O 1
ATOM 3099 N N . LEU B 1 31 ? 15.867 25.094 -1.648 1 94.31 31 LEU B N 1
ATOM 3100 C CA . LEU B 1 31 ? 15.133 26.297 -1.278 1 94.31 31 LEU B CA 1
ATOM 3101 C C . LEU B 1 31 ? 16.031 27.25 -0.485 1 94.31 31 LEU B C 1
ATOM 3103 O O . LEU B 1 31 ? 15.609 28.359 -0.153 1 94.31 31 LEU B O 1
ATOM 3107 N N . PHE B 1 32 ? 17.219 26.844 -0.25 1 93.5 32 PHE B N 1
ATOM 3108 C CA . PHE B 1 32 ? 18.062 27.641 0.632 1 93.5 32 PHE B CA 1
ATOM 3109 C C . PHE B 1 32 ? 19.359 28.016 -0.058 1 93.5 32 PHE B C 1
ATOM 3111 O O . PHE B 1 32 ? 19.938 27.203 -0.786 1 93.5 32 PHE B O 1
ATOM 3118 N N . TYR B 1 33 ? 19.719 29.203 0.212 1 89.19 33 TYR B N 1
ATOM 3119 C CA . TYR B 1 33 ? 21.031 29.641 -0.249 1 89.19 33 TYR B CA 1
ATOM 3120 C C . TYR B 1 33 ? 22.156 28.984 0.554 1 89.19 33 TYR B C 1
ATOM 3122 O O . TYR B 1 33 ? 21.984 28.703 1.745 1 89.19 33 TYR B O 1
ATOM 3130 N N . PRO B 1 34 ? 23.266 28.609 -0.236 1 78.19 34 PRO B N 1
ATOM 3131 C CA . PRO B 1 34 ? 24.391 28.047 0.514 1 78.19 34 PRO B CA 1
ATOM 3132 C C . PRO B 1 34 ? 24.875 28.984 1.621 1 78.19 34 PRO B C 1
ATOM 3134 O O . PRO B 1 34 ? 24.703 30.203 1.532 1 78.19 34 PRO B O 1
ATOM 3137 N N . ASN B 1 35 ? 25.281 28.469 2.83 1 67 35 ASN B N 1
ATOM 3138 C CA . ASN B 1 35 ? 25.703 29.219 4.008 1 67 35 ASN B CA 1
ATOM 3139 C C . ASN B 1 35 ? 26.75 30.281 3.654 1 67 35 ASN B C 1
ATOM 3141 O O . ASN B 1 35 ? 26.812 31.328 4.293 1 67 35 ASN B O 1
ATOM 3145 N N . ASP B 1 36 ? 27.703 29.922 2.799 1 57.88 36 ASP B N 1
ATOM 3146 C CA . ASP B 1 36 ? 28.766 30.891 2.512 1 57.88 36 ASP B CA 1
ATOM 3147 C C . ASP B 1 36 ? 28.219 32.125 1.785 1 57.88 36 ASP B C 1
ATOM 3149 O O . ASP B 1 36 ? 28.938 33.094 1.558 1 57.88 36 ASP B O 1
ATOM 3153 N N . ALA B 1 37 ? 27.094 32.062 1.235 1 53.69 37 ALA B N 1
ATOM 3154 C CA . ALA B 1 37 ? 26.578 33.25 0.544 1 53.69 37 ALA B CA 1
ATOM 3155 C C . ALA B 1 37 ? 25.922 34.219 1.524 1 53.69 37 ALA B C 1
ATOM 3157 O O . ALA B 1 37 ? 25.062 33.812 2.316 1 53.69 37 ALA B O 1
ATOM 3158 N N . LEU B 1 38 ? 26.703 35.094 2.113 1 49.19 38 LEU B N 1
ATOM 3159 C CA . LEU B 1 38 ? 26.25 36.156 3.004 1 49.19 38 LEU B CA 1
ATOM 3160 C C . LEU B 1 38 ? 24.828 36.594 2.641 1 49.19 38 LEU B C 1
ATOM 3162 O O . LEU B 1 38 ? 24.531 36.781 1.463 1 49.19 38 LEU B O 1
ATOM 3166 N N . PRO B 1 39 ? 23.938 36.375 3.57 1 47.25 39 PRO B N 1
ATOM 3167 C CA . PRO B 1 39 ? 22.609 36.938 3.252 1 47.25 39 PRO B CA 1
ATOM 3168 C C . PRO B 1 39 ? 22.703 38.344 2.666 1 47.25 39 PRO B C 1
ATOM 3170 O O . PRO B 1 39 ? 23.375 39.219 3.221 1 47.25 39 PRO B O 1
ATOM 3173 N N . VAL B 1 40 ? 22.953 38.594 1.446 1 43.38 40 VAL B N 1
ATOM 3174 C CA . VAL B 1 40 ? 22.828 39.969 1.021 1 43.38 40 VAL B CA 1
ATOM 3175 C C . VAL B 1 40 ? 21.75 40.688 1.828 1 43.38 40 VAL B C 1
ATOM 3177 O O . VAL B 1 40 ? 20.656 40.125 2.025 1 43.38 40 VAL B O 1
ATOM 3180 N N . PRO B 1 41 ? 22.188 41.562 2.697 1 43.69 41 PRO B N 1
ATOM 3181 C CA . PRO B 1 41 ? 21.141 42.344 3.352 1 43.69 41 PRO B CA 1
ATOM 3182 C C . PRO B 1 41 ? 19.938 42.594 2.441 1 43.69 41 PRO B C 1
ATOM 3184 O O . PRO B 1 41 ? 20.109 43.031 1.3 1 43.69 41 PRO B O 1
ATOM 3187 N N . GLN B 1 42 ? 18.984 41.781 2.416 1 41.12 42 GLN B N 1
ATOM 3188 C CA . GLN B 1 42 ? 17.797 42.031 1.59 1 41.12 42 GLN B CA 1
ATOM 3189 C C . GLN B 1 42 ? 17.344 43.469 1.677 1 41.12 42 GLN B C 1
ATOM 3191 O O . GLN B 1 42 ? 16.938 43.938 2.746 1 41.12 42 GLN B O 1
ATOM 3196 N N . SER B 1 43 ? 18 44.469 1.121 1 36.84 43 SER B N 1
ATOM 3197 C CA . SER B 1 43 ? 17.188 45.656 0.861 1 36.84 43 SER B CA 1
ATOM 3198 C C . SER B 1 43 ? 15.734 45.312 0.607 1 36.84 43 SER B C 1
ATOM 3200 O O . SER B 1 43 ? 15.438 44.219 0.115 1 36.84 43 SER B O 1
ATOM 3202 N N . SER B 1 44 ? 14.727 46.031 1.355 1 40.12 44 SER B N 1
ATOM 3203 C CA . SER B 1 44 ? 13.273 45.969 1.442 1 40.12 44 SER B CA 1
ATOM 3204 C C . SER B 1 44 ? 12.656 45.438 0.154 1 40.12 44 SER B C 1
ATOM 3206 O O . SER B 1 44 ? 11.641 44.75 0.188 1 40.12 44 SER B O 1
ATOM 3208 N N . SER B 1 45 ? 12.906 46.188 -1.041 1 38.31 45 SER B N 1
ATOM 3209 C CA . SER B 1 45 ? 12.094 46.156 -2.252 1 38.31 45 SER B CA 1
ATOM 3210 C C . SER B 1 45 ? 12.383 44.938 -3.098 1 38.31 45 SER B C 1
ATOM 3212 O O . SER B 1 45 ? 11.984 44.875 -4.262 1 38.31 45 SER B O 1
ATOM 3214 N N . SER B 1 46 ? 13.469 44.281 -2.93 1 41.56 46 SER B N 1
ATOM 3215 C CA . SER B 1 46 ? 13.773 43.344 -4.023 1 41.56 46 SER B CA 1
ATOM 3216 C C . SER B 1 46 ? 12.695 42.281 -4.164 1 41.56 46 SER B C 1
ATOM 3218 O O . SER B 1 46 ? 12.391 41.562 -3.207 1 41.56 46 SER B O 1
ATOM 3220 N N . ALA B 1 47 ? 11.75 42.469 -4.984 1 45.88 47 ALA B N 1
ATOM 3221 C CA . ALA B 1 47 ? 10.758 41.562 -5.535 1 45.88 47 ALA B CA 1
ATOM 3222 C C . ALA B 1 47 ? 11.266 40.125 -5.5 1 45.88 47 ALA B C 1
ATOM 3224 O O . ALA B 1 47 ? 12.289 39.812 -6.109 1 45.88 47 ALA B O 1
ATOM 3225 N N . THR B 1 48 ? 11.227 39.438 -4.352 1 58.03 48 THR B N 1
ATOM 3226 C CA . THR B 1 48 ? 11.594 38.031 -4.199 1 58.03 48 THR B CA 1
ATOM 3227 C C . THR B 1 48 ? 11.258 37.25 -5.465 1 58.03 48 THR B C 1
ATOM 3229 O O . THR B 1 48 ? 10.094 37.188 -5.867 1 58.03 48 THR B O 1
ATOM 3232 N N . VAL B 1 49 ? 12.266 37.219 -6.391 1 75.25 49 VAL B N 1
ATOM 3233 C CA . VAL B 1 49 ? 12.18 36.531 -7.664 1 75.25 49 VAL B CA 1
ATOM 3234 C C . VAL B 1 49 ? 11.75 35.094 -7.422 1 75.25 49 VAL B C 1
ATOM 3236 O O . VAL B 1 49 ? 12.352 34.375 -6.605 1 75.25 49 VAL B O 1
ATOM 3239 N N . VAL B 1 50 ? 10.586 34.812 -7.836 1 88.5 50 VAL B N 1
ATOM 3240 C CA . VAL B 1 50 ? 10.078 33.438 -7.84 1 88.5 50 VAL B CA 1
ATOM 3241 C C . VAL B 1 50 ? 10.672 32.656 -9.023 1 88.5 50 VAL B C 1
ATOM 3243 O O . VAL B 1 50 ? 10.539 33.094 -10.172 1 88.5 50 VAL B O 1
ATOM 3246 N N . GLU B 1 51 ? 11.477 31.625 -8.797 1 91.81 51 GLU B N 1
ATOM 3247 C CA . GLU B 1 51 ? 12.078 30.812 -9.844 1 91.81 51 GLU B CA 1
ATOM 3248 C C . GLU B 1 51 ? 11.164 29.656 -10.234 1 91.81 51 GLU B C 1
ATOM 3250 O O . GLU B 1 51 ? 10.594 28.984 -9.367 1 91.81 51 GLU B O 1
ATOM 3255 N N . ASP B 1 52 ? 11.102 29.453 -11.508 1 93.75 52 ASP B N 1
ATOM 3256 C CA . ASP B 1 52 ? 10.344 28.297 -11.969 1 93.75 52 ASP B CA 1
ATOM 3257 C C . ASP B 1 52 ? 11.156 27.016 -11.805 1 93.75 52 ASP B C 1
ATOM 3259 O O . ASP B 1 52 ? 12.359 26.984 -12.062 1 93.75 52 ASP B O 1
ATOM 3263 N N . ALA B 1 53 ? 10.539 26.031 -11.297 1 94.44 53 ALA B N 1
ATOM 3264 C CA . ALA B 1 53 ? 11.148 24.719 -11.125 1 94.44 53 ALA B CA 1
ATOM 3265 C C . ALA B 1 53 ? 10.297 23.625 -11.766 1 94.44 53 ALA B C 1
ATOM 3267 O O . ALA B 1 53 ? 9.07 23.734 -11.82 1 94.44 53 ALA B O 1
ATOM 3268 N N . PRO B 1 54 ? 10.992 22.625 -12.289 1 94.38 54 PRO B N 1
ATOM 3269 C CA . PRO B 1 54 ? 10.211 21.5 -12.789 1 94.38 54 PRO B CA 1
ATOM 3270 C C . PRO B 1 54 ? 9.484 20.734 -11.68 1 94.38 54 PRO B C 1
ATOM 3272 O O . PRO B 1 54 ? 9.938 20.734 -10.531 1 94.38 54 PRO B O 1
ATOM 3275 N N . LEU B 1 55 ? 8.414 20.078 -12.047 1 93.94 55 LEU B N 1
ATOM 3276 C CA . LEU B 1 55 ? 7.68 19.281 -11.062 1 93.94 55 LEU B CA 1
ATOM 3277 C C . LEU B 1 55 ? 8.555 18.172 -10.492 1 93.94 55 LEU B C 1
ATOM 3279 O O . LEU B 1 55 ? 9.258 17.484 -11.242 1 93.94 55 LEU B O 1
ATOM 3283 N N . PRO B 1 56 ? 8.523 18.047 -9.211 1 93.19 56 PRO B N 1
ATOM 3284 C CA . PRO B 1 56 ? 9.297 16.953 -8.609 1 93.19 56 PRO B CA 1
ATOM 3285 C C . PRO B 1 56 ? 8.812 15.586 -9.07 1 93.19 56 PRO B C 1
ATOM 3287 O O . PRO B 1 56 ? 7.668 15.438 -9.5 1 93.19 56 PRO B O 1
ATOM 3290 N N . PRO B 1 57 ? 9.711 14.609 -9.062 1 93.94 57 PRO B N 1
ATOM 3291 C CA . PRO B 1 57 ? 9.312 13.258 -9.477 1 93.94 57 PRO B CA 1
ATOM 3292 C C . PRO B 1 57 ? 8.289 12.625 -8.539 1 93.94 57 PRO B C 1
ATOM 3294 O O . PRO B 1 57 ? 8.234 12.969 -7.359 1 93.94 57 PRO B O 1
ATOM 3297 N N . ILE B 1 58 ? 7.562 11.719 -9.148 1 94.5 58 ILE B N 1
ATOM 3298 C CA . ILE B 1 58 ? 6.57 10.969 -8.383 1 94.5 58 ILE B CA 1
ATOM 3299 C C . ILE B 1 58 ? 7.254 9.844 -7.609 1 94.5 58 ILE B C 1
ATOM 3301 O O . ILE B 1 58 ? 8.047 9.086 -8.172 1 94.5 58 ILE B O 1
ATOM 3305 N N . ASP B 1 59 ? 6.973 9.789 -6.379 1 94.75 59 ASP B N 1
ATOM 3306 C CA . ASP B 1 59 ? 7.508 8.727 -5.539 1 94.75 59 ASP B CA 1
ATOM 3307 C C . ASP B 1 59 ? 6.543 7.539 -5.48 1 94.75 59 ASP B C 1
ATOM 3309 O O . ASP B 1 59 ? 6.973 6.383 -5.527 1 94.75 59 ASP B O 1
ATOM 3313 N N . MET B 1 60 ? 5.293 7.789 -5.387 1 95.81 60 MET B N 1
ATOM 3314 C CA . MET B 1 60 ? 4.242 6.785 -5.262 1 95.81 60 MET B CA 1
ATOM 3315 C C . MET B 1 60 ? 2.893 7.348 -5.695 1 95.81 60 MET B C 1
ATOM 3317 O O . MET B 1 60 ? 2.646 8.547 -5.559 1 95.81 60 MET B O 1
ATOM 3321 N N . THR B 1 61 ? 2.084 6.523 -6.207 1 95.56 61 THR B N 1
ATOM 3322 C CA . THR B 1 61 ? 0.723 6.906 -6.562 1 95.56 61 THR B CA 1
ATOM 3323 C C . THR B 1 61 ? -0.292 6.109 -5.75 1 95.56 61 THR B C 1
ATOM 3325 O O . THR B 1 61 ? -0.132 4.902 -5.562 1 95.56 61 THR B O 1
ATOM 3328 N N . PHE B 1 62 ? -1.265 6.758 -5.23 1 95.31 62 PHE B N 1
ATOM 3329 C CA . PHE B 1 62 ? -2.311 6.148 -4.422 1 95.31 62 PHE B CA 1
ATOM 3330 C C . PHE B 1 62 ? -3.664 6.25 -5.113 1 95.31 62 PHE B C 1
ATOM 3332 O O . PHE B 1 62 ? -4.078 7.34 -5.516 1 95.31 62 PHE B O 1
ATOM 3339 N N . CYS B 1 63 ? -4.328 5.156 -5.227 1 90.44 63 CYS B N 1
ATOM 3340 C CA . CYS B 1 63 ? -5.688 5.145 -5.758 1 90.44 63 CYS B CA 1
ATOM 3341 C C . CYS B 1 63 ? -6.707 4.945 -4.641 1 90.44 63 CYS B C 1
ATOM 3343 O O . CYS B 1 63 ? -6.508 4.113 -3.754 1 90.44 63 CYS B O 1
ATOM 3345 N N . GLY B 1 64 ? -7.707 5.793 -4.672 1 84.88 64 GLY B N 1
ATOM 3346 C CA . GLY B 1 64 ? -8.758 5.711 -3.668 1 84.88 64 GLY B CA 1
ATOM 3347 C C . GLY B 1 64 ? -8.516 6.613 -2.475 1 84.88 64 GLY B C 1
ATOM 3348 O O . GLY B 1 64 ? -9.461 7.141 -1.885 1 84.88 64 GLY B O 1
ATOM 3349 N N . SER B 1 65 ? -7.234 6.801 -2.098 1 87.12 65 SER B N 1
ATOM 3350 C CA . SER B 1 65 ? -6.902 7.645 -0.952 1 87.12 65 SER B CA 1
ATOM 3351 C C . SER B 1 65 ? -7.266 9.102 -1.217 1 87.12 65 SER B C 1
ATOM 3353 O O . SER B 1 65 ? -7.043 9.609 -2.318 1 87.12 65 SER B O 1
ATOM 3355 N N . THR B 1 66 ? -7.824 9.711 -0.178 1 87.94 66 THR B N 1
ATOM 3356 C CA . THR B 1 66 ? -8.242 11.102 -0.344 1 87.94 66 THR B CA 1
ATOM 3357 C C . THR B 1 66 ? -7.574 11.992 0.699 1 87.94 66 THR B C 1
ATOM 3359 O O . THR B 1 66 ? -7.539 13.219 0.547 1 87.94 66 THR B O 1
ATOM 3362 N N . GLU B 1 67 ? -7.121 11.43 1.736 1 92.06 67 GLU B N 1
ATOM 3363 C CA . GLU B 1 67 ? -6.461 12.172 2.801 1 92.06 67 GLU B CA 1
ATOM 3364 C C . GLU B 1 67 ? -5.039 11.68 3.025 1 92.06 67 GLU B C 1
ATOM 3366 O O . GLU B 1 67 ? -4.773 10.477 2.93 1 92.06 67 GLU B O 1
ATOM 3371 N N . PHE B 1 68 ? -4.164 12.602 3.311 1 94.81 68 PHE B N 1
ATOM 3372 C CA . PHE B 1 68 ? -2.762 12.281 3.543 1 94.81 68 PHE B CA 1
ATOM 3373 C C . PHE B 1 68 ? -2.236 13.008 4.777 1 94.81 68 PHE B C 1
ATOM 3375 O O . PHE B 1 68 ? -2.459 14.203 4.938 1 94.81 68 PHE B O 1
ATOM 3382 N N . MET B 1 69 ? -1.588 12.258 5.586 1 94.44 69 MET B N 1
ATOM 3383 C CA . MET B 1 69 ? -1.044 12.773 6.836 1 94.44 69 MET B CA 1
ATOM 3384 C C . MET B 1 69 ? 0.381 12.281 7.059 1 94.44 69 MET B C 1
ATOM 3386 O O . MET B 1 69 ? 0.711 11.148 6.699 1 94.44 69 MET B O 1
ATOM 3390 N N . ARG B 1 70 ? 1.119 13.109 7.641 1 94.81 70 ARG B N 1
ATOM 3391 C CA . ARG B 1 70 ? 2.492 12.727 7.953 1 94.81 70 ARG B CA 1
ATOM 3392 C C . ARG B 1 70 ? 2.664 12.477 9.445 1 94.81 70 ARG B C 1
ATOM 3394 O O . ARG B 1 70 ? 2.246 13.297 10.273 1 94.81 70 ARG B O 1
ATOM 3401 N N . ARG B 1 71 ? 3.311 11.422 9.703 1 93.12 71 ARG B N 1
ATOM 3402 C CA . ARG B 1 71 ? 3.643 11.094 11.086 1 93.12 71 ARG B CA 1
ATOM 3403 C C . ARG B 1 71 ? 4.949 11.766 11.508 1 93.12 71 ARG B C 1
ATOM 3405 O O . ARG B 1 71 ? 5.684 12.281 10.664 1 93.12 71 ARG B O 1
ATOM 3412 N N . SER B 1 72 ? 5.172 11.648 12.836 1 89.12 72 SER B N 1
ATOM 3413 C CA . SER B 1 72 ? 6.398 12.242 13.367 1 89.12 72 SER B CA 1
ATOM 3414 C C . SER B 1 72 ? 7.633 11.508 12.852 1 89.12 72 SER B C 1
ATOM 3416 O O . SER B 1 72 ? 8.719 12.086 12.789 1 89.12 72 SER B O 1
ATOM 3418 N N . ASP B 1 73 ? 7.508 10.242 12.5 1 88.75 73 ASP B N 1
ATOM 3419 C CA . ASP B 1 73 ? 8.633 9.477 11.984 1 88.75 73 ASP B CA 1
ATOM 3420 C C . ASP B 1 73 ? 8.742 9.594 10.469 1 88.75 73 ASP B C 1
ATOM 3422 O O . ASP B 1 73 ? 9.406 8.781 9.82 1 88.75 73 ASP B O 1
ATOM 3426 N N . ASP B 1 74 ? 8.016 10.5 9.891 1 90.12 74 ASP B N 1
ATOM 3427 C CA . ASP B 1 74 ? 8.07 10.922 8.5 1 90.12 74 ASP B CA 1
ATOM 3428 C C . ASP B 1 74 ? 7.355 9.93 7.59 1 90.12 74 ASP B C 1
ATOM 3430 O O . ASP B 1 74 ? 7.375 10.07 6.367 1 90.12 74 ASP B O 1
ATOM 3434 N N . LYS B 1 75 ? 6.691 8.984 8.133 1 93.38 75 LYS B N 1
ATOM 3435 C CA . LYS B 1 75 ? 5.871 8.094 7.32 1 93.38 75 LYS B CA 1
ATOM 3436 C C . LYS B 1 75 ? 4.539 8.742 6.961 1 93.38 75 LYS B C 1
ATOM 3438 O O . LYS B 1 75 ? 4.09 9.672 7.641 1 93.38 75 LYS B O 1
ATOM 3443 N N . ILE B 1 76 ? 4 8.312 5.945 1 96.38 76 ILE B N 1
ATOM 3444 C CA . ILE B 1 76 ? 2.789 8.938 5.426 1 96.38 76 ILE B CA 1
ATOM 3445 C C . ILE B 1 76 ? 1.603 7.992 5.598 1 96.38 76 ILE B C 1
ATOM 3447 O O . ILE B 1 76 ? 1.664 6.828 5.191 1 96.38 76 ILE B O 1
ATOM 3451 N N . VAL B 1 77 ? 0.572 8.461 6.227 1 95.88 77 VAL B N 1
ATOM 3452 C CA . VAL B 1 77 ? -0.693 7.746 6.336 1 95.88 77 VAL B CA 1
ATOM 3453 C C . VAL B 1 77 ? -1.682 8.281 5.305 1 95.88 77 VAL B C 1
ATOM 3455 O O . VAL B 1 77 ? -1.928 9.484 5.234 1 95.88 77 VAL B O 1
ATOM 3458 N N . SER B 1 78 ? -2.145 7.461 4.445 1 95.69 78 SER B N 1
ATOM 3459 C CA . SER B 1 78 ? -3.203 7.824 3.51 1 95.69 78 SER B CA 1
ATOM 3460 C C . SER B 1 78 ? -4.5 7.086 3.828 1 95.69 78 SER B C 1
ATOM 3462 O O . SER B 1 78 ? -4.473 5.934 4.258 1 95.69 78 SER B O 1
ATOM 3464 N N . VAL B 1 79 ? -5.652 7.77 3.594 1 93.31 79 VAL B N 1
ATOM 3465 C CA . VAL B 1 79 ? -6.949 7.191 3.926 1 93.31 79 VAL B CA 1
ATOM 3466 C C . VAL B 1 79 ? -7.902 7.344 2.742 1 93.31 79 VAL B C 1
ATOM 3468 O O . VAL B 1 79 ? -7.941 8.398 2.1 1 93.31 79 VAL B O 1
ATOM 3471 N N . ASP B 1 80 ? -8.57 6.273 2.441 1 88.75 80 ASP B N 1
ATOM 3472 C CA . ASP B 1 80 ? -9.719 6.324 1.55 1 88.75 80 ASP B CA 1
ATOM 3473 C C . ASP B 1 80 ? -10.992 6.695 2.314 1 88.75 80 ASP B C 1
ATOM 3475 O O . ASP B 1 80 ? -11.523 5.887 3.078 1 88.75 80 ASP B O 1
ATOM 3479 N N . ARG B 1 81 ? -11.539 7.812 1.985 1 83 81 ARG B N 1
ATOM 3480 C CA . ARG B 1 81 ? -12.641 8.32 2.789 1 83 81 ARG B CA 1
ATOM 3481 C C . ARG B 1 81 ? -13.914 7.516 2.547 1 83 81 ARG B C 1
ATOM 3483 O O . ARG B 1 81 ? -14.82 7.508 3.383 1 83 81 ARG B O 1
ATOM 3490 N N . THR B 1 82 ? -14.016 6.945 1.398 1 80.62 82 THR B N 1
ATOM 3491 C CA . THR B 1 82 ? -15.227 6.195 1.072 1 80.62 82 THR B CA 1
ATOM 3492 C C . THR B 1 82 ? -15.25 4.859 1.808 1 80.62 82 THR B C 1
ATOM 3494 O O . THR B 1 82 ? -16.281 4.473 2.371 1 80.62 82 THR B O 1
ATOM 3497 N N . THR B 1 83 ? -14.109 4.258 1.879 1 84.62 83 THR B N 1
ATOM 3498 C CA . THR B 1 83 ? -14.055 2.926 2.469 1 84.62 83 THR B CA 1
ATOM 3499 C C . THR B 1 83 ? -13.438 2.979 3.865 1 84.62 83 THR B C 1
ATOM 3501 O O . THR B 1 83 ? -13.516 2.006 4.621 1 84.62 83 THR B O 1
ATOM 3504 N N . ARG B 1 84 ? -12.812 4.094 4.293 1 89.94 84 ARG B N 1
ATOM 3505 C CA . ARG B 1 84 ? -12.164 4.328 5.578 1 89.94 84 ARG B CA 1
ATOM 3506 C C . ARG B 1 84 ? -10.867 3.525 5.688 1 89.94 84 ARG B C 1
ATOM 3508 O O . ARG B 1 84 ? -10.289 3.418 6.773 1 89.94 84 ARG B O 1
ATOM 3515 N N . ARG B 1 85 ? -10.453 2.951 4.617 1 90.81 85 ARG B N 1
ATOM 3516 C CA . ARG B 1 85 ? -9.242 2.139 4.629 1 90.81 85 ARG B CA 1
ATOM 3517 C C . ARG B 1 85 ? -7.996 3.016 4.555 1 90.81 85 ARG B C 1
ATOM 3519 O O . ARG B 1 85 ? -8 4.059 3.896 1 90.81 85 ARG B O 1
ATOM 3526 N N . ALA B 1 86 ? -6.973 2.51 5.23 1 93.12 86 ALA B N 1
ATOM 3527 C CA . ALA B 1 86 ? -5.781 3.342 5.359 1 93.12 86 ALA B CA 1
ATOM 3528 C C . ALA B 1 86 ? -4.52 2.549 5.027 1 93.12 86 ALA B C 1
ATOM 3530 O O . ALA B 1 86 ? -4.492 1.325 5.18 1 93.12 86 ALA B O 1
ATOM 3531 N N . ILE B 1 87 ? -3.537 3.266 4.586 1 94.88 87 ILE B N 1
ATOM 3532 C CA . ILE B 1 87 ? -2.229 2.717 4.25 1 94.88 87 ILE B CA 1
ATOM 3533 C C . ILE B 1 87 ? -1.135 3.535 4.934 1 94.88 87 ILE B C 1
ATOM 3535 O O . ILE B 1 87 ? -1.225 4.766 5.004 1 94.88 87 ILE B O 1
ATOM 3539 N N . LEU B 1 88 ? -0.182 2.809 5.496 1 94.88 88 LEU B N 1
ATOM 3540 C CA . LEU B 1 88 ? 1.058 3.424 5.957 1 94.88 88 LEU B CA 1
ATOM 3541 C C . LEU B 1 88 ? 2.166 3.256 4.922 1 94.88 88 LEU B C 1
ATOM 3543 O O . LEU B 1 88 ? 2.496 2.131 4.539 1 94.88 88 LEU B O 1
ATOM 3547 N N . TYR B 1 89 ? 2.674 4.328 4.473 1 96.81 89 TYR B N 1
ATOM 3548 C CA . TYR B 1 89 ? 3.77 4.316 3.508 1 96.81 89 TYR B CA 1
ATOM 3549 C C . TYR B 1 89 ? 5.031 4.926 4.109 1 96.81 89 TYR B C 1
ATOM 3551 O O . TYR B 1 89 ? 5 6.043 4.637 1 96.81 89 TYR B O 1
ATOM 3559 N N . ASP B 1 90 ? 6.125 4.184 4.066 1 94.31 90 ASP B N 1
ATOM 3560 C CA . ASP B 1 90 ? 7.453 4.672 4.434 1 94.31 90 ASP B CA 1
ATOM 3561 C C . ASP B 1 90 ? 8.273 5.023 3.193 1 94.31 90 ASP B C 1
ATOM 3563 O O . ASP B 1 90 ? 8.781 4.137 2.508 1 94.31 90 ASP B O 1
ATOM 3567 N N . PRO B 1 91 ? 8.391 6.27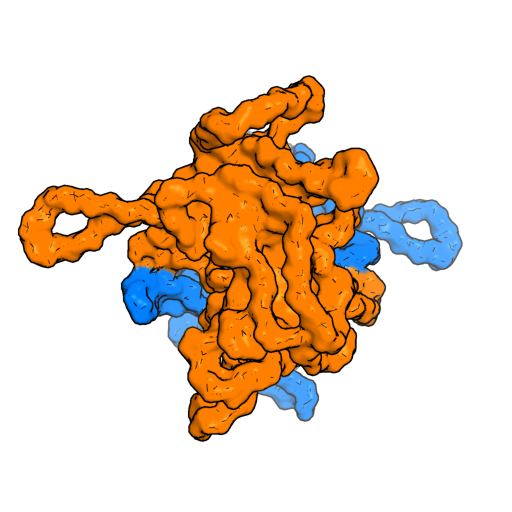7 2.902 1 93.06 91 PRO B N 1
ATOM 3568 C CA . PRO B 1 91 ? 9.086 6.652 1.666 1 93.06 91 PRO B CA 1
ATOM 3569 C C . PRO B 1 91 ? 10.578 6.328 1.707 1 93.06 91 PRO B C 1
ATOM 3571 O O . PRO B 1 91 ? 11.203 6.152 0.659 1 93.06 91 PRO B O 1
ATOM 3574 N N . VAL B 1 92 ? 11.188 6.289 2.844 1 90 92 VAL B N 1
ATOM 3575 C CA . VAL B 1 92 ? 12.617 6.027 2.963 1 90 92 VAL B CA 1
ATOM 3576 C C . VAL B 1 92 ? 12.906 4.566 2.627 1 90 92 VAL B C 1
ATOM 3578 O O . VAL B 1 92 ? 13.781 4.27 1.812 1 90 92 VAL B O 1
ATOM 3581 N N . GLU B 1 93 ? 12.102 3.678 3.152 1 88.19 93 GLU B N 1
ATOM 3582 C CA . GLU B 1 93 ? 12.305 2.25 2.934 1 88.19 93 GLU B CA 1
ATOM 3583 C C . GLU B 1 93 ? 11.461 1.738 1.773 1 88.19 93 GLU B C 1
ATOM 3585 O O . GLU B 1 93 ? 11.586 0.58 1.37 1 88.19 93 GLU B O 1
ATOM 3590 N N . HIS B 1 94 ? 10.648 2.607 1.299 1 93.12 94 HIS B N 1
ATOM 3591 C CA . HIS B 1 94 ? 9.719 2.225 0.241 1 93.12 94 HIS B CA 1
ATOM 3592 C C . HIS B 1 94 ? 8.891 1.011 0.647 1 93.12 94 HIS B C 1
ATOM 3594 O O . HIS B 1 94 ? 8.828 0.022 -0.086 1 93.12 94 HIS B O 1
ATOM 3600 N N . THR B 1 95 ? 8.25 1.16 1.812 1 93.44 95 THR B N 1
ATOM 3601 C CA . THR B 1 95 ? 7.453 0.082 2.391 1 93.44 95 THR B CA 1
ATOM 3602 C C . THR B 1 95 ? 5.988 0.494 2.512 1 93.44 95 THR B C 1
ATOM 3604 O O . THR B 1 95 ? 5.688 1.635 2.869 1 93.44 95 THR B O 1
ATOM 3607 N N . VAL B 1 96 ? 5.109 -0.428 2.191 1 95.31 96 VAL B N 1
ATOM 3608 C CA . VAL B 1 96 ? 3.684 -0.191 2.383 1 95.31 96 VAL B CA 1
ATOM 3609 C C . VAL B 1 96 ? 3.121 -1.199 3.381 1 95.31 96 VAL B C 1
ATOM 3611 O O . VAL B 1 96 ? 3.541 -2.357 3.406 1 95.31 96 VAL B O 1
ATOM 3614 N N . ARG B 1 97 ? 2.188 -0.74 4.172 1 92.5 97 ARG B N 1
ATOM 3615 C CA . ARG B 1 97 ? 1.445 -1.562 5.117 1 92.5 97 ARG B CA 1
ATOM 3616 C C . ARG B 1 97 ? -0.017 -1.135 5.184 1 92.5 97 ARG B C 1
ATOM 3618 O O . ARG B 1 97 ? -0.32 0.06 5.215 1 92.5 97 ARG B O 1
ATOM 3625 N N . VAL B 1 98 ? -0.891 -2.092 5.195 1 92.31 98 VAL B N 1
ATOM 3626 C CA . VAL B 1 98 ? -2.299 -1.761 5.391 1 92.31 98 VAL B CA 1
ATOM 3627 C C . VAL B 1 98 ? -2.57 -1.518 6.875 1 92.31 98 VAL B C 1
ATOM 3629 O O . VAL B 1 98 ? -2.16 -2.311 7.727 1 92.31 98 VAL B O 1
ATOM 3632 N N . LEU B 1 99 ? -3.199 -0.444 7.105 1 92.56 99 LEU B N 1
ATOM 3633 C CA . LEU B 1 99 ? -3.621 -0.102 8.461 1 92.56 99 LEU B CA 1
ATOM 3634 C C . LEU B 1 99 ? -5.074 -0.495 8.688 1 92.56 99 LEU B C 1
ATOM 3636 O O . LEU B 1 99 ? -5.812 -0.747 7.738 1 92.56 99 LEU B O 1
ATOM 3640 N N . PRO B 1 100 ? -5.438 -0.613 10.008 1 90.5 100 PRO B N 1
ATOM 3641 C CA . PRO B 1 100 ? -6.871 -0.782 10.25 1 90.5 100 PRO B CA 1
ATOM 3642 C C . PRO B 1 100 ? -7.707 0.361 9.68 1 90.5 100 PRO B C 1
ATOM 3644 O O . PRO B 1 100 ? -7.207 1.477 9.523 1 90.5 100 PRO B O 1
ATOM 3647 N N . SER B 1 101 ? -8.992 0.049 9.375 1 90.94 101 SER B N 1
ATOM 3648 C CA . SER B 1 101 ? -9.898 1.084 8.883 1 90.94 101 SER B CA 1
ATOM 3649 C C . SER B 1 101 ? -10.273 2.059 9.992 1 90.94 101 SER B C 1
ATOM 3651 O O . SER B 1 101 ? -10.453 1.656 11.148 1 90.94 101 SER B O 1
ATOM 3653 N N . MET B 1 102 ? -10.422 3.314 9.578 1 92.81 102 MET B N 1
ATOM 3654 C CA . MET B 1 102 ? -10.953 4.289 10.523 1 92.81 102 MET B CA 1
ATOM 3655 C C . MET B 1 102 ? -12.336 3.873 11.016 1 92.81 102 MET B C 1
ATOM 3657 O O . MET B 1 102 ? -13.023 3.096 10.352 1 92.81 102 MET B O 1
ATOM 3661 N N . VAL B 1 103 ? -12.68 4.363 12.172 1 91.19 103 VAL B N 1
ATOM 3662 C CA . VAL B 1 103 ? -13.977 4.031 12.75 1 91.19 103 VAL B CA 1
ATOM 3663 C C . VAL B 1 103 ? -15.094 4.656 11.914 1 91.19 103 VAL B C 1
ATOM 3665 O O . VAL B 1 103 ? -16.109 4.012 11.641 1 91.19 103 VAL B O 1
ATOM 3668 N N . GLU B 1 104 ? -14.875 5.879 11.508 1 89.19 104 GLU B N 1
ATOM 3669 C CA . GLU B 1 104 ? -15.828 6.578 10.648 1 89.19 104 GLU B CA 1
ATOM 3670 C C . GLU B 1 104 ? -15.109 7.371 9.562 1 89.19 104 GLU B C 1
ATOM 3672 O O . GLU B 1 104 ? -13.969 7.797 9.742 1 89.19 104 GLU B O 1
ATOM 3677 N N . TYR B 1 105 ? -15.797 7.562 8.531 1 85.19 105 TYR B N 1
ATOM 3678 C CA . TYR B 1 105 ? -15.219 8.359 7.453 1 85.19 105 TYR B CA 1
ATOM 3679 C C . TYR B 1 105 ? -15.125 9.828 7.855 1 85.19 105 TYR B C 1
ATOM 3681 O O . TYR B 1 105 ? -15.938 10.32 8.633 1 85.19 105 TYR B O 1
ATOM 3689 N N . LYS B 1 106 ? -14.172 10.508 7.395 1 86.44 106 LYS B N 1
ATOM 3690 C CA . LYS B 1 106 ? -13.969 11.938 7.641 1 86.44 106 LYS B CA 1
ATOM 3691 C C . LYS B 1 106 ? -13.617 12.672 6.348 1 86.44 106 LYS B C 1
ATOM 3693 O O . LYS B 1 106 ? -12.953 12.109 5.473 1 86.44 106 LYS B O 1
ATOM 3698 N N . PHE B 1 107 ? -14.188 13.766 6.312 1 81.81 107 PHE B N 1
ATOM 3699 C CA . PHE B 1 107 ? -13.891 14.594 5.148 1 81.81 107 PHE B CA 1
ATOM 3700 C C . PHE B 1 107 ? -13.234 15.906 5.566 1 81.81 107 PHE B C 1
ATOM 3702 O O . PHE B 1 107 ? -13.633 16.516 6.562 1 81.81 107 PHE B O 1
ATOM 3709 N N . TRP B 1 108 ? -12.242 16.359 4.805 1 87.75 108 TRP B N 1
ATOM 3710 C CA . TRP B 1 108 ? -11.578 17.641 5.066 1 87.75 108 TRP B CA 1
ATOM 3711 C C . TRP B 1 108 ? -11.062 17.703 6.5 1 87.75 108 TRP B C 1
ATOM 3713 O O . TRP B 1 108 ? -11.68 18.344 7.359 1 87.75 108 TRP B O 1
ATOM 3723 N N . THR B 1 109 ? -9.961 17.156 6.73 1 92.62 109 THR B N 1
ATOM 3724 C CA . THR B 1 109 ? -9.492 16.938 8.094 1 92.62 109 THR B CA 1
ATOM 3725 C C . THR B 1 109 ? -8.227 17.75 8.367 1 92.62 109 THR B C 1
ATOM 3727 O O . THR B 1 109 ? -7.59 18.25 7.438 1 92.62 109 THR B O 1
ATOM 3730 N N . LYS B 1 110 ? -8.039 17.969 9.594 1 93.88 110 LYS B N 1
ATOM 3731 C CA . LYS B 1 110 ? -6.766 18.422 10.141 1 93.88 110 LYS B CA 1
ATOM 3732 C C . LYS B 1 110 ? -6.051 17.297 10.883 1 93.88 110 LYS B C 1
ATOM 3734 O O . LYS B 1 110 ? -6.684 16.531 11.609 1 93.88 110 LYS B O 1
ATOM 3739 N N . SER B 1 111 ? -4.793 17.203 10.57 1 94.19 111 SER B N 1
ATOM 3740 C CA . SER B 1 111 ? -4.047 16.141 11.234 1 94.19 111 SER B CA 1
ATOM 3741 C C . SER B 1 111 ? -2.961 16.703 12.141 1 94.19 111 SER B C 1
ATOM 3743 O O . SER B 1 111 ? -2.379 17.75 11.844 1 94.19 111 SER B O 1
ATOM 3745 N N . PHE B 1 112 ? -2.678 15.945 13.242 1 93.25 112 PHE B N 1
ATOM 3746 C CA . PHE B 1 112 ? -1.729 16.328 14.281 1 93.25 112 PHE B CA 1
ATOM 3747 C C . PHE B 1 112 ? -0.825 15.164 14.648 1 93.25 112 PHE B C 1
ATOM 3749 O O . PHE B 1 112 ? -1.294 14.148 15.172 1 93.25 112 PHE B O 1
ATOM 3756 N N . ALA B 1 113 ? 0.397 15.352 14.336 1 93.94 113 ALA B N 1
ATOM 3757 C CA . ALA B 1 113 ? 1.328 14.344 14.844 1 93.94 113 ALA B CA 1
ATOM 3758 C C . ALA B 1 113 ? 1.773 14.672 16.266 1 93.94 113 ALA B C 1
ATOM 3760 O O . ALA B 1 113 ? 2.365 15.727 16.5 1 93.94 113 ALA B O 1
ATOM 3761 N N . VAL B 1 114 ? 1.452 13.883 17.125 1 94.12 114 VAL B N 1
ATOM 3762 C CA . VAL B 1 114 ? 1.841 14.039 18.531 1 94.12 114 VAL B CA 1
ATOM 3763 C C . VAL B 1 114 ? 2.557 12.781 19.016 1 94.12 114 VAL B C 1
ATOM 3765 O O . VAL B 1 114 ? 1.943 11.711 19.125 1 94.12 114 VAL B O 1
ATOM 3768 N N . GLY B 1 115 ? 3.785 12.906 19.312 1 89 115 GLY B N 1
ATOM 3769 C CA . GLY B 1 115 ? 4.539 11.695 19.609 1 89 115 GLY B CA 1
ATOM 3770 C C . GLY B 1 115 ? 4.512 10.688 18.469 1 89 115 GLY B C 1
ATOM 3771 O O . GLY B 1 115 ? 4.816 11.023 17.328 1 89 115 GLY B O 1
ATOM 3772 N N . ASP B 1 116 ? 4.117 9.438 18.859 1 86.25 116 ASP B N 1
ATOM 3773 C CA . ASP B 1 116 ? 4.074 8.375 17.859 1 86.25 116 ASP B CA 1
ATOM 3774 C C . ASP B 1 116 ? 2.672 8.219 17.281 1 86.25 116 ASP B C 1
ATOM 3776 O O . ASP B 1 116 ? 2.438 7.363 16.422 1 86.25 116 ASP B O 1
ATOM 3780 N N . ASP B 1 117 ? 1.837 9.102 17.766 1 94 117 ASP B N 1
ATOM 3781 C CA . ASP B 1 117 ? 0.438 8.969 17.375 1 94 117 ASP B CA 1
ATOM 3782 C C . ASP B 1 117 ? 0.044 10.047 16.359 1 94 117 ASP B C 1
ATOM 3784 O O . ASP B 1 117 ? 0.765 11.023 16.172 1 94 117 ASP B O 1
ATOM 3788 N N . LEU B 1 118 ? -1.007 9.75 15.664 1 96.31 118 LEU B N 1
ATOM 3789 C CA . LEU B 1 118 ? -1.558 10.68 14.688 1 96.31 118 LEU B CA 1
ATOM 3790 C C . LEU B 1 118 ? -3.02 10.984 14.992 1 96.31 118 LEU B C 1
ATOM 3792 O O . LEU B 1 118 ? -3.852 10.078 15.055 1 96.31 118 LEU B O 1
ATOM 3796 N N . TYR B 1 119 ? -3.275 12.227 15.273 1 97.06 119 TYR B N 1
ATOM 3797 C CA . TYR B 1 119 ? -4.633 12.68 15.562 1 97.06 119 TYR B CA 1
ATOM 3798 C C . TYR B 1 119 ? -5.258 13.344 14.344 1 97.06 119 TYR B C 1
ATOM 3800 O O . TYR B 1 119 ? -4.59 14.094 13.625 1 97.06 119 TYR B O 1
ATOM 3808 N N . VAL B 1 120 ? -6.48 12.992 14.133 1 96.5 120 VAL B N 1
ATOM 3809 C CA . VAL B 1 120 ? -7.184 13.5 12.961 1 96.5 120 VAL B CA 1
ATOM 3810 C C . VAL B 1 120 ? -8.547 14.047 13.367 1 96.5 120 VAL B C 1
ATOM 3812 O O . VAL B 1 120 ? -9.32 13.359 14.047 1 96.5 120 VAL B O 1
ATOM 3815 N N . MET B 1 121 ? -8.82 15.266 12.93 1 96 121 MET B N 1
ATOM 3816 C CA . MET B 1 121 ? -10.102 15.898 13.25 1 96 121 MET B CA 1
ATOM 3817 C C . MET B 1 121 ? -10.695 16.578 12.023 1 96 121 MET B C 1
ATOM 3819 O O . MET B 1 121 ? -9.969 17.188 11.242 1 96 121 MET B O 1
ATOM 3823 N N . GLU B 1 122 ? -12 16.438 11.906 1 94.5 122 GLU B N 1
ATOM 3824 C CA . GLU B 1 122 ? -12.656 17.188 10.844 1 94.5 122 GLU B CA 1
ATOM 3825 C C . GLU B 1 122 ? -12.523 18.703 11.07 1 94.5 122 GLU B C 1
ATOM 3827 O O . GLU B 1 122 ? -12.555 19.172 12.211 1 94.5 122 GLU B O 1
ATOM 3832 N N . THR B 1 123 ? -12.438 19.422 9.945 1 94.5 123 THR B N 1
ATOM 3833 C CA . THR B 1 123 ? -12.273 20.859 10.008 1 94.5 123 THR B CA 1
ATOM 3834 C C . THR B 1 123 ? -13.469 21.516 10.695 1 94.5 123 THR B C 1
ATOM 3836 O O . THR B 1 123 ? -13.32 22.516 11.398 1 94.5 123 THR B O 1
ATOM 3839 N N . ILE B 1 124 ? -14.602 21 10.438 1 93.62 124 ILE B N 1
ATOM 3840 C CA . ILE B 1 124 ? -15.805 21.359 11.164 1 93.62 124 ILE B CA 1
ATOM 3841 C C . ILE B 1 124 ? -16.297 20.172 11.984 1 93.62 124 ILE B C 1
ATOM 3843 O O . ILE B 1 124 ? -17.078 19.359 11.5 1 93.62 124 ILE B O 1
ATOM 3847 N N . PRO B 1 125 ? -15.797 20.125 13.219 1 94.19 125 PRO B N 1
ATOM 3848 C CA . PRO B 1 125 ? -16.203 18.984 14.039 1 94.19 125 PRO B CA 1
ATOM 3849 C C . PRO B 1 125 ? -17.672 19.047 14.438 1 94.19 125 PRO B C 1
ATOM 3851 O O . PRO B 1 125 ? -18.219 20.125 14.656 1 94.19 125 PRO B O 1
ATOM 3854 N N . LEU B 1 126 ? -18.25 17.891 14.492 1 90.06 126 LEU B N 1
ATOM 3855 C CA . LEU B 1 126 ? -19.641 17.75 14.875 1 90.06 126 LEU B CA 1
ATOM 3856 C C . LEU B 1 126 ? -19.781 16.891 16.125 1 90.06 126 LEU B C 1
ATOM 3858 O O . LEU B 1 126 ? -18.859 16.141 16.484 1 90.06 126 LEU B O 1
ATOM 3862 N N . PRO B 1 127 ? -20.938 17.016 16.766 1 89.06 127 PRO B N 1
ATOM 3863 C CA . PRO B 1 127 ? -21.156 16.188 17.953 1 89.06 127 PRO B CA 1
ATOM 3864 C C . PRO B 1 127 ? -21.234 14.703 17.625 1 89.06 127 PRO B C 1
ATOM 3866 O O . PRO B 1 127 ? -21.719 14.328 16.547 1 89.06 127 PRO B O 1
ATOM 3869 N N . ASP B 1 128 ? -20.656 13.852 18.5 1 84.5 128 ASP B N 1
ATOM 3870 C CA . ASP B 1 128 ? -20.672 12.414 18.297 1 84.5 128 ASP B CA 1
ATOM 3871 C C . ASP B 1 128 ? -22.094 11.875 18.328 1 84.5 128 ASP B C 1
ATOM 3873 O O . ASP B 1 128 ? -22.453 11 17.531 1 84.5 128 ASP B O 1
ATOM 3877 N N . LYS B 1 129 ? -22.781 12.055 19.406 1 71.12 129 LYS B N 1
ATOM 3878 C CA . LYS B 1 129 ? -24.172 11.609 19.531 1 71.12 129 LYS B CA 1
ATOM 3879 C C . LYS B 1 129 ? -25.125 12.656 18.984 1 71.12 129 LYS B C 1
ATOM 3881 O O . LYS B 1 129 ? -25.078 13.828 19.375 1 71.12 129 LYS B O 1
ATOM 3886 N N . VAL B 1 130 ? -25.156 12.711 17.641 1 55.97 130 VAL B N 1
ATOM 3887 C CA . VAL B 1 130 ? -26.141 13.703 17.25 1 55.97 130 VAL B CA 1
ATOM 3888 C C . VAL B 1 130 ? -27.547 13.18 17.547 1 55.97 130 VAL B C 1
ATOM 3890 O O . VAL B 1 130 ? -27.859 12.031 17.219 1 55.97 130 VAL B O 1
ATOM 3893 N N . ASP B 1 131 ? -28.125 13.672 18.547 1 51.97 131 ASP B N 1
ATOM 3894 C CA . ASP B 1 131 ? -29.578 13.516 18.547 1 51.97 131 ASP B CA 1
ATOM 3895 C C . ASP B 1 131 ? -30.172 13.836 17.172 1 51.97 131 ASP B C 1
ATOM 3897 O O . ASP B 1 131 ? -31.094 14.633 17.062 1 51.97 131 ASP B O 1
ATOM 3901 N N . LEU B 1 132 ? -29.312 13.883 16.438 1 46.62 132 LEU B N 1
ATOM 3902 C CA . LEU B 1 132 ? -29.953 14.195 15.172 1 46.62 132 LEU B CA 1
ATOM 3903 C C . LEU B 1 132 ? -30.766 13.008 14.664 1 46.62 132 LEU B C 1
ATOM 3905 O O . LEU B 1 132 ? -30.188 11.992 14.266 1 46.62 132 LEU B O 1
ATOM 3909 N N . GLY B 1 133 ? -31.766 12.977 15.07 1 47.44 133 GLY B N 1
ATOM 3910 C CA . GLY B 1 133 ? -32.75 11.984 14.695 1 47.44 133 GLY B CA 1
ATOM 3911 C C . GLY B 1 133 ? -32.156 10.609 14.461 1 47.44 133 GLY B C 1
ATOM 3912 O O . GLY B 1 133 ? -30.938 10.445 14.453 1 47.44 133 GLY B O 1
ATOM 3913 N N . ARG B 1 134 ? -33.094 9.609 14.516 1 48.03 134 ARG B N 1
ATOM 3914 C CA . ARG B 1 134 ? -32.875 8.172 14.508 1 48.03 134 ARG B CA 1
ATOM 3915 C C . ARG B 1 134 ? -31.781 7.785 13.516 1 48.03 134 ARG B C 1
ATOM 3917 O O . ARG B 1 134 ? -31.094 6.777 13.695 1 48.03 134 ARG B O 1
ATOM 3924 N N . ASP B 1 135 ? -31.5 8.477 12.539 1 47.72 135 ASP B N 1
ATOM 3925 C CA . ASP B 1 135 ? -30.75 7.961 11.406 1 47.72 135 ASP B CA 1
ATOM 3926 C C . ASP B 1 135 ? -29.391 8.633 11.297 1 47.72 135 ASP B C 1
ATOM 3928 O O . ASP B 1 135 ? -28.656 8.43 10.32 1 47.72 135 ASP B O 1
ATOM 3932 N N . ALA B 1 136 ? -29.125 9.562 12.227 1 51.12 136 ALA B N 1
ATOM 3933 C CA . ALA B 1 136 ? -27.859 10.25 11.922 1 51.12 136 ALA B CA 1
ATOM 3934 C C . ALA B 1 136 ? -26.672 9.492 12.492 1 51.12 136 ALA B C 1
ATOM 3936 O O . ALA B 1 136 ? -26.703 9.055 13.648 1 51.12 136 ALA B O 1
ATOM 3937 N N . ARG B 1 137 ? -25.891 8.992 11.812 1 55.72 137 ARG B N 1
ATOM 3938 C CA . ARG B 1 137 ? -24.672 8.281 12.18 1 55.72 137 ARG B CA 1
ATOM 3939 C C . ARG B 1 137 ? -23.781 9.141 13.07 1 55.72 137 ARG B C 1
ATOM 3941 O O . ARG B 1 137 ? -23.656 10.344 12.852 1 55.72 137 ARG B O 1
ATOM 3948 N N . PRO B 1 138 ? -23.469 8.508 14.32 1 59.97 138 PRO B N 1
ATOM 3949 C CA . PRO B 1 138 ? -22.562 9.289 15.164 1 59.97 138 PRO B CA 1
ATOM 3950 C C . PRO B 1 138 ? -21.391 9.867 14.383 1 59.97 138 PRO B C 1
ATOM 3952 O O . PRO B 1 138 ? -20.812 9.188 13.539 1 59.97 138 PRO B O 1
ATOM 3955 N N . GLY B 1 139 ? -21.188 11.289 14.289 1 68.12 139 GLY B N 1
ATOM 3956 C CA . GLY B 1 139 ? -20.266 12.039 13.461 1 68.12 139 GLY B CA 1
ATOM 3957 C C . GLY B 1 139 ? -18.812 11.906 13.898 1 68.12 139 GLY B C 1
ATOM 3958 O O . GLY B 1 139 ? -17.938 12.609 13.383 1 68.12 139 GLY B O 1
ATOM 3959 N N . ARG B 1 140 ? -18.203 10.797 14.672 1 88.88 140 ARG B N 1
ATOM 3960 C CA . ARG B 1 140 ? -16.859 10.625 15.18 1 88.88 140 ARG B CA 1
ATOM 3961 C C . ARG B 1 140 ? -15.867 11.484 14.406 1 88.88 140 ARG B C 1
ATOM 3963 O O . ARG B 1 140 ? -14.977 10.961 13.727 1 88.88 140 ARG B O 1
ATOM 3970 N N . SER B 1 141 ? -15.977 12.812 14.688 1 93.44 141 SER B N 1
ATOM 3971 C CA . SER B 1 141 ? -15.219 13.789 13.914 1 93.44 141 SER B CA 1
ATOM 3972 C C . SER B 1 141 ? -13.758 13.836 14.359 1 93.44 141 SER B C 1
ATOM 3974 O O . SER B 1 141 ? -12.93 14.492 13.727 1 93.44 141 SER B O 1
ATOM 3976 N N . PHE B 1 142 ? -13.508 13.211 15.43 1 96.31 142 PHE B N 1
ATOM 3977 C CA . PHE B 1 142 ? -12.164 13.234 15.992 1 96.31 142 PHE B CA 1
ATOM 3978 C C . PHE B 1 142 ? -11.703 11.828 16.359 1 96.31 142 PHE B C 1
ATOM 3980 O O . PHE B 1 142 ? -12.383 11.117 17.109 1 96.31 142 PHE B O 1
ATOM 3987 N N . GLU B 1 143 ? -10.555 11.375 15.734 1 96.44 143 GLU B N 1
ATOM 3988 C CA . GLU B 1 143 ? -9.961 10.07 16.016 1 96.44 143 GLU B CA 1
ATOM 3989 C C . GLU B 1 143 ? -8.438 10.156 16.062 1 96.44 143 GLU B C 1
ATOM 3991 O O . GLU B 1 143 ? -7.848 11.133 15.609 1 96.44 143 GLU B O 1
ATOM 3996 N N . ALA B 1 144 ? -7.859 9.141 16.672 1 96.88 144 ALA B N 1
ATOM 3997 C CA . ALA B 1 144 ? -6.402 9.047 16.719 1 96.88 144 ALA B CA 1
ATOM 3998 C C . ALA B 1 144 ? -5.93 7.664 16.281 1 96.88 144 ALA B C 1
ATOM 4000 O O . ALA B 1 144 ? -6.531 6.648 16.641 1 96.88 144 ALA B O 1
ATOM 4001 N N . LEU B 1 145 ? -4.988 7.637 15.445 1 96.38 145 LEU B N 1
ATOM 4002 C CA . LEU B 1 145 ? -4.234 6.418 15.18 1 96.38 145 LEU B CA 1
ATOM 4003 C C . LEU B 1 145 ? -3.164 6.199 16.234 1 96.38 145 LEU B C 1
ATOM 4005 O O . LEU B 1 145 ? -2.115 6.848 16.219 1 96.38 145 LEU B O 1
ATOM 4009 N N . ILE B 1 146 ? -3.398 5.238 17.062 1 94.56 146 ILE B N 1
ATOM 4010 C CA . ILE B 1 146 ? -2.557 5.027 18.234 1 94.56 146 ILE B CA 1
ATOM 4011 C C . ILE B 1 146 ? -1.617 3.848 17.984 1 94.56 146 ILE B C 1
ATOM 4013 O O . ILE B 1 146 ? -2.049 2.789 17.531 1 94.56 146 ILE B O 1
ATOM 4017 N N . HIS B 1 147 ? -0.393 4.074 18.234 1 87.75 147 HIS B N 1
ATOM 4018 C CA . HIS B 1 147 ? 0.598 3.008 18.141 1 87.75 147 HIS B CA 1
ATOM 4019 C C . HIS B 1 147 ? 0.564 2.121 19.391 1 87.75 147 HIS B C 1
ATOM 4021 O O . HIS B 1 147 ? 0.571 2.621 20.516 1 87.75 147 HIS B O 1
ATOM 4027 N N . ARG B 1 148 ? 0.442 0.823 19 1 79.12 148 ARG B N 1
ATOM 4028 C CA . ARG B 1 148 ? 0.477 -0.107 20.109 1 79.12 148 ARG B CA 1
ATOM 4029 C C . ARG B 1 148 ? 1.906 -0.543 20.422 1 79.12 148 ARG B C 1
ATOM 4031 O O . ARG B 1 148 ? 2.707 -0.749 19.5 1 79.12 148 ARG B O 1
ATOM 4038 N N . GLU B 1 149 ? 2.211 -0.392 21.641 1 67.19 149 GLU B N 1
ATOM 4039 C CA . GLU B 1 149 ? 3.504 -0.953 22.031 1 67.19 149 GLU B CA 1
ATOM 4040 C C . GLU B 1 149 ? 3.629 -2.406 21.578 1 67.19 149 GLU B C 1
ATOM 4042 O O . GLU B 1 149 ? 2.684 -3.186 21.703 1 67.19 149 GLU B O 1
ATOM 4047 N N . PRO B 1 150 ? 4.629 -2.578 20.797 1 60.44 150 PRO B N 1
ATOM 4048 C CA . PRO B 1 150 ? 4.801 -3.959 20.344 1 60.44 150 PRO B CA 1
ATOM 4049 C C . PRO B 1 150 ? 4.672 -4.973 21.484 1 60.44 150 PRO B C 1
ATOM 4051 O O . PRO B 1 150 ? 5.227 -4.773 22.562 1 60.44 150 PRO B O 1
ATOM 4054 N N . ARG B 1 151 ? 3.506 -5.625 21.547 1 57.84 151 ARG B N 1
ATOM 4055 C CA . ARG B 1 151 ? 3.484 -6.75 22.469 1 57.84 151 ARG B CA 1
ATOM 4056 C C . ARG B 1 151 ? 4.164 -7.973 21.875 1 57.84 151 ARG B C 1
ATOM 4058 O O . ARG B 1 151 ? 4.059 -8.219 20.672 1 57.84 151 ARG B O 1
ATOM 4065 N N . PRO B 1 152 ? 5.211 -8.312 22.562 1 52.97 152 PRO B N 1
ATOM 4066 C CA . PRO B 1 152 ? 5.793 -9.555 22.031 1 52.97 152 PRO B CA 1
ATOM 4067 C C . PRO B 1 152 ? 4.734 -10.57 21.625 1 52.97 152 PRO B C 1
ATOM 4069 O O . PRO B 1 152 ? 3.768 -10.797 22.344 1 52.97 152 PRO B O 1
ATOM 4072 N N . VAL B 1 153 ? 4.207 -10.453 20.391 1 51.28 153 VAL B N 1
ATOM 4073 C CA . VAL B 1 153 ? 3.396 -11.625 20.078 1 51.28 153 VAL B CA 1
ATOM 4074 C C . VAL B 1 153 ? 4.219 -12.898 20.297 1 51.28 153 VAL B C 1
ATOM 4076 O O . VAL B 1 153 ? 5.449 -12.836 20.406 1 51.28 153 VAL B O 1
ATOM 4079 N N . ASP B 1 154 ? 3.445 -14.055 20.266 1 46.12 154 ASP B N 1
ATOM 4080 C CA . ASP B 1 154 ? 4.176 -15.312 20.391 1 46.12 154 ASP B CA 1
ATOM 4081 C C . ASP B 1 154 ? 5.367 -15.359 19.438 1 46.12 154 ASP B C 1
ATOM 4083 O O . ASP B 1 154 ? 5.195 -15.266 18.219 1 46.12 154 ASP B O 1
ATOM 4087 N N . GLY B 1 155 ? 6.602 -15.43 19.875 1 41.41 155 GLY B N 1
ATOM 4088 C CA . GLY B 1 155 ? 7.914 -15.508 19.25 1 41.41 155 GLY B CA 1
ATOM 4089 C C . GLY B 1 155 ? 8.469 -14.156 18.844 1 41.41 155 GLY B C 1
ATOM 4090 O O . GLY B 1 155 ? 7.996 -13.562 17.859 1 41.41 155 GLY B O 1
ATOM 4091 N N . ASP B 1 156 ? 9.141 -13.336 19.609 1 52.41 156 ASP B N 1
ATOM 4092 C CA . ASP B 1 156 ? 10.047 -12.188 19.656 1 52.41 156 ASP B CA 1
ATOM 4093 C C . ASP B 1 156 ? 9.703 -11.172 18.578 1 52.41 156 ASP B C 1
ATOM 4095 O O . ASP B 1 156 ? 10.453 -10.227 18.344 1 52.41 156 ASP B O 1
ATOM 4099 N N . ARG B 1 157 ? 8.789 -11.469 17.828 1 54.22 157 ARG B N 1
ATOM 4100 C CA . ARG B 1 157 ? 8.641 -10.523 16.719 1 54.22 157 ARG B CA 1
ATOM 4101 C C . ARG B 1 157 ? 7.711 -9.375 17.094 1 54.22 157 ARG B C 1
ATOM 4103 O O . ARG B 1 157 ? 6.703 -9.586 17.766 1 54.22 157 ARG B O 1
ATOM 4110 N N . ILE B 1 158 ? 8.227 -8.062 16.969 1 54.56 158 ILE B N 1
ATOM 4111 C CA . ILE B 1 158 ? 7.551 -6.809 17.297 1 54.56 158 ILE B CA 1
ATOM 4112 C C . ILE B 1 158 ? 6.77 -6.32 16.078 1 54.56 158 ILE B C 1
ATOM 4114 O O . ILE B 1 158 ? 7.328 -6.164 14.984 1 54.56 158 ILE B O 1
ATOM 4118 N N . GLU B 1 159 ? 5.473 -6.57 16.062 1 58.94 159 GLU B N 1
ATOM 4119 C CA . GLU B 1 159 ? 4.727 -5.973 14.953 1 58.94 159 GLU B CA 1
ATOM 4120 C C . GLU B 1 159 ? 4.234 -4.574 15.312 1 58.94 159 GLU B C 1
ATOM 4122 O O . GLU B 1 159 ? 3.896 -4.309 16.469 1 58.94 159 GLU B O 1
ATOM 4127 N N . ASP B 1 160 ? 4.598 -3.562 14.469 1 62.09 160 ASP B N 1
ATOM 4128 C CA . ASP B 1 160 ? 4.051 -2.213 14.586 1 62.09 160 ASP B CA 1
ATOM 4129 C C . ASP B 1 160 ? 2.533 -2.219 14.414 1 62.09 160 ASP B C 1
ATOM 4131 O O . ASP B 1 160 ? 2.029 -2.184 13.289 1 62.09 160 ASP B O 1
ATOM 4135 N N . GLU B 1 161 ? 1.825 -2.416 15.562 1 76.69 161 GLU B N 1
ATOM 4136 C CA . GLU B 1 161 ? 0.369 -2.455 15.469 1 76.69 161 GLU B CA 1
ATOM 4137 C C . GLU B 1 161 ? -0.245 -1.11 15.844 1 76.69 161 GLU B C 1
ATOM 4139 O O . GLU B 1 161 ? 0.248 -0.43 16.75 1 76.69 161 GLU B O 1
ATOM 4144 N N . CYS B 1 162 ? -1.016 -0.603 14.984 1 87.56 162 CYS B N 1
ATOM 4145 C CA . CYS B 1 162 ? -1.774 0.621 15.211 1 87.56 162 CYS B CA 1
ATOM 4146 C C . CYS B 1 162 ? -3.273 0.346 15.188 1 87.56 162 CYS B C 1
ATOM 4148 O O . CYS B 1 162 ? -3.719 -0.646 14.609 1 87.56 162 CYS B O 1
ATOM 4150 N N . TYR B 1 163 ? -3.984 1.124 15.969 1 90.56 163 TYR B N 1
ATOM 4151 C CA . TYR B 1 163 ? -5.441 1.094 15.891 1 90.56 163 TYR B CA 1
ATOM 4152 C C . TYR B 1 163 ? -6.02 2.502 15.961 1 90.56 163 TYR B C 1
ATOM 4154 O O . TYR B 1 163 ? -5.375 3.422 16.469 1 90.56 163 TYR B O 1
ATOM 4162 N N . TRP B 1 164 ? -7.242 2.662 15.438 1 94.06 164 TRP B N 1
ATOM 4163 C CA . TRP B 1 164 ? -7.93 3.949 15.492 1 94.06 164 TRP B CA 1
ATOM 4164 C C . TRP B 1 164 ? -8.789 4.047 16.75 1 94.06 164 TRP B C 1
ATOM 4166 O O . TRP B 1 164 ? -9.57 3.141 17.047 1 94.06 164 TRP B O 1
ATOM 4176 N N . ARG B 1 165 ? -8.664 5.094 17.438 1 94.94 165 ARG B N 1
ATOM 4177 C CA . ARG B 1 165 ? -9.43 5.355 18.656 1 94.94 165 ARG B CA 1
ATOM 4178 C C . ARG B 1 165 ? -10.297 6.602 18.5 1 94.94 165 ARG B C 1
ATOM 4180 O O . ARG B 1 165 ? -9.781 7.699 18.266 1 94.94 165 ARG B O 1
ATOM 4187 N N . PRO B 1 166 ? -11.57 6.453 18.672 1 94.69 166 PRO B N 1
ATOM 4188 C CA . PRO B 1 166 ? -12.398 7.66 18.688 1 94.69 166 PRO B CA 1
ATOM 4189 C C . PRO B 1 166 ? -12.117 8.555 19.891 1 94.69 166 PRO B C 1
ATOM 4191 O O . PRO B 1 166 ? -11.859 8.062 20.984 1 94.69 166 PRO B O 1
ATOM 4194 N N . LEU B 1 167 ? -12.156 9.828 19.672 1 96.38 167 LEU B N 1
ATOM 4195 C CA . LEU B 1 167 ? -11.945 10.828 20.703 1 96.38 167 LEU B CA 1
ATOM 4196 C C . LEU B 1 167 ? -13.078 11.844 20.734 1 96.38 167 LEU B C 1
ATOM 4198 O O . LEU B 1 167 ? -13.75 12.047 19.719 1 96.38 167 LEU B O 1
ATOM 4202 N N . PRO B 1 168 ? -13.289 12.453 21.875 1 94.81 168 PRO B N 1
ATOM 4203 C CA . PRO B 1 168 ? -14.344 13.469 21.922 1 94.81 168 PRO B CA 1
ATOM 4204 C C . PRO B 1 168 ? -13.977 14.727 21.125 1 94.81 168 PRO B C 1
ATOM 4206 O O . PRO B 1 168 ? -12.836 15.195 21.188 1 94.81 168 PRO B O 1
ATOM 4209 N N . PRO B 1 169 ? -14.938 15.266 20.453 1 95.5 169 PRO B N 1
ATOM 4210 C CA . PRO B 1 169 ? -14.695 16.562 19.797 1 95.5 169 PRO B CA 1
ATOM 4211 C C . PRO B 1 169 ? -14.625 17.719 20.797 1 95.5 169 PRO B C 1
ATOM 4213 O O . PRO B 1 169 ? -14.93 17.531 21.969 1 95.5 169 PRO B O 1
ATOM 4216 N N . PRO B 1 170 ? -14.195 18.844 20.328 1 96 170 PRO B N 1
ATOM 4217 C CA . PRO B 1 170 ? -14.203 20 21.234 1 96 170 PRO B CA 1
ATOM 4218 C C . PRO B 1 170 ? -15.602 20.359 21.719 1 96 170 PRO B C 1
ATOM 4220 O O . PRO B 1 170 ? -16.578 20.219 20.969 1 96 170 PRO B O 1
ATOM 4223 N N . PRO B 1 171 ? -15.68 20.938 22.875 1 94.56 171 PRO B N 1
ATOM 4224 C CA . PRO B 1 171 ? -16.984 21.172 23.5 1 94.56 171 PRO B CA 1
ATOM 4225 C C . PRO B 1 171 ? -17.828 22.172 22.719 1 94.56 171 PRO B C 1
ATOM 4227 O O . PRO B 1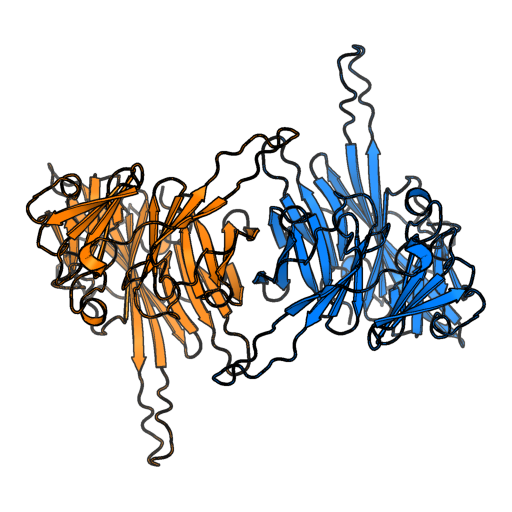 171 ? -19.062 22.172 22.844 1 94.56 171 PRO B O 1
ATOM 4230 N N . TYR B 1 172 ? -17.25 22.953 21.938 1 94.75 172 TYR B N 1
ATOM 4231 C CA . TYR B 1 172 ? -18.016 24 21.281 1 94.75 172 TYR B CA 1
ATOM 4232 C C . TYR B 1 172 ? -18.922 23.406 20.203 1 94.75 172 TYR B C 1
ATOM 4234 O O . TYR B 1 172 ? -19.781 24.109 19.641 1 94.75 172 TYR B O 1
ATOM 4242 N N . VAL B 1 173 ? -18.75 22.156 19.891 1 93.19 173 VAL B N 1
ATOM 4243 C CA . VAL B 1 173 ? -19.547 21.516 18.844 1 93.19 173 VAL B CA 1
ATOM 4244 C C . VAL B 1 173 ? -21.031 21.562 19.234 1 93.19 173 VAL B C 1
ATOM 4246 O O . VAL B 1 173 ? -21.906 21.359 18.391 1 93.19 173 VAL B O 1
ATOM 4249 N N . HIS B 1 174 ? -21.328 21.797 20.453 1 90.38 174 HIS B N 1
ATOM 4250 C CA . HIS B 1 174 ? -22.703 21.828 20.938 1 90.38 174 HIS B CA 1
ATOM 4251 C C . HIS B 1 174 ? -23.281 23.25 20.859 1 90.38 174 HIS B C 1
ATOM 4253 O O . HIS B 1 174 ? -24.453 23.453 21.188 1 90.38 174 HIS B O 1
ATOM 4259 N N . ALA B 1 175 ? -22.5 24.109 20.469 1 90.06 175 ALA B N 1
ATOM 4260 C CA . ALA B 1 175 ? -22.953 25.484 20.359 1 90.06 175 ALA B CA 1
ATOM 4261 C C . ALA B 1 175 ? -23.906 25.656 19.188 1 90.06 175 ALA B C 1
ATOM 4263 O O . ALA B 1 175 ? -23.859 24.875 18.219 1 90.06 175 ALA B O 1
ATOM 4264 N N . ALA B 1 176 ? -24.703 26.688 19.281 1 85.5 176 ALA B N 1
ATOM 4265 C CA . ALA B 1 176 ? -25.609 26.984 18.172 1 85.5 176 ALA B CA 1
ATOM 4266 C C . ALA B 1 176 ? -24.859 27.516 16.969 1 85.5 176 ALA B C 1
ATOM 4268 O O . ALA B 1 176 ? -23.906 28.297 17.109 1 85.5 176 ALA B O 1
ATOM 4269 N N . GLY B 1 177 ? -25.203 27.125 15.766 1 83.56 177 GLY B N 1
ATOM 4270 C CA . GLY B 1 177 ? -24.625 27.641 14.539 1 83.56 177 GLY B CA 1
ATOM 4271 C C . GLY B 1 177 ? -23.297 26.984 14.195 1 83.56 177 GLY B C 1
ATOM 4272 O O . GLY B 1 177 ? -22.516 27.531 13.414 1 83.56 177 GLY B O 1
ATOM 4273 N N . ILE B 1 178 ? -23 25.906 14.75 1 83.88 178 ILE B N 1
ATOM 4274 C CA . ILE B 1 178 ? -21.719 25.234 14.648 1 83.88 178 ILE B CA 1
ATOM 4275 C C . ILE B 1 178 ? -21.422 24.891 13.188 1 83.88 178 ILE B C 1
ATOM 4277 O O . ILE B 1 178 ? -20.281 24.953 12.742 1 83.88 178 ILE B O 1
ATOM 4281 N N . ARG B 1 179 ? -22.312 24.578 12.375 1 79 179 ARG B N 1
ATOM 4282 C CA . ARG B 1 179 ? -22.109 24.141 10.992 1 79 179 ARG B CA 1
ATOM 4283 C C . ARG B 1 179 ? -21.547 25.281 10.141 1 79 179 ARG B C 1
ATOM 4285 O O . ARG B 1 179 ? -20.812 25.047 9.195 1 79 179 ARG B O 1
ATOM 4292 N N . THR B 1 180 ? -21.828 26.469 10.594 1 80.12 180 THR B N 1
ATOM 4293 C CA . THR B 1 180 ? -21.406 27.625 9.82 1 80.12 180 THR B CA 1
ATOM 4294 C C . THR B 1 180 ? -20.141 28.25 10.43 1 80.12 180 THR B C 1
ATOM 4296 O O . THR B 1 180 ? -19.234 28.656 9.711 1 80.12 180 THR B O 1
ATOM 4299 N N . ASP B 1 181 ? -20.109 28.219 11.688 1 86.19 181 ASP B N 1
ATOM 4300 C CA . ASP B 1 181 ? -19.094 29.031 12.352 1 86.19 181 ASP B CA 1
ATOM 4301 C C . ASP B 1 181 ? -18.109 28.141 13.117 1 86.19 181 ASP B C 1
ATOM 4303 O O . ASP B 1 181 ? -17.219 28.656 13.805 1 86.19 181 ASP B O 1
ATOM 4307 N N . GLY B 1 182 ? -18.281 26.859 12.961 1 91.12 182 GLY B N 1
ATOM 4308 C CA . GLY B 1 182 ? -17.516 25.953 13.805 1 91.12 182 GLY B CA 1
ATOM 4309 C C . GLY B 1 182 ? -16.219 25.5 13.156 1 91.12 182 GLY B C 1
ATOM 4310 O O . GLY B 1 182 ? -15.57 24.578 13.641 1 91.12 182 GLY B O 1
ATOM 4311 N N . GLN B 1 183 ? -15.781 26.156 12.102 1 94.12 183 GLN B N 1
ATOM 4312 C CA . GLN B 1 183 ? -14.586 25.75 11.383 1 94.12 183 GLN B CA 1
ATOM 4313 C C . GLN B 1 183 ? -13.328 26.062 12.188 1 94.12 183 GLN B C 1
ATOM 4315 O O . GLN B 1 183 ? -13.172 27.172 12.695 1 94.12 183 GLN B O 1
ATOM 4320 N N . ILE B 1 184 ? -12.461 25.094 12.25 1 95.88 184 ILE B N 1
ATOM 4321 C CA . ILE B 1 184 ? -11.164 25.312 12.867 1 95.88 184 ILE B CA 1
ATOM 4322 C C . ILE B 1 184 ? -10.305 26.188 11.961 1 95.88 184 ILE B C 1
ATOM 4324 O O . ILE B 1 184 ? -10.055 25.844 10.805 1 95.88 184 ILE B O 1
ATOM 4328 N N . CYS B 1 185 ? -9.859 27.281 12.508 1 93.88 185 CYS B N 1
ATOM 4329 C CA . CYS B 1 185 ? -9.109 28.219 11.68 1 93.88 185 CYS B CA 1
ATOM 4330 C C . CYS B 1 185 ? -7.625 28.188 12.016 1 93.88 185 CYS B C 1
ATOM 4332 O O . CYS B 1 185 ? -6.789 28.547 11.18 1 93.88 185 CYS B O 1
ATOM 4334 N N . GLY B 1 186 ? -7.277 27.906 13.211 1 95.31 186 GLY B N 1
ATOM 4335 C CA . GLY B 1 186 ? -5.898 27.781 13.656 1 95.31 186 GLY B CA 1
ATOM 4336 C C . GLY B 1 186 ? -5.68 26.609 14.602 1 95.31 186 GLY B C 1
ATOM 4337 O O . GLY B 1 186 ? -6.531 26.328 15.438 1 95.31 186 GLY B O 1
ATOM 4338 N N . TYR B 1 187 ? -4.57 25.984 14.414 1 96.88 187 TYR B N 1
ATOM 4339 C CA . TYR B 1 187 ? -4.277 24.859 15.305 1 96.88 187 TYR B CA 1
ATOM 4340 C C . TYR B 1 187 ? -2.773 24.625 15.406 1 96.88 187 TYR B C 1
ATOM 4342 O O . TYR B 1 187 ? -2.01 25.062 14.547 1 96.88 187 TYR B O 1
ATOM 4350 N N . ALA B 1 188 ? -2.354 24 16.469 1 97.06 188 ALA B N 1
ATOM 4351 C CA . ALA B 1 188 ? -0.951 23.703 16.734 1 97.06 188 ALA B CA 1
ATOM 4352 C C . ALA B 1 188 ? -0.826 22.594 17.781 1 97.06 188 ALA B C 1
ATOM 4354 O O . ALA B 1 188 ? -1.757 22.344 18.547 1 97.06 188 ALA B O 1
ATOM 4355 N N . VAL B 1 189 ? 0.241 21.938 17.656 1 96.81 189 VAL B N 1
ATOM 4356 C CA . VAL B 1 189 ? 0.625 21.016 18.719 1 96.81 189 VAL B CA 1
ATOM 4357 C C . VAL B 1 189 ? 1.536 21.734 19.719 1 96.81 189 VAL B C 1
ATOM 4359 O O . VAL B 1 189 ? 2.504 22.391 19.312 1 96.81 189 VAL B O 1
ATOM 4362 N N . VAL B 1 190 ? 1.163 21.625 20.953 1 95.56 190 VAL B N 1
ATOM 4363 C CA . VAL B 1 190 ? 1.916 22.328 21.984 1 95.56 190 VAL B CA 1
ATOM 4364 C C . VAL B 1 190 ? 2.461 21.328 23 1 95.56 190 VAL B C 1
ATOM 4366 O O . VAL B 1 190 ? 1.714 20.5 23.531 1 95.56 190 VAL B O 1
ATOM 4369 N N . GLY B 1 191 ? 3.717 21.453 23.203 1 88.19 191 GLY B N 1
ATOM 4370 C CA . GLY B 1 191 ? 4.336 20.531 24.141 1 88.19 191 GLY B CA 1
ATOM 4371 C C . GLY B 1 191 ? 4.371 19.094 23.609 1 88.19 191 GLY B C 1
ATOM 4372 O O . GLY B 1 191 ? 4.527 18.875 22.406 1 88.19 191 GLY B O 1
ATOM 4373 N N . GLU B 1 192 ? 4.277 18.172 24.594 1 85.75 192 GLU B N 1
ATOM 4374 C CA . GLU B 1 192 ? 4.43 16.781 24.203 1 85.75 192 GLU B CA 1
ATOM 4375 C C . GLU B 1 192 ? 3.074 16.094 24.062 1 85.75 192 GLU B C 1
ATOM 4377 O O . GLU B 1 192 ? 2.986 14.984 23.531 1 85.75 192 GLU B O 1
ATOM 4382 N N . SER B 1 193 ? 2.059 16.859 24.422 1 91.75 193 SER B N 1
ATOM 4383 C CA . SER B 1 193 ? 0.835 16.062 24.484 1 91.75 193 SER B CA 1
ATOM 4384 C C . SER B 1 193 ? -0.396 16.922 24.203 1 91.75 193 SER B C 1
ATOM 4386 O O . SER B 1 193 ? -1.527 16.469 24.375 1 91.75 193 SER B O 1
ATOM 4388 N N . HIS B 1 194 ? -0.254 18.203 23.828 1 95.81 194 HIS B N 1
ATOM 4389 C CA . HIS B 1 194 ? -1.45 19.016 23.703 1 95.81 194 HIS B CA 1
ATOM 4390 C C . HIS B 1 194 ? -1.697 19.422 22.25 1 95.81 194 HIS B C 1
ATOM 4392 O O . HIS B 1 194 ? -0.755 19.734 21.531 1 95.81 194 HIS B O 1
ATOM 4398 N N . ILE B 1 195 ? -2.908 19.422 21.953 1 97.25 195 ILE B N 1
ATOM 4399 C CA . ILE B 1 195 ? -3.379 19.938 20.672 1 97.25 195 ILE B CA 1
ATOM 4400 C C . ILE B 1 195 ? -4.215 21.203 20.906 1 97.25 195 ILE B C 1
ATOM 4402 O O . ILE B 1 195 ? -5.203 21.172 21.641 1 97.25 195 ILE B O 1
ATOM 4406 N N . LEU B 1 196 ? -3.783 22.297 20.344 1 97 196 LEU B N 1
ATOM 4407 C CA . LEU B 1 196 ? -4.496 23.562 20.422 1 97 196 LEU B CA 1
ATOM 4408 C C . LEU B 1 196 ? -5.301 23.812 19.156 1 97 196 LEU B C 1
ATOM 4410 O O . LEU B 1 196 ? -4.785 23.656 18.047 1 97 196 LEU B O 1
ATOM 4414 N N . VAL B 1 197 ? -6.609 24.141 19.297 1 97.06 197 VAL B N 1
ATOM 4415 C CA . VAL B 1 197 ? -7.438 24.516 18.156 1 97.06 197 VAL B CA 1
ATOM 4416 C C . VAL B 1 197 ? -8.227 25.781 18.469 1 97.06 197 VAL B C 1
ATOM 4418 O O . VAL B 1 197 ? -8.508 26.062 19.641 1 97.06 197 VAL B O 1
ATOM 4421 N N . SER B 1 198 ? -8.531 26.531 17.453 1 96 198 SER B N 1
ATOM 4422 C CA . SER B 1 198 ? -9.367 27.703 17.672 1 96 198 SER B CA 1
ATOM 4423 C C . SER B 1 198 ? -10.328 27.922 16.5 1 96 198 SER B C 1
ATOM 4425 O O . SER B 1 198 ? -10.094 27.438 15.391 1 96 198 SER B O 1
ATOM 4427 N N . THR B 1 199 ? -11.383 28.516 16.797 1 94.94 199 THR B N 1
ATOM 4428 C CA . THR B 1 199 ? -12.352 29.016 15.82 1 94.94 199 THR B CA 1
ATOM 4429 C C . THR B 1 199 ? -12.445 30.531 15.875 1 94.94 199 THR B C 1
ATOM 4431 O O . THR B 1 199 ? -11.906 31.156 16.797 1 94.94 199 THR B O 1
ATOM 4434 N N . HIS B 1 200 ? -13.117 31.016 14.906 1 92 200 HIS B N 1
ATOM 4435 C CA . HIS B 1 200 ? -13.297 32.469 14.914 1 92 200 HIS B CA 1
ATOM 4436 C C . HIS B 1 200 ? -14.344 32.875 15.945 1 92 200 HIS B C 1
ATOM 4438 O O . HIS B 1 200 ? -14.234 33.938 16.547 1 92 200 HIS B O 1
ATOM 4444 N N . SER B 1 201 ? -15.305 32 16.234 1 92.06 201 SER B N 1
ATOM 4445 C CA . SER B 1 201 ? -16.484 32.438 16.984 1 92.06 201 SER B CA 1
ATOM 4446 C C . SER B 1 201 ? -16.516 31.812 18.375 1 92.06 201 SER B C 1
ATOM 4448 O O . SER B 1 201 ? -17.156 32.344 19.281 1 92.06 201 SER B O 1
ATOM 4450 N N . TYR B 1 202 ? -15.852 30.781 18.547 1 94.81 202 TYR B N 1
ATOM 4451 C CA . TYR B 1 202 ? -16.141 30.047 19.766 1 94.81 202 TYR B CA 1
ATOM 4452 C C . TYR B 1 202 ? -14.906 29.984 20.672 1 94.81 202 TYR B C 1
ATOM 4454 O O . TYR B 1 202 ? -14.945 29.391 21.75 1 94.81 202 TYR B O 1
ATOM 4462 N N . GLY B 1 203 ? -13.805 30.578 20.172 1 94.12 203 GLY B N 1
ATOM 4463 C CA . GLY B 1 203 ? -12.617 30.688 21 1 94.12 203 GLY B CA 1
ATOM 4464 C C . GLY B 1 203 ? -11.609 29.578 20.75 1 94.12 203 GLY B C 1
ATOM 4465 O O . GLY B 1 203 ? -11.633 28.953 19.688 1 94.12 203 GLY B O 1
ATOM 4466 N N . ALA B 1 204 ? -10.664 29.469 21.719 1 95.94 204 ALA B N 1
ATOM 4467 C CA . ALA B 1 204 ? -9.57 28.5 21.609 1 95.94 204 ALA B CA 1
ATOM 4468 C C . ALA B 1 204 ? -9.695 27.406 22.672 1 95.94 204 ALA B C 1
ATOM 4470 O O . ALA B 1 204 ? -10.102 27.688 23.797 1 95.94 204 ALA B O 1
ATOM 4471 N N . TYR B 1 205 ? -9.367 26.188 22.281 1 96.25 205 TYR B N 1
ATOM 4472 C CA . TYR B 1 205 ? -9.453 25.016 23.141 1 96.25 205 TYR B CA 1
ATOM 4473 C C . TYR B 1 205 ? -8.164 24.203 23.062 1 96.25 205 TYR B C 1
ATOM 4475 O O . TYR B 1 205 ? -7.48 24.188 22.047 1 96.25 205 TYR B O 1
ATOM 4483 N N . SER B 1 206 ? -7.887 23.516 24.188 1 96.75 206 SER B N 1
ATOM 4484 C CA . SER B 1 206 ? -6.754 22.609 24.266 1 96.75 206 SER B CA 1
ATOM 4485 C C . SER B 1 206 ? -7.207 21.188 24.578 1 96.75 206 SER B C 1
ATOM 4487 O O . SER B 1 206 ? -8.055 20.984 25.453 1 96.75 206 SER B O 1
ATOM 4489 N N . PHE B 1 207 ? -6.695 20.281 23.781 1 97.38 207 PHE B N 1
ATOM 4490 C CA . PHE B 1 207 ? -6.922 18.859 24.031 1 97.38 207 PHE B CA 1
ATOM 4491 C C . PHE B 1 207 ? -5.684 18.219 24.641 1 97.38 207 PHE B C 1
ATOM 4493 O O . PHE B 1 207 ? -4.602 18.266 24.062 1 97.38 207 PHE B O 1
ATOM 4500 N N . ASP B 1 208 ? -5.84 17.625 25.766 1 96.31 208 ASP B N 1
ATOM 4501 C CA . ASP B 1 208 ? -4.781 16.844 26.391 1 96.31 208 ASP B CA 1
ATOM 4502 C C . ASP B 1 208 ? -4.84 15.383 25.953 1 96.31 208 ASP B C 1
ATOM 4504 O O . ASP B 1 208 ? -5.738 14.641 26.359 1 96.31 208 ASP B O 1
ATOM 4508 N N . THR B 1 209 ? -3.848 14.969 25.203 1 95.31 209 THR B N 1
ATOM 4509 C CA . THR B 1 209 ? -3.881 13.625 24.625 1 95.31 209 THR B CA 1
ATOM 4510 C C . THR B 1 209 ? -3.703 12.562 25.703 1 95.31 209 THR B C 1
ATOM 4512 O O . THR B 1 209 ? -4.113 11.414 25.516 1 95.31 209 THR B O 1
ATOM 4515 N N . ALA B 1 210 ? -3.084 12.875 26.797 1 92.56 210 ALA B N 1
ATOM 4516 C CA . ALA B 1 210 ? -2.906 11.922 27.891 1 92.56 210 ALA B CA 1
ATOM 4517 C C . ALA B 1 210 ? -4.23 11.648 28.609 1 92.56 210 ALA B C 1
ATOM 4519 O O . ALA B 1 210 ? -4.578 10.492 28.859 1 92.56 210 ALA B O 1
ATOM 4520 N N . SER B 1 211 ? -4.961 12.664 28.844 1 93.12 211 SER B N 1
ATOM 4521 C CA . SER B 1 211 ? -6.215 12.516 29.578 1 93.12 211 SER B CA 1
ATOM 4522 C C . SER B 1 211 ? -7.406 12.461 28.625 1 93.12 211 SER B C 1
ATOM 4524 O O . SER B 1 211 ? -8.531 12.172 29.047 1 93.12 211 SER B O 1
ATOM 4526 N N . ALA B 1 212 ? -7.141 12.688 27.438 1 94.94 212 ALA B N 1
ATOM 4527 C CA . ALA B 1 212 ? -8.188 12.727 26.422 1 94.94 212 ALA B CA 1
ATOM 4528 C C . ALA B 1 212 ? -9.297 13.695 26.812 1 94.94 212 ALA B C 1
ATOM 4530 O O . ALA B 1 212 ? -10.477 13.359 26.719 1 94.94 212 ALA B O 1
ATOM 4531 N N . ALA B 1 213 ? -8.852 14.898 27.219 1 95.62 213 ALA B N 1
ATOM 4532 C CA . ALA B 1 213 ? -9.82 15.883 27.688 1 95.62 213 ALA B CA 1
ATOM 4533 C C . ALA B 1 213 ? -9.562 17.25 27.078 1 95.62 213 ALA B C 1
ATOM 4535 O O . ALA B 1 213 ? -8.406 17.641 26.844 1 95.62 213 ALA B O 1
ATOM 4536 N N . TRP B 1 214 ? -10.695 17.938 26.922 1 96.44 214 TRP B N 1
ATOM 4537 C CA . TRP B 1 214 ? -10.625 19.297 26.391 1 96.44 214 TRP B CA 1
ATOM 4538 C C . TRP B 1 214 ? -10.703 20.328 27.5 1 96.44 214 TRP B C 1
ATOM 4540 O O . TRP B 1 214 ? -11.398 20.125 28.5 1 96.44 214 TRP B O 1
ATOM 4550 N N . SER B 1 215 ? -10.039 21.453 27.312 1 94.88 215 SER B N 1
ATOM 4551 C CA . SER B 1 215 ? -10.164 22.641 28.156 1 94.88 215 SER B CA 1
ATOM 4552 C C . SER B 1 215 ? -10.219 23.906 27.312 1 94.88 215 SER B C 1
ATOM 4554 O O . SER B 1 215 ? -9.5 24.031 26.312 1 94.88 215 SER B O 1
ATOM 4556 N N . LYS B 1 216 ? -11.055 24.844 27.734 1 94.19 216 LYS B N 1
ATOM 4557 C CA . LYS B 1 216 ? -11.078 26.141 27.047 1 94.19 216 LYS B CA 1
ATOM 4558 C C . LYS B 1 216 ? -9.906 27.016 27.484 1 94.19 216 LYS B C 1
ATOM 4560 O O . LYS B 1 216 ? -9.648 27.172 28.672 1 94.19 216 LYS B O 1
ATOM 4565 N N . VAL B 1 21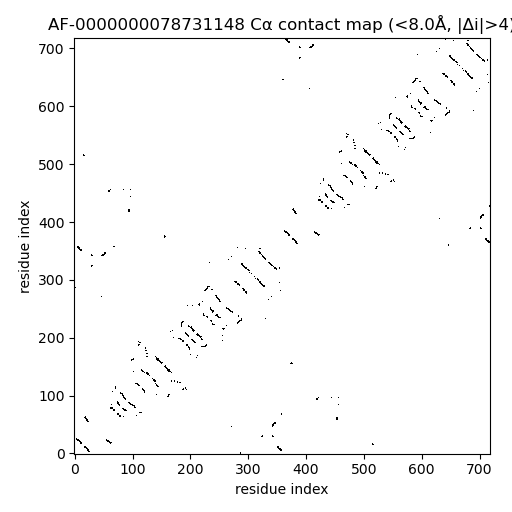7 ? -9.305 27.5 26.516 1 93.94 217 VAL B N 1
ATOM 4566 C CA . VAL B 1 217 ? -8.117 28.297 26.797 1 93.94 217 VAL B CA 1
ATOM 4567 C C . VAL B 1 217 ? -8.477 29.781 26.812 1 93.94 217 VAL B C 1
ATOM 4569 O O . VAL B 1 217 ? -7.918 30.547 27.609 1 93.94 217 VAL B O 1
ATOM 4572 N N . GLY B 1 218 ? -9.375 30.219 25.984 1 93.06 218 GLY B N 1
ATOM 4573 C CA . GLY B 1 218 ? -9.781 31.609 25.953 1 93.06 218 GLY B CA 1
ATOM 4574 C C . GLY B 1 218 ? -10.852 31.906 24.922 1 93.06 218 GLY B C 1
ATOM 4575 O O . GLY B 1 218 ? -11.133 31.078 24.062 1 93.06 218 GLY B O 1
ATOM 4576 N N . ASP B 1 219 ? -11.43 33.125 25.094 1 93.31 219 ASP B N 1
ATOM 4577 C CA . ASP B 1 219 ? -12.445 33.562 24.141 1 93.31 219 ASP B CA 1
ATOM 4578 C C . ASP B 1 219 ? -11.812 34.375 23.016 1 93.31 219 ASP B C 1
ATOM 4580 O O . ASP B 1 219 ? -12.227 35.531 22.766 1 93.31 219 ASP B O 1
ATOM 4584 N N . TRP B 1 220 ? -10.812 33.875 22.531 1 93.25 220 TRP B N 1
ATOM 4585 C CA . TRP B 1 220 ? -10.094 34.469 21.406 1 93.25 220 TRP B CA 1
ATOM 4586 C C . TRP B 1 220 ? -9.648 33.406 20.422 1 93.25 220 TRP B C 1
ATOM 4588 O O . TRP B 1 220 ? -9.625 32.219 20.75 1 93.25 220 TRP B O 1
ATOM 4598 N N . ALA B 1 221 ? -9.336 33.844 19.266 1 93.94 221 ALA B N 1
ATOM 4599 C CA . ALA B 1 221 ? -8.82 32.969 18.219 1 93.94 221 ALA B CA 1
ATOM 4600 C C . ALA B 1 221 ? -7.297 33.031 18.156 1 93.94 221 ALA B C 1
ATOM 4602 O O . ALA B 1 221 ? -6.707 34.094 18.391 1 93.94 221 ALA B O 1
ATOM 4603 N N . LEU B 1 222 ? -6.691 31.938 17.844 1 94.75 222 LEU B N 1
ATOM 4604 C CA . LEU B 1 222 ? -5.254 31.922 17.609 1 94.75 222 LEU B CA 1
ATOM 4605 C C . LEU B 1 222 ? -4.875 32.938 16.516 1 94.75 222 LEU B C 1
ATOM 4607 O O . LEU B 1 222 ? -5.617 33.094 15.547 1 94.75 222 LEU B O 1
ATOM 4611 N N . PRO B 1 223 ? -3.775 33.5 16.625 1 92.94 223 PRO B N 1
ATOM 4612 C CA . PRO B 1 223 ? -3.414 34.625 15.734 1 92.94 223 PRO B CA 1
ATOM 4613 C C . PRO B 1 223 ? -2.859 34.125 14.398 1 92.94 223 PRO B C 1
ATOM 4615 O O . PRO B 1 223 ? -2.309 34.938 13.633 1 92.94 223 PRO B O 1
ATOM 4618 N N . PHE B 1 224 ? -2.889 32.969 14.094 1 93.25 224 PHE B N 1
ATOM 4619 C CA . PHE B 1 224 ? -2.396 32.438 12.828 1 93.25 224 PHE B CA 1
ATOM 4620 C C . PHE B 1 224 ? -3.463 31.578 12.156 1 93.25 224 PHE B C 1
ATOM 4622 O O . PHE B 1 224 ? -4.387 31.094 12.805 1 93.25 224 PHE B O 1
ATOM 4629 N N . CYS B 1 225 ? -3.344 31.453 10.836 1 91.06 225 CYS B N 1
ATOM 4630 C CA . CYS B 1 225 ? -4.266 30.656 10.031 1 91.06 225 CYS B CA 1
ATOM 4631 C C . CYS B 1 225 ? -3.662 29.312 9.695 1 91.06 225 CYS B C 1
ATOM 4633 O O . CYS B 1 225 ? -2.514 29.219 9.25 1 91.06 225 CYS B O 1
ATOM 4635 N N . GLY B 1 226 ? -4.492 28.328 9.953 1 92.75 226 GLY B N 1
ATOM 4636 C CA . GLY B 1 226 ? -3.98 27 9.703 1 92.75 226 GLY B CA 1
ATOM 4637 C C . GLY B 1 226 ? -3.057 26.5 10.805 1 92.75 226 GLY B C 1
ATOM 4638 O O . GLY B 1 226 ? -3.309 26.734 11.984 1 92.75 226 GLY B O 1
ATOM 4639 N N . ARG B 1 227 ? -2.084 25.828 10.375 1 94.94 227 ARG B N 1
ATOM 4640 C CA . ARG B 1 227 ? -1.199 25.172 11.328 1 94.94 227 ARG B CA 1
ATOM 4641 C C . ARG B 1 227 ? 0.01 26.047 11.648 1 94.94 227 ARG B C 1
ATOM 4643 O O . ARG B 1 227 ? 0.618 26.625 10.742 1 94.94 227 ARG B O 1
ATOM 4650 N N . ALA B 1 228 ? 0.265 26.188 12.883 1 96 228 ALA B N 1
ATOM 4651 C CA . ALA B 1 228 ? 1.561 26.719 13.297 1 96 228 ALA B CA 1
ATOM 4652 C C . ALA B 1 228 ? 2.529 25.594 13.641 1 96 228 ALA B C 1
ATOM 4654 O O . ALA B 1 228 ? 2.164 24.641 14.336 1 96 228 ALA B O 1
ATOM 4655 N N . GLU B 1 229 ? 3.701 25.703 13.172 1 95.88 229 GLU B N 1
ATOM 4656 C CA . GLU B 1 229 ? 4.715 24.656 13.336 1 95.88 229 GLU B CA 1
ATOM 4657 C C . GLU B 1 229 ? 5.684 25.016 14.461 1 95.88 229 GLU B C 1
ATOM 4659 O O . GLU B 1 229 ? 6.199 26.141 14.523 1 95.88 229 GLU B O 1
ATOM 4664 N N . PHE B 1 230 ? 5.895 24.031 15.312 1 94.94 230 PHE B N 1
ATOM 4665 C CA . PHE B 1 230 ? 6.852 24.219 16.391 1 94.94 230 PHE B CA 1
ATOM 4666 C C . PHE B 1 230 ? 8.281 24.094 15.875 1 94.94 230 PHE B C 1
ATOM 4668 O O . PHE B 1 230 ? 8.609 23.141 15.156 1 94.94 230 PHE B O 1
ATOM 4675 N N . VAL B 1 231 ? 9.023 25 16.172 1 93.94 231 VAL B N 1
ATOM 4676 C CA . VAL B 1 231 ? 10.453 25 15.883 1 93.94 231 VAL B CA 1
ATOM 4677 C C . VAL B 1 231 ? 11.242 24.797 17.172 1 93.94 231 VAL B C 1
ATOM 4679 O O . VAL B 1 231 ? 11.539 25.766 17.891 1 93.94 231 VAL B O 1
ATOM 4682 N N . PRO B 1 232 ? 11.664 23.609 17.344 1 92.38 232 PRO B N 1
ATOM 4683 C CA . PRO B 1 232 ? 12.281 23.297 18.641 1 92.38 232 PRO B CA 1
ATOM 4684 C C . PRO B 1 232 ? 13.586 24.062 18.875 1 92.38 232 PRO B C 1
ATOM 4686 O O . PRO B 1 232 ? 13.938 24.359 20.016 1 92.38 232 PRO B O 1
ATOM 4689 N N . GLU B 1 233 ? 14.25 24.422 17.844 1 90.31 233 GLU B N 1
ATOM 4690 C CA . GLU B 1 233 ? 15.531 25.109 17.953 1 90.31 233 GLU B CA 1
ATOM 4691 C C . GLU B 1 233 ? 15.383 26.469 18.641 1 90.31 233 GLU B C 1
ATOM 4693 O O . GLU B 1 233 ? 16.328 26.969 19.25 1 90.31 233 GLU B O 1
ATOM 4698 N N . HIS B 1 234 ? 14.172 26.984 18.609 1 90.75 234 HIS B N 1
ATOM 4699 C CA . HIS B 1 234 ? 13.977 28.328 19.125 1 90.75 234 HIS B CA 1
ATOM 4700 C C . HIS B 1 234 ? 12.852 28.375 20.156 1 90.75 234 HIS B C 1
ATOM 4702 O O . HIS B 1 234 ? 12.609 29.406 20.781 1 90.75 234 HIS B O 1
ATOM 4708 N N . GLY B 1 235 ? 12.227 27.25 20.281 1 90.31 235 GLY B N 1
ATOM 4709 C CA . GLY B 1 235 ? 11.125 27.172 21.219 1 90.31 235 GLY B CA 1
ATOM 4710 C C . GLY B 1 235 ? 9.945 28.047 20.844 1 90.31 235 GLY B C 1
ATOM 4711 O O . GLY B 1 235 ? 9.312 28.656 21.703 1 90.31 235 GLY B O 1
ATOM 4712 N N . LEU B 1 236 ? 9.711 28.266 19.562 1 93.56 236 LEU B N 1
ATOM 4713 C CA . LEU B 1 236 ? 8.648 29.125 19.031 1 93.56 236 LEU B CA 1
ATOM 4714 C C . LEU B 1 236 ? 7.805 28.391 18 1 93.56 236 LEU B C 1
ATOM 4716 O O . LEU B 1 236 ? 8.242 27.375 17.453 1 93.56 236 LEU B O 1
ATOM 4720 N N . TRP B 1 237 ? 6.641 28.828 17.906 1 95.69 237 TRP B N 1
ATOM 4721 C CA . TRP B 1 237 ? 5.766 28.359 16.828 1 95.69 237 TRP B CA 1
ATOM 4722 C C . TRP B 1 237 ? 5.707 29.359 15.688 1 95.69 237 TRP B C 1
ATOM 4724 O O . TRP B 1 237 ? 5.531 30.562 15.922 1 95.69 237 TRP B O 1
ATOM 4734 N N . LEU B 1 238 ? 5.863 28.891 14.531 1 95.31 238 LEU B N 1
ATOM 4735 C CA . LEU B 1 238 ? 5.793 29.766 13.359 1 95.31 238 LEU B CA 1
ATOM 4736 C C . LEU B 1 238 ? 4.578 29.422 12.5 1 95.31 238 LEU B C 1
ATOM 4738 O O . LEU B 1 238 ? 4.262 28.25 12.305 1 95.31 238 LEU B O 1
ATOM 4742 N N . GLY B 1 239 ? 3.867 30.406 12.047 1 95.44 239 GLY B N 1
ATOM 4743 C CA . GLY B 1 239 ? 2.691 30.266 11.203 1 95.44 239 GLY B CA 1
ATOM 4744 C C . GLY B 1 239 ? 2.34 31.531 10.445 1 95.44 239 GLY B C 1
ATOM 4745 O O . GLY B 1 239 ? 2.951 32.562 10.664 1 95.44 239 GLY B O 1
ATOM 4746 N N . LEU B 1 240 ? 1.381 31.391 9.602 1 94 240 LEU B N 1
ATOM 4747 C CA . LEU B 1 240 ? 0.916 32.562 8.844 1 94 240 LEU B CA 1
ATOM 4748 C C . LEU B 1 240 ? -0.119 33.344 9.641 1 94 240 LEU B C 1
ATOM 4750 O O . LEU B 1 240 ? -1.057 32.75 10.195 1 94 240 LEU B O 1
ATOM 4754 N N . SER B 1 241 ? 0.072 34.625 9.609 1 91.94 241 SER B N 1
ATOM 4755 C CA . SER B 1 241 ? -0.792 35.469 10.406 1 91.94 241 SER B CA 1
ATOM 4756 C C . SER B 1 241 ? -2.211 35.5 9.844 1 91.94 241 SER B C 1
ATOM 4758 O O . SER B 1 241 ? -2.402 35.562 8.633 1 91.94 241 SER B O 1
ATOM 4760 N N . VAL B 1 242 ? -3.166 35.531 10.75 1 88.38 242 VAL B N 1
ATOM 4761 C CA . VAL B 1 242 ? -4.566 35.625 10.344 1 88.38 242 VAL B CA 1
ATOM 4762 C C . VAL B 1 242 ? -4.852 36.969 9.734 1 88.38 242 VAL B C 1
ATOM 4764 O O . VAL B 1 242 ? -5.672 37.094 8.82 1 88.38 242 VAL B O 1
ATOM 4767 N N . ALA B 1 243 ? -4.215 37.969 10.211 1 82.75 243 ALA B N 1
ATOM 4768 C CA . ALA B 1 243 ? -4.426 39.344 9.75 1 82.75 243 ALA B CA 1
ATOM 4769 C C . ALA B 1 243 ? -3.918 39.531 8.328 1 82.75 243 ALA B C 1
ATOM 4771 O O . ALA B 1 243 ? -4.496 40.281 7.551 1 82.75 243 ALA B O 1
ATOM 4772 N N . ASP B 1 244 ? -2.838 38.906 7.996 1 83.38 244 ASP B N 1
ATOM 4773 C CA . ASP B 1 244 ? -2.17 39 6.699 1 83.38 244 ASP B CA 1
ATOM 4774 C C . ASP B 1 244 ? -1.429 37.719 6.375 1 83.38 244 ASP B C 1
ATOM 4776 O O . ASP B 1 244 ? -0.354 37.438 6.918 1 83.38 244 ASP B O 1
ATOM 4780 N N . ASP B 1 245 ? -1.992 37.031 5.445 1 81 245 ASP B N 1
ATOM 4781 C CA . ASP B 1 245 ? -1.413 35.719 5.113 1 81 245 ASP B CA 1
ATOM 4782 C C . ASP B 1 245 ? -0.082 35.906 4.387 1 81 245 ASP B C 1
ATOM 4784 O O . ASP B 1 245 ? 0.548 34.906 4.008 1 81 245 ASP B O 1
ATOM 4788 N N . GLY B 1 246 ? 0.352 37.062 4.191 1 85.44 246 GLY B N 1
ATOM 4789 C CA . GLY B 1 246 ? 1.671 37.344 3.648 1 85.44 246 GLY B CA 1
ATOM 4790 C C . GLY B 1 246 ? 2.732 37.531 4.719 1 85.44 246 GLY B C 1
ATOM 4791 O O . GLY B 1 246 ? 3.9 37.781 4.41 1 85.44 246 GLY B O 1
ATOM 4792 N N . VAL B 1 247 ? 2.256 37.375 5.93 1 89.5 247 VAL B N 1
ATOM 4793 C CA . VAL B 1 247 ? 3.172 37.562 7.047 1 89.5 247 VAL B CA 1
ATOM 4794 C C . VAL B 1 247 ? 3.359 36.25 7.812 1 89.5 247 VAL B C 1
ATOM 4796 O O . VAL B 1 247 ? 2.383 35.625 8.219 1 89.5 247 VAL B O 1
ATOM 4799 N N . LEU B 1 248 ? 4.602 35.875 7.879 1 93.12 248 LEU B N 1
ATOM 4800 C CA . LEU B 1 248 ? 4.969 34.781 8.758 1 93.12 248 LEU B CA 1
ATOM 4801 C C . LEU B 1 248 ? 5.32 35.281 10.148 1 93.12 248 LEU B C 1
ATOM 4803 O O . LEU B 1 248 ? 6.227 36.094 10.312 1 93.12 248 LEU B O 1
ATOM 4807 N N . GLY B 1 249 ? 4.516 34.812 11.125 1 92.5 249 GLY B N 1
ATOM 4808 C CA . GLY B 1 249 ? 4.742 35.25 12.492 1 92.5 249 GLY B CA 1
ATOM 4809 C C . GLY B 1 249 ? 5.309 34.156 13.383 1 92.5 249 GLY B C 1
ATOM 4810 O O . GLY B 1 249 ? 5.34 32.969 12.992 1 92.5 249 GLY B O 1
ATOM 4811 N N . ALA B 1 250 ? 5.848 34.562 14.5 1 93.12 250 ALA B N 1
ATOM 4812 C CA . ALA B 1 250 ? 6.371 33.688 15.539 1 93.12 250 ALA B CA 1
ATOM 4813 C C . ALA B 1 250 ? 5.699 33.969 16.875 1 93.12 250 ALA B C 1
ATOM 4815 O O . ALA B 1 250 ? 5.512 35.125 17.266 1 93.12 250 ALA B O 1
ATOM 4816 N N . TRP B 1 251 ? 5.305 32.875 17.547 1 93.06 251 TRP B N 1
ATOM 4817 C CA . TRP B 1 251 ? 4.633 33.031 18.844 1 93.06 251 TRP B CA 1
ATOM 4818 C C . TRP B 1 251 ? 5.18 32 19.844 1 93.06 251 TRP B C 1
ATOM 4820 O O . TRP B 1 251 ? 5.602 30.906 19.469 1 93.06 251 TRP B O 1
ATOM 4830 N N . ASP B 1 252 ? 5.207 32.375 21.047 1 92.5 252 ASP B N 1
ATOM 4831 C CA . ASP B 1 252 ? 5.406 31.438 22.141 1 92.5 252 ASP B CA 1
ATOM 4832 C C . ASP B 1 252 ? 4.066 30.938 22.688 1 92.5 252 ASP B C 1
ATOM 4834 O O . ASP B 1 252 ? 3.336 31.672 23.344 1 92.5 252 ASP B O 1
ATOM 4838 N N . LEU B 1 253 ? 3.805 29.672 22.359 1 93.62 253 LEU B N 1
ATOM 4839 C CA . LEU B 1 253 ? 2.521 29.109 22.75 1 93.62 253 LEU B CA 1
ATOM 4840 C C . LEU B 1 253 ? 2.672 28.234 23.984 1 93.62 253 LEU B C 1
ATOM 4842 O O . LEU B 1 253 ? 1.726 27.547 24.391 1 93.62 253 LEU B O 1
ATOM 4846 N N . SER B 1 254 ? 3.738 28.219 24.656 1 90.44 254 SER B N 1
ATOM 4847 C CA . SER B 1 254 ? 4.043 27.297 25.734 1 90.44 254 SER B CA 1
ATOM 4848 C C . SER B 1 254 ? 3.057 27.438 26.891 1 90.44 254 SER B C 1
ATOM 4850 O O . SER B 1 254 ? 2.654 26.453 27.5 1 90.44 254 SER B O 1
ATOM 4852 N N . SER B 1 255 ? 2.654 28.625 27.062 1 87.69 255 SER B N 1
ATOM 4853 C CA . SER B 1 255 ? 1.795 28.859 28.219 1 87.69 255 SER B CA 1
ATOM 4854 C C . SER B 1 255 ? 0.327 28.938 27.812 1 87.69 255 SER B C 1
ATOM 4856 O O . SER B 1 255 ? -0.551 29.109 28.672 1 87.69 255 SER B O 1
ATOM 4858 N N . THR B 1 256 ? 0.066 28.766 26.609 1 88 256 THR B N 1
ATOM 4859 C CA . THR B 1 256 ? -1.278 29 26.094 1 88 256 THR B CA 1
ATOM 4860 C C . THR B 1 256 ? -2.203 27.844 26.469 1 88 256 THR B C 1
ATOM 4862 O O . THR B 1 256 ? -3.426 28 26.469 1 88 256 THR B O 1
ATOM 4865 N N . ILE B 1 257 ? -1.695 26.719 26.844 1 84.44 257 ILE B N 1
ATOM 4866 C CA . ILE B 1 257 ? -2.512 25.547 27.109 1 84.44 257 ILE B CA 1
ATOM 4867 C C . ILE B 1 257 ? -3.16 25.672 28.5 1 84.44 257 ILE B C 1
ATOM 4869 O O . ILE B 1 257 ? -4.094 24.938 28.812 1 84.44 257 ILE B O 1
ATOM 4873 N N . HIS B 1 258 ? -2.676 26.609 29.188 1 79.44 258 HIS B N 1
ATOM 4874 C CA . HIS B 1 258 ? -3.24 26.781 30.531 1 79.44 258 HIS B CA 1
ATOM 4875 C C . HIS B 1 258 ? -4.477 27.672 30.484 1 79.44 258 HIS B C 1
ATOM 4877 O O . HIS B 1 258 ? -4.672 28.438 29.547 1 79.44 258 HIS B O 1
ATOM 4883 N N . HIS B 1 259 ? -5.309 27.406 31.453 1 74.62 259 HIS B N 1
ATOM 4884 C CA . HIS B 1 259 ? -6.602 28.078 31.516 1 74.62 259 HIS B CA 1
ATOM 4885 C C . HIS B 1 259 ? -6.43 29.578 31.656 1 74.62 259 HIS B C 1
ATOM 4887 O O . HIS B 1 259 ? -5.582 30.047 32.406 1 74.62 259 HIS B O 1
ATOM 4893 N N . GLN B 1 260 ? -7.293 30.297 30.922 1 72.88 260 GLN B N 1
ATOM 4894 C CA . GLN B 1 260 ? -7.516 31.734 31 1 72.88 260 GLN B CA 1
ATOM 4895 C C . GLN B 1 260 ? -6.223 32.5 30.75 1 72.88 260 GLN B C 1
ATOM 4897 O O . GLN B 1 260 ? -5.875 33.406 31.516 1 72.88 260 GLN B O 1
ATOM 4902 N N . GLN B 1 261 ? -5.66 32.125 29.688 1 74.56 261 GLN B N 1
ATOM 4903 C CA . GLN B 1 261 ? -4.461 32.875 29.281 1 74.56 261 GLN B CA 1
ATOM 4904 C C . GLN B 1 261 ? -4.793 33.969 28.281 1 74.56 261 GLN B C 1
ATOM 4906 O O . GLN B 1 261 ? -5.762 33.844 27.516 1 74.56 261 GLN B O 1
ATOM 4911 N N . PRO B 1 262 ? -4.109 35.031 28.391 1 83.5 262 PRO B N 1
ATOM 4912 C CA . PRO B 1 262 ? -4.25 36 27.328 1 83.5 262 PRO B CA 1
ATOM 4913 C C . PRO B 1 262 ? -3.803 35.469 25.969 1 83.5 262 PRO B C 1
ATOM 4915 O O . PRO B 1 262 ? -3.061 34.5 25.906 1 83.5 262 PRO B O 1
ATOM 4918 N N . P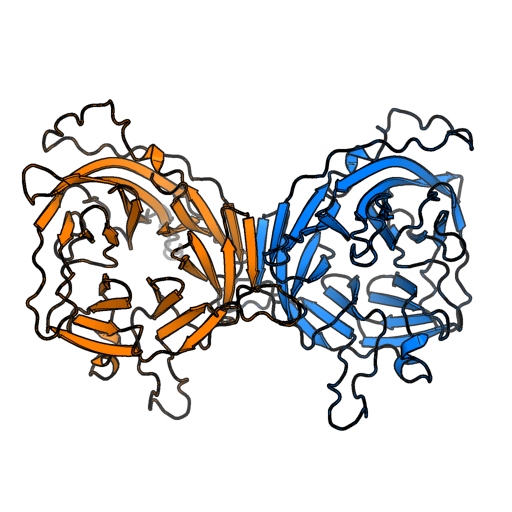RO B 1 263 ? -4.371 36.125 24.953 1 86.12 263 PRO B N 1
ATOM 4919 C CA . PRO B 1 263 ? -3.947 35.688 23.625 1 86.12 263 PRO B CA 1
ATOM 4920 C C . PRO B 1 263 ? -2.443 35.844 23.406 1 86.12 263 PRO B C 1
ATOM 4922 O O . PRO B 1 263 ? -1.831 36.781 23.922 1 86.12 263 PRO B O 1
ATOM 4925 N N . PRO B 1 264 ? -1.888 34.906 22.703 1 86.88 264 PRO B N 1
ATOM 4926 C CA . PRO B 1 264 ? -0.451 35.031 22.453 1 86.88 264 PRO B CA 1
ATOM 4927 C C . PRO B 1 264 ? -0.1 36.219 21.562 1 86.88 264 PRO B C 1
ATOM 4929 O O . PRO B 1 264 ? -0.844 36.531 20.625 1 86.88 264 PRO B O 1
ATOM 4932 N N . VAL B 1 265 ? 1.009 36.781 21.875 1 81.12 265 VAL B N 1
ATOM 4933 C CA . VAL B 1 265 ? 1.485 37.938 21.125 1 81.12 265 VAL B CA 1
ATOM 4934 C C . VAL B 1 265 ? 2.656 37.531 20.234 1 81.12 265 VAL B C 1
ATOM 4936 O O . VAL B 1 265 ? 3.533 36.781 20.672 1 81.12 265 VAL B O 1
ATOM 4939 N N . ALA B 1 266 ? 2.613 38.125 19.062 1 81.44 266 ALA B N 1
ATOM 4940 C CA . ALA B 1 266 ? 3.648 37.75 18.094 1 81.44 266 ALA B CA 1
ATOM 4941 C C . ALA B 1 266 ? 4.992 38.375 18.484 1 81.44 266 ALA B C 1
ATOM 4943 O O . ALA B 1 266 ? 5.059 39.5 18.969 1 81.44 266 ALA B O 1
ATOM 4944 N N . HIS B 1 267 ? 6.078 37.625 18.422 1 73.69 267 HIS B N 1
ATOM 4945 C CA . HIS B 1 267 ? 7.426 38.125 18.641 1 73.69 267 HIS B CA 1
ATOM 4946 C C . HIS B 1 267 ? 7.934 38.906 17.438 1 73.69 267 HIS B C 1
ATOM 4948 O O . HIS B 1 267 ? 8.609 39.938 17.578 1 73.69 267 HIS B O 1
ATOM 4954 N N . HIS B 1 268 ? 7.871 38.344 16.312 1 71.5 268 HIS B N 1
ATOM 4955 C CA . HIS B 1 268 ? 8.375 38.906 15.062 1 71.5 268 HIS B CA 1
ATOM 4956 C C . HIS B 1 268 ? 7.648 38.312 13.852 1 71.5 268 HIS B C 1
ATOM 4958 O O . HIS B 1 268 ? 7.055 37.25 13.945 1 71.5 268 HIS B O 1
ATOM 4964 N N . GLY B 1 269 ? 7.469 39.281 12.945 1 74.44 269 GLY B N 1
ATOM 4965 C CA . GLY B 1 269 ? 6.941 38.781 11.688 1 74.44 269 GLY B CA 1
ATOM 4966 C C . GLY B 1 269 ? 7.84 39.094 10.508 1 74.44 269 GLY B C 1
ATOM 4967 O O . GLY B 1 269 ? 8.727 39.938 10.586 1 74.44 269 GLY B O 1
ATOM 4968 N N . CYS B 1 270 ? 7.879 38.156 9.664 1 77.69 270 CYS B N 1
ATOM 4969 C CA . CYS B 1 270 ? 8.562 38.344 8.391 1 77.69 270 CYS B CA 1
ATOM 4970 C C . CYS B 1 270 ? 7.559 38.5 7.25 1 77.69 270 CYS B C 1
ATOM 4972 O O . CYS B 1 270 ? 6.723 37.625 7.039 1 77.69 270 CYS B O 1
ATOM 4974 N N . LYS B 1 271 ? 7.73 39.688 6.586 1 75.06 271 LYS B N 1
ATOM 4975 C CA . LYS B 1 271 ? 6.859 39.938 5.441 1 75.06 271 LYS B CA 1
ATOM 4976 C C . LYS B 1 271 ? 7.449 39.344 4.164 1 75.06 271 LYS B C 1
ATOM 4978 O O . LYS B 1 271 ? 8.609 38.938 4.145 1 75.06 271 LYS B O 1
ATOM 4983 N N . GLY B 1 272 ? 6.672 39.219 3.137 1 70.75 272 GLY B N 1
ATOM 4984 C CA . GLY B 1 272 ? 7.195 38.812 1.837 1 70.75 272 GLY B CA 1
ATOM 4985 C C . GLY B 1 272 ? 6.57 37.562 1.302 1 70.75 272 GLY B C 1
ATOM 4986 O O . GLY B 1 272 ? 7.059 36.969 0.326 1 70.75 272 GLY B O 1
ATOM 4987 N N . PHE B 1 273 ? 5.629 37.188 1.966 1 73.38 273 PHE B N 1
ATOM 4988 C CA . PHE B 1 273 ? 4.992 35.938 1.498 1 73.38 273 PHE B CA 1
ATOM 4989 C C . PHE B 1 273 ? 3.666 36.25 0.811 1 73.38 273 PHE B C 1
ATOM 4991 O O . PHE B 1 273 ? 2.898 35.344 0.495 1 73.38 273 PHE B O 1
ATOM 4998 N N . ALA B 1 274 ? 3.463 37.562 0.699 1 67.19 274 ALA B N 1
ATOM 4999 C CA . ALA B 1 274 ? 2.262 38 -0.019 1 67.19 274 ALA B CA 1
ATOM 5000 C C . ALA B 1 274 ? 2.393 37.719 -1.514 1 67.19 274 ALA B C 1
ATOM 5002 O O . ALA B 1 274 ? 3.477 37.844 -2.084 1 67.19 274 ALA B O 1
ATOM 5003 N N . VAL B 1 275 ? 1.448 37.125 -1.979 1 69 275 VAL B N 1
ATOM 5004 C CA . VAL B 1 275 ? 1.378 36.844 -3.412 1 69 275 VAL B CA 1
ATOM 5005 C C . VAL B 1 275 ? 0.136 37.5 -4.004 1 69 275 VAL B C 1
ATOM 5007 O O . VAL B 1 275 ? -0.865 37.688 -3.307 1 69 275 VAL B O 1
ATOM 5010 N N . PRO B 1 276 ? 0.342 38 -5.219 1 67.88 276 PRO B N 1
ATOM 5011 C CA . PRO B 1 276 ? -0.786 38.688 -5.84 1 67.88 276 PRO B CA 1
ATOM 5012 C C . PRO B 1 276 ? -2.041 37.812 -5.926 1 67.88 276 PRO B C 1
ATOM 5014 O O . PRO B 1 276 ? -3.154 38.312 -5.762 1 67.88 276 PRO B O 1
ATOM 5017 N N . GLU B 1 277 ? -1.866 36.562 -6.199 1 79 277 GLU B N 1
ATOM 5018 C CA . GLU B 1 277 ? -2.99 35.625 -6.305 1 79 277 GLU B CA 1
ATOM 5019 C C . GLU B 1 277 ? -3.381 35.094 -4.938 1 79 277 GLU B C 1
ATOM 5021 O O . GLU B 1 277 ? -2.523 34.875 -4.074 1 79 277 GLU B O 1
ATOM 5026 N N . VAL B 1 278 ? -4.629 34.906 -4.789 1 83.69 278 VAL B N 1
ATOM 5027 C CA . VAL B 1 278 ? -5.125 34.344 -3.537 1 83.69 278 VAL B CA 1
ATOM 5028 C C . VAL B 1 278 ? -4.91 32.844 -3.527 1 83.69 278 VAL B C 1
ATOM 5030 O O . VAL B 1 278 ? -5.477 32.125 -4.355 1 83.69 278 VAL B O 1
ATOM 5033 N N . PRO B 1 279 ? -4.051 32.469 -2.658 1 91.25 279 PRO B N 1
ATOM 5034 C CA . PRO B 1 279 ? -3.898 31.016 -2.574 1 91.25 279 PRO B CA 1
ATOM 5035 C C . PRO B 1 279 ? -5.137 30.312 -2.01 1 91.25 279 PRO B C 1
ATOM 5037 O O . PRO B 1 279 ? -5.855 30.906 -1.191 1 91.25 279 PRO B O 1
ATOM 5040 N N . TYR B 1 280 ? -5.418 29.094 -2.484 1 89.75 280 TYR B N 1
ATOM 5041 C CA . TYR B 1 280 ? -6.551 28.359 -1.919 1 89.75 280 TYR B CA 1
ATOM 5042 C C . TYR B 1 280 ? -6.113 27.516 -0.73 1 89.75 280 TYR B C 1
ATOM 5044 O O . TYR B 1 280 ? -6.949 27.031 0.031 1 89.75 280 TYR B O 1
ATOM 5052 N N . ALA B 1 281 ? -4.828 27.375 -0.565 1 91.31 281 ALA B N 1
ATOM 5053 C CA . ALA B 1 281 ? -4.277 26.672 0.593 1 91.31 281 ALA B CA 1
ATOM 5054 C C . ALA B 1 281 ? -2.859 27.141 0.897 1 91.31 281 ALA B C 1
ATOM 5056 O O . ALA B 1 281 ? -2.119 27.531 -0.01 1 91.31 281 ALA B O 1
ATOM 5057 N N . SER B 1 282 ? -2.523 27.125 2.15 1 92.88 282 SER B N 1
ATOM 5058 C CA . SER B 1 282 ? -1.181 27.453 2.611 1 92.88 282 SER B CA 1
ATOM 5059 C C . SER B 1 282 ? -0.694 26.469 3.664 1 92.88 282 SER B C 1
ATOM 5061 O O . SER B 1 282 ? -1.476 26.016 4.5 1 92.88 282 SER B O 1
ATOM 5063 N N . HIS B 1 283 ? 0.593 26.188 3.564 1 93.56 283 HIS B N 1
ATOM 5064 C CA . HIS B 1 283 ? 1.202 25.25 4.504 1 93.56 283 HIS B CA 1
ATOM 5065 C C . HIS B 1 283 ? 2.527 25.781 5.035 1 93.56 283 HIS B C 1
ATOM 5067 O O . HIS B 1 283 ? 3.273 26.438 4.305 1 93.56 283 HIS B O 1
ATOM 5073 N N . VAL B 1 284 ? 2.705 25.547 6.27 1 95.31 284 VAL B N 1
ATOM 5074 C CA . VAL B 1 284 ? 4.008 25.766 6.891 1 95.31 284 VAL B CA 1
ATOM 5075 C C . VAL B 1 284 ? 4.555 24.438 7.41 1 95.31 284 VAL B C 1
ATOM 5077 O O . VAL B 1 284 ? 3.891 23.75 8.188 1 95.31 284 VAL B O 1
ATOM 5080 N N . VAL B 1 285 ? 5.75 24.125 6.93 1 96.06 285 VAL B N 1
ATOM 5081 C CA . VAL B 1 285 ? 6.316 22.828 7.293 1 96.06 285 VAL B CA 1
ATOM 5082 C C . VAL B 1 285 ? 7.703 23.016 7.898 1 96.06 285 VAL B C 1
ATOM 5084 O O . VAL B 1 285 ? 8.539 23.719 7.332 1 96.06 285 VAL B O 1
ATOM 5087 N N . HIS B 1 286 ? 7.902 22.391 9.008 1 96.25 286 HIS B N 1
ATOM 5088 C CA . HIS B 1 286 ? 9.219 22.406 9.641 1 96.25 286 HIS B CA 1
ATOM 5089 C C . HIS B 1 286 ? 10.156 21.406 8.977 1 96.25 286 HIS B C 1
ATOM 5091 O O . HIS B 1 286 ? 9.797 20.25 8.789 1 96.25 286 HIS B O 1
ATOM 5097 N N . LEU B 1 287 ? 11.359 21.859 8.672 1 96.06 287 LEU B N 1
ATOM 5098 C CA . LEU B 1 287 ? 12.305 21 7.965 1 96.06 287 LEU B CA 1
ATOM 5099 C C . LEU B 1 287 ? 13.43 20.547 8.891 1 96.06 287 LEU B C 1
ATOM 5101 O O . LEU B 1 287 ? 14.18 19.625 8.555 1 96.06 287 LEU B O 1
ATOM 5105 N N . GLY B 1 288 ? 13.586 21.172 9.961 1 93.94 288 GLY B N 1
ATOM 5106 C CA . GLY B 1 288 ? 14.703 20.938 10.867 1 93.94 288 GLY B CA 1
ATOM 5107 C C . GLY B 1 288 ? 15.734 22.047 10.836 1 93.94 288 GLY B C 1
ATOM 5108 O O . GLY B 1 288 ? 15.797 22.828 9.891 1 93.94 288 GLY B O 1
ATOM 5109 N N . ALA B 1 289 ? 16.5 22.188 11.93 1 93.19 289 ALA B N 1
ATOM 5110 C CA . ALA B 1 289 ? 17.609 23.125 12.047 1 93.19 289 ALA B CA 1
ATOM 5111 C C . ALA B 1 289 ? 17.141 24.562 11.883 1 93.19 289 ALA B C 1
ATOM 5113 O O . ALA B 1 289 ? 17.797 25.359 11.211 1 93.19 289 ALA B O 1
ATOM 5114 N N . GLY B 1 290 ? 15.945 24.828 12.383 1 93.19 290 GLY B N 1
ATOM 5115 C CA . GLY B 1 290 ? 15.406 26.172 12.336 1 93.19 290 GLY B CA 1
ATOM 5116 C C . GLY B 1 290 ? 14.914 26.562 10.953 1 93.19 290 GLY B C 1
ATOM 5117 O O . GLY B 1 290 ? 14.641 27.75 10.695 1 93.19 290 GLY B O 1
ATOM 5118 N N . LYS B 1 291 ? 14.883 25.609 10.094 1 95.12 291 LYS B N 1
ATOM 5119 C CA . LYS B 1 291 ? 14.453 25.891 8.727 1 95.12 291 LYS B CA 1
ATOM 5120 C C . LYS B 1 291 ? 13.031 25.406 8.484 1 95.12 291 LYS B C 1
ATOM 5122 O O . LYS B 1 291 ? 12.625 24.375 9.023 1 95.12 291 LYS B O 1
ATOM 5127 N N . LEU B 1 292 ? 12.281 26.188 7.688 1 96.5 292 LEU B N 1
ATOM 5128 C CA . LEU B 1 292 ? 10.891 25.891 7.355 1 96.5 292 LEU B CA 1
ATOM 5129 C C . LEU B 1 292 ? 10.633 26.078 5.867 1 96.5 292 LEU B C 1
ATOM 5131 O O . LEU B 1 292 ? 11.422 26.734 5.176 1 96.5 292 LEU B O 1
ATOM 5135 N N . CYS B 1 293 ? 9.633 25.484 5.445 1 96.81 293 CYS B N 1
ATOM 5136 C CA . CYS B 1 293 ? 9.086 25.719 4.117 1 96.81 293 CYS B CA 1
ATOM 5137 C C . CYS B 1 293 ? 7.676 26.297 4.199 1 96.81 293 CYS B C 1
ATOM 5139 O O . CYS B 1 293 ? 6.809 25.719 4.855 1 96.81 293 CYS B O 1
ATOM 5141 N N . VAL B 1 294 ? 7.469 27.406 3.594 1 95.69 294 VAL B N 1
ATOM 5142 C CA . VAL B 1 294 ? 6.129 27.953 3.42 1 95.69 294 VAL B CA 1
ATOM 5143 C C . VAL B 1 294 ? 5.625 27.641 2.01 1 95.69 294 VAL B C 1
ATOM 5145 O O . VAL B 1 294 ? 6.262 28.016 1.022 1 95.69 294 VAL B O 1
ATOM 5148 N N . ALA B 1 295 ? 4.535 26.984 1.979 1 95.75 295 ALA B N 1
ATOM 5149 C CA . ALA B 1 295 ? 3.957 26.625 0.689 1 95.75 295 ALA B CA 1
ATOM 5150 C C . ALA B 1 295 ? 2.594 27.281 0.491 1 95.75 295 ALA B C 1
ATOM 5152 O O . ALA B 1 295 ? 1.753 27.266 1.394 1 95.75 295 ALA B O 1
ATOM 5153 N N . LYS B 1 296 ? 2.375 27.828 -0.656 1 95 296 LYS B N 1
ATOM 5154 C CA . LYS B 1 296 ? 1.086 28.391 -1.057 1 95 296 LYS B CA 1
ATOM 5155 C C . LYS B 1 296 ? 0.615 27.781 -2.377 1 95 296 LYS B C 1
ATOM 5157 O O . LYS B 1 296 ? 1.393 27.672 -3.328 1 95 296 LYS B O 1
ATOM 5162 N N . LEU B 1 297 ? -0.583 27.344 -2.398 1 94.81 297 LEU B N 1
ATOM 5163 C CA . LEU B 1 297 ? -1.173 26.719 -3.57 1 94.81 297 LEU B CA 1
ATOM 5164 C C . LEU B 1 297 ? -2.162 27.641 -4.258 1 94.81 297 LEU B C 1
ATOM 5166 O O . LEU B 1 297 ? -2.986 28.281 -3.594 1 94.81 297 LEU B O 1
ATOM 5170 N N . PHE B 1 298 ? -2.098 27.641 -5.605 1 92.75 298 PHE B N 1
ATOM 5171 C CA . PHE B 1 2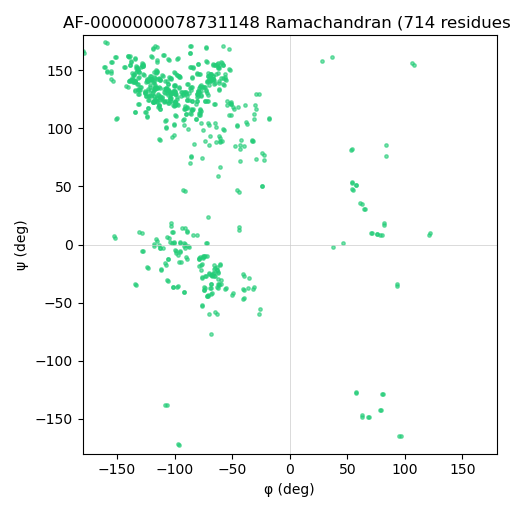98 ? -2.861 28.625 -6.363 1 92.75 298 PHE B CA 1
ATOM 5172 C C . PHE B 1 298 ? -3.656 27.953 -7.477 1 92.75 298 PHE B C 1
ATOM 5174 O O . PHE B 1 298 ? -3.254 26.906 -7.988 1 92.75 298 PHE B O 1
ATOM 5181 N N . MET B 1 299 ? -4.766 28.562 -7.727 1 89.69 299 MET B N 1
ATOM 5182 C CA . MET B 1 299 ? -5.562 28.266 -8.914 1 89.69 299 MET B CA 1
ATOM 5183 C C . MET B 1 299 ? -5.785 29.516 -9.75 1 89.69 299 MET B C 1
ATOM 5185 O O . MET B 1 299 ? -6.199 30.547 -9.227 1 89.69 299 MET B O 1
ATOM 5189 N N . VAL B 1 300 ? -5.395 29.422 -10.992 1 84.31 300 VAL B N 1
ATOM 5190 C CA . VAL B 1 300 ? -5.652 30.531 -11.891 1 84.31 300 VAL B CA 1
ATOM 5191 C C . VAL B 1 300 ? -6.664 30.109 -12.961 1 84.31 300 VAL B C 1
ATOM 5193 O O . VAL B 1 300 ? -6.496 29.078 -13.609 1 84.31 300 VAL B O 1
ATOM 5196 N N . ALA B 1 301 ? -7.758 30.766 -12.906 1 77.75 301 ALA B N 1
ATOM 5197 C CA . ALA B 1 301 ? -8.766 30.5 -13.938 1 77.75 301 ALA B CA 1
ATOM 5198 C C . ALA B 1 301 ? -8.57 31.406 -15.141 1 77.75 301 ALA B C 1
ATOM 5200 O O . ALA B 1 301 ? -8.32 32.594 -14.992 1 77.75 301 ALA B O 1
ATOM 5201 N N . HIS B 1 302 ? -8.281 30.734 -16.281 1 69.31 302 HIS B N 1
ATOM 5202 C CA . HIS B 1 302 ? -8.195 31.531 -17.5 1 69.31 302 HIS B CA 1
ATOM 5203 C C . HIS B 1 302 ? -9.477 31.422 -18.312 1 69.31 302 HIS B C 1
ATOM 5205 O O . HIS B 1 302 ? -10 30.328 -18.531 1 69.31 302 HIS B O 1
ATOM 5211 N N . HIS B 1 303 ? -10.18 32.5 -18.375 1 60.72 303 HIS B N 1
ATOM 5212 C CA . HIS B 1 303 ? -11.352 32.5 -19.25 1 60.72 303 HIS B CA 1
ATOM 5213 C C . HIS B 1 303 ? -10.953 32.344 -20.703 1 60.72 303 HIS B C 1
ATOM 5215 O O . HIS B 1 303 ? -10.055 33.031 -21.188 1 60.72 303 HIS B O 1
ATOM 5221 N N . ARG B 1 304 ? -11.156 31.219 -21.188 1 56.53 304 ARG B N 1
ATOM 5222 C CA . ARG B 1 304 ? -10.961 31.109 -22.625 1 56.53 304 ARG B CA 1
ATOM 5223 C C . ARG B 1 304 ? -11.859 32.094 -23.375 1 56.53 304 ARG B C 1
ATOM 5225 O O . ARG B 1 304 ? -13.055 32.188 -23.078 1 56.53 304 ARG B O 1
ATOM 5232 N N . GLU B 1 305 ? -11.336 33.219 -23.797 1 50.41 305 GLU B N 1
ATOM 5233 C CA . GLU B 1 305 ? -12.086 34.188 -24.562 1 50.41 305 GLU B CA 1
ATOM 5234 C C . GLU B 1 305 ? -13.07 33.531 -25.516 1 50.41 305 GLU B C 1
ATOM 5236 O O . GLU B 1 305 ? -13.938 34.188 -26.078 1 50.41 305 GLU B O 1
ATOM 5241 N N . THR B 1 306 ? -12.688 32.406 -26.109 1 47.41 306 THR B N 1
ATOM 5242 C CA . THR B 1 306 ? -13.32 32.312 -27.422 1 47.41 306 THR B CA 1
ATOM 5243 C C . THR B 1 306 ? -14.82 32.062 -27.281 1 47.41 306 THR B C 1
ATOM 5245 O O . THR B 1 306 ? -15.578 32.25 -28.219 1 47.41 306 THR B O 1
ATOM 5248 N N . CYS B 1 307 ? -15.32 30.922 -26.625 1 46.97 307 CYS B N 1
ATOM 5249 C CA . CYS B 1 307 ? -16.562 30.453 -27.234 1 46.97 307 CYS B CA 1
ATOM 5250 C C . CYS B 1 307 ? -17.734 31.344 -26.844 1 46.97 307 CYS B C 1
ATOM 5252 O O . CYS B 1 307 ? -17.953 31.609 -25.656 1 46.97 307 CYS B O 1
ATOM 5254 N N . SER B 1 308 ? -18.141 32.312 -27.719 1 45.5 308 SER B N 1
ATOM 5255 C CA . SER B 1 308 ? -19.312 33.156 -27.672 1 45.5 308 SER B CA 1
ATOM 5256 C C . SER B 1 308 ? -20.562 32.406 -27.219 1 45.5 308 SER B C 1
ATOM 5258 O O . SER B 1 308 ? -21.609 33 -27 1 45.5 308 SER B O 1
ATOM 5260 N N . HIS B 1 309 ? -20.719 31.125 -27.672 1 46 309 HIS B N 1
ATOM 5261 C CA . HIS B 1 309 ? -22.031 30.5 -27.469 1 46 309 HIS B CA 1
ATOM 5262 C C . HIS B 1 309 ? -22.203 30.062 -26.016 1 46 309 HIS B C 1
ATOM 5264 O O . HIS B 1 309 ? -21.234 29.719 -25.344 1 46 309 HIS B O 1
ATOM 5270 N N . SER B 1 310 ? -23.422 30.391 -25.531 1 44.62 310 SER B N 1
ATOM 5271 C CA . SER B 1 310 ? -23.922 30.125 -24.188 1 44.62 310 SER B CA 1
ATOM 5272 C C . SER B 1 310 ? -23.516 28.734 -23.719 1 44.62 310 SER B C 1
ATOM 5274 O O . SER B 1 310 ? -23.453 28.469 -22.516 1 44.62 310 SER B O 1
ATOM 5276 N N . CYS B 1 311 ? -23.75 27.828 -24.672 1 45.09 311 CYS B N 1
ATOM 5277 C CA . CYS B 1 311 ? -23.594 26.438 -24.312 1 45.09 311 CYS B CA 1
ATOM 5278 C C . CYS B 1 311 ? -22.156 26.125 -23.906 1 45.09 311 CYS B C 1
ATOM 5280 O O . CYS B 1 311 ? -21.844 24.984 -23.547 1 45.09 311 CYS B O 1
ATOM 5282 N N . CYS B 1 312 ? -21.312 26.906 -24.516 1 46.09 312 CYS B N 1
ATOM 5283 C CA . CYS B 1 312 ? -19.922 26.562 -24.203 1 46.09 312 CYS B CA 1
ATOM 5284 C C . CYS B 1 312 ? -19.656 26.703 -22.703 1 46.09 312 CYS B C 1
ATOM 5286 O O . CYS B 1 312 ? -19.75 27.812 -22.156 1 46.09 312 CYS B O 1
ATOM 5288 N N . ASP B 1 313 ? -20.297 25.844 -22.031 1 43.94 313 ASP B N 1
ATOM 5289 C CA . ASP B 1 313 ? -19.844 25.688 -20.641 1 43.94 313 ASP B CA 1
ATOM 5290 C C . ASP B 1 313 ? -18.453 26.25 -20.453 1 43.94 313 ASP B C 1
ATOM 5292 O O . ASP B 1 313 ? -17.578 26.078 -21.312 1 43.94 313 ASP B O 1
ATOM 5296 N N . PHE B 1 314 ? -18.266 27.391 -19.766 1 45.53 314 PHE B N 1
ATOM 5297 C CA . PHE B 1 314 ? -17.016 27.953 -19.234 1 45.53 314 PHE B CA 1
ATOM 5298 C C . PHE B 1 314 ? -15.992 26.859 -19.016 1 45.53 314 PHE B C 1
ATOM 5300 O O . PHE B 1 314 ? -15.969 26.219 -17.953 1 45.53 314 PHE B O 1
ATOM 5307 N N . ASP B 1 315 ? -15.766 26.062 -19.953 1 49.16 315 ASP B N 1
ATOM 5308 C CA . ASP B 1 315 ? -14.633 25.172 -19.719 1 49.16 315 ASP B CA 1
ATOM 5309 C C . ASP B 1 315 ? -13.43 25.938 -19.172 1 49.16 315 ASP B C 1
ATOM 5311 O O . ASP B 1 315 ? -12.758 26.656 -19.922 1 49.16 315 ASP B O 1
ATOM 5315 N N . SER B 1 316 ? -13.484 26.812 -18.203 1 55.72 316 SER B N 1
ATOM 5316 C CA . SER B 1 316 ? -12.328 27.438 -17.578 1 55.72 316 SER B CA 1
ATOM 5317 C C . SER B 1 316 ? -11.172 26.469 -17.422 1 55.72 316 SER B C 1
ATOM 5319 O O . SER B 1 316 ? -11.367 25.328 -17 1 55.72 316 SER B O 1
ATOM 5321 N N . ASP B 1 317 ? -10.234 26.719 -18.312 1 70.19 317 ASP B N 1
ATOM 5322 C CA . ASP B 1 317 ? -8.953 26.047 -18.125 1 70.19 317 ASP B CA 1
ATOM 5323 C C . ASP B 1 317 ? -8.32 26.438 -16.797 1 70.19 317 ASP B C 1
ATOM 5325 O O . ASP B 1 317 ? -8.023 27.609 -16.547 1 70.19 317 ASP B O 1
ATOM 5329 N N . LYS B 1 318 ? -8.586 25.781 -15.797 1 80.75 318 LYS B N 1
ATOM 5330 C CA . LYS B 1 318 ? -7.938 25.984 -14.5 1 80.75 318 LYS B CA 1
ATOM 5331 C C . LYS B 1 318 ? -6.504 25.453 -14.516 1 80.75 318 LYS B C 1
ATOM 5333 O O . LYS B 1 318 ? -6.238 24.375 -15.023 1 80.75 318 LYS B O 1
ATOM 5338 N N . ARG B 1 319 ? -5.637 26.406 -14.188 1 87.06 319 ARG B N 1
ATOM 5339 C CA . ARG B 1 319 ? -4.242 26.016 -14.008 1 87.06 319 ARG B CA 1
ATOM 5340 C C . ARG B 1 319 ? -3.816 26.172 -12.555 1 87.06 319 ARG B C 1
ATOM 5342 O O . ARG B 1 319 ? -4.246 27.109 -11.867 1 87.06 319 ARG B O 1
ATOM 5349 N N . TYR B 1 320 ? -3.018 25.25 -12.203 1 92.38 320 TYR B N 1
ATOM 5350 C CA . TYR B 1 320 ? -2.625 25.219 -10.797 1 92.38 320 TYR B CA 1
ATOM 5351 C C . TYR B 1 320 ? -1.111 25.328 -10.648 1 92.38 320 TYR B C 1
ATOM 5353 O O . TYR B 1 320 ? -0.362 24.875 -11.516 1 92.38 320 TYR B O 1
ATOM 5361 N N . PHE B 1 321 ? -0.692 25.969 -9.656 1 93.62 321 PHE B N 1
ATOM 5362 C CA . PHE B 1 321 ? 0.73 25.984 -9.344 1 93.62 321 PHE B CA 1
ATOM 5363 C C . PHE B 1 321 ? 0.947 26.156 -7.84 1 93.62 321 PHE B C 1
ATOM 5365 O O . PHE B 1 321 ? 0.013 26.5 -7.109 1 93.62 321 PHE B O 1
ATOM 5372 N N . ALA B 1 322 ? 2.115 25.828 -7.34 1 95.44 322 ALA B N 1
ATOM 5373 C CA . ALA B 1 322 ? 2.539 25.984 -5.953 1 95.44 322 ALA B CA 1
ATOM 5374 C C . ALA B 1 322 ? 3.809 26.828 -5.863 1 95.44 322 ALA B C 1
ATOM 5376 O O . ALA B 1 322 ? 4.684 26.75 -6.727 1 95.44 322 ALA B O 1
ATOM 5377 N N . ILE B 1 323 ? 3.852 27.656 -4.879 1 95.25 323 ILE B N 1
ATOM 5378 C CA . ILE B 1 323 ? 5.074 28.391 -4.574 1 95.25 323 ILE B CA 1
ATOM 5379 C C . ILE B 1 323 ? 5.617 27.953 -3.219 1 95.25 323 ILE B C 1
ATOM 5381 O O . ILE B 1 323 ? 4.926 28.062 -2.201 1 95.25 323 ILE B O 1
ATOM 5385 N N . LEU B 1 324 ? 6.812 27.406 -3.262 1 96.12 324 LEU B N 1
ATOM 5386 C CA . LEU B 1 324 ? 7.508 27.031 -2.039 1 96.12 324 LEU B CA 1
ATOM 5387 C C . LEU B 1 324 ? 8.633 28 -1.721 1 96.12 324 LEU B C 1
ATOM 5389 O O . LEU B 1 324 ? 9.469 28.297 -2.578 1 96.12 324 LEU B O 1
ATOM 5393 N N . THR B 1 325 ? 8.625 28.469 -0.516 1 95 325 THR B N 1
ATOM 5394 C CA . THR B 1 325 ? 9.633 29.438 -0.076 1 95 325 THR B CA 1
ATOM 5395 C C . THR B 1 325 ? 10.398 28.891 1.135 1 95 325 THR B C 1
ATOM 5397 O O . THR B 1 325 ? 9.789 28.469 2.121 1 95 325 THR B O 1
ATOM 5400 N N . GLY B 1 326 ? 11.719 28.906 1.019 1 95.31 326 GLY B N 1
ATOM 5401 C CA . GLY B 1 326 ? 12.539 28.578 2.172 1 95.31 326 GLY B CA 1
ATOM 5402 C C . GLY B 1 326 ? 12.633 29.703 3.182 1 95.31 326 GLY B C 1
ATOM 5403 O O . GLY B 1 326 ? 12.734 30.875 2.807 1 95.31 326 GLY B O 1
ATOM 5404 N N . VAL B 1 327 ? 12.531 29.297 4.43 1 94.62 327 VAL B N 1
ATOM 5405 C CA . VAL B 1 327 ? 12.625 30.25 5.523 1 94.62 327 VAL B CA 1
ATOM 5406 C C . VAL B 1 327 ? 13.586 29.719 6.59 1 94.62 327 VAL B C 1
ATOM 5408 O O . VAL B 1 327 ? 13.57 28.531 6.91 1 94.62 327 VAL B O 1
ATOM 5411 N N . GLU B 1 328 ? 14.383 30.609 7.086 1 93.25 328 GLU B N 1
ATOM 5412 C CA . GLU B 1 328 ? 15.305 30.266 8.164 1 93.25 328 GLU B CA 1
ATOM 5413 C C . GLU B 1 328 ? 15.133 31.188 9.359 1 93.25 328 GLU B C 1
ATOM 5415 O O . GLU B 1 328 ? 15.086 32.406 9.203 1 93.25 328 GLU B O 1
ATOM 5420 N N . VAL B 1 329 ? 14.969 30.547 10.461 1 91.19 329 VAL B N 1
ATOM 5421 C CA . VAL B 1 329 ? 14.875 31.312 11.703 1 91.19 329 VAL B CA 1
ATOM 5422 C C . VAL B 1 329 ? 16.219 31.297 12.422 1 91.19 329 VAL B C 1
ATOM 5424 O O . VAL B 1 329 ? 16.797 30.234 12.656 1 91.19 329 VAL B O 1
ATOM 5427 N N . VAL B 1 330 ? 16.703 32.469 12.664 1 88.19 330 VAL B N 1
ATOM 5428 C CA . VAL B 1 330 ? 17.984 32.594 13.328 1 88.19 330 VAL B CA 1
ATOM 5429 C C . VAL B 1 330 ? 17.859 33.438 14.586 1 88.19 330 VAL B C 1
ATOM 5431 O O . VAL B 1 330 ? 17.047 34.375 14.633 1 88.19 330 VAL B O 1
ATOM 5434 N N . ARG B 1 331 ? 18.594 33 15.586 1 82.12 331 ARG B N 1
ATOM 5435 C CA . ARG B 1 331 ? 18.609 33.781 16.812 1 82.12 331 ARG B CA 1
ATOM 5436 C C . ARG B 1 331 ? 19.578 34.969 16.688 1 82.12 331 ARG B C 1
ATOM 5438 O O . ARG B 1 331 ? 20.656 34.844 16.125 1 82.12 331 ARG B O 1
ATOM 5445 N N . CYS B 1 332 ? 19.062 36.094 16.891 1 77 332 CYS B N 1
ATOM 5446 C CA . CYS B 1 332 ? 19.906 37.281 16.953 1 77 332 CYS B CA 1
ATOM 5447 C C . CYS B 1 332 ? 20.25 37.625 18.391 1 77 332 CYS B C 1
ATOM 5449 O O . CYS B 1 332 ? 19.906 36.875 19.312 1 77 332 CYS B O 1
ATOM 5451 N N . ASN B 1 333 ? 20.938 38.875 18.594 1 67 333 ASN B N 1
ATOM 5452 C CA . ASN B 1 333 ? 21.359 39.312 19.922 1 67 333 ASN B CA 1
ATOM 5453 C C . ASN B 1 333 ? 20.203 39.25 20.922 1 67 333 ASN B C 1
ATOM 5455 O O . ASN B 1 333 ? 19.156 39.875 20.703 1 67 333 ASN B O 1
ATOM 5459 N N . GLY B 1 334 ? 20.375 38.531 21.984 1 61.69 334 GLY B N 1
ATOM 5460 C CA . GLY B 1 334 ? 19.453 38.375 23.078 1 61.69 334 GLY B CA 1
ATOM 5461 C C . GLY B 1 334 ? 18.328 37.375 22.797 1 61.69 334 GLY B C 1
ATOM 5462 O O . GLY B 1 334 ? 18.578 36.281 22.359 1 61.69 334 GLY B O 1
ATOM 5463 N N . ASP B 1 335 ? 17.062 37.719 23 1 66.44 335 ASP B N 1
ATOM 5464 C CA . ASP B 1 335 ? 15.867 36.875 22.906 1 66.44 335 ASP B CA 1
ATOM 5465 C C . ASP B 1 335 ? 15.109 37.156 21.609 1 66.44 335 ASP B C 1
ATOM 5467 O O . ASP B 1 335 ? 13.992 36.656 21.438 1 66.44 335 ASP B O 1
ATOM 5471 N N . LYS B 1 336 ? 15.836 37.781 20.672 1 75.31 336 LYS B N 1
ATOM 5472 C CA . LYS B 1 336 ? 15.141 38.156 19.438 1 75.31 336 LYS B CA 1
ATOM 5473 C C . LYS B 1 336 ? 15.453 37.156 18.328 1 75.31 336 LYS B C 1
ATOM 5475 O O . LYS B 1 336 ? 16.547 36.594 18.281 1 75.31 336 LYS B O 1
ATOM 5480 N N . VAL B 1 337 ? 14.414 36.75 17.578 1 82.81 337 VAL B N 1
ATOM 5481 C CA . VAL B 1 337 ? 14.586 35.844 16.438 1 82.81 337 VAL B CA 1
ATOM 5482 C C . VAL B 1 337 ? 14.406 36.594 15.133 1 82.81 337 VAL B C 1
ATOM 5484 O O . VAL B 1 337 ? 13.562 37.5 15.047 1 82.81 337 VAL B O 1
ATOM 5487 N N . ASP B 1 338 ? 15.336 36.344 14.219 1 86.06 338 ASP B N 1
ATOM 5488 C CA . ASP B 1 338 ? 15.234 36.875 12.867 1 86.06 338 ASP B CA 1
ATOM 5489 C C . ASP B 1 338 ? 14.75 35.812 11.891 1 86.06 338 ASP B C 1
ATOM 5491 O O . ASP B 1 338 ? 15.195 34.656 11.961 1 86.06 338 ASP B O 1
ATOM 5495 N N . ILE B 1 339 ? 13.812 36.188 11.133 1 88.69 339 ILE B N 1
ATOM 5496 C CA . ILE B 1 339 ? 13.289 35.312 10.102 1 88.69 339 ILE B CA 1
ATOM 5497 C C . ILE B 1 339 ? 13.859 35.688 8.742 1 88.69 339 ILE B C 1
ATOM 5499 O O . ILE B 1 339 ? 13.625 36.812 8.273 1 88.69 339 ILE B O 1
ATOM 5503 N N . ILE B 1 340 ? 14.547 34.781 8.133 1 88.19 340 ILE B N 1
ATOM 5504 C CA . ILE B 1 340 ? 15.203 35.031 6.855 1 88.19 340 ILE B CA 1
ATOM 5505 C C . ILE B 1 340 ? 14.461 34.281 5.746 1 88.19 340 ILE B C 1
ATOM 5507 O O . ILE B 1 340 ? 14.289 33.062 5.816 1 88.19 340 ILE B O 1
ATOM 5511 N N . LYS B 1 341 ? 14.094 35.062 4.84 1 90.75 341 LYS B N 1
ATOM 5512 C CA . LYS B 1 341 ? 13.477 34.469 3.66 1 90.75 341 LYS B CA 1
ATOM 5513 C C . LYS B 1 341 ? 14.539 34.062 2.641 1 90.75 341 LYS B C 1
ATOM 5515 O O . LYS B 1 341 ? 15.438 34.844 2.324 1 90.75 341 LYS B O 1
ATOM 5520 N N . HIS B 1 342 ? 14.422 32.875 2.096 1 92.38 342 HIS B N 1
ATOM 5521 C CA . HIS B 1 342 ? 15.336 32.375 1.083 1 92.38 342 HIS B CA 1
ATOM 5522 C C . HIS B 1 342 ? 14.672 32.312 -0.289 1 92.38 342 HIS B C 1
ATOM 5524 O O . HIS B 1 342 ? 14.102 33.312 -0.742 1 92.38 342 HIS B O 1
ATOM 5530 N N . LYS B 1 343 ? 14.914 31.25 -1.027 1 91.5 343 LYS B N 1
ATOM 5531 C CA . LYS B 1 343 ? 14.43 31.156 -2.4 1 91.5 343 LYS B CA 1
ATOM 5532 C C . LYS B 1 343 ? 12.945 30.812 -2.438 1 91.5 343 LYS B C 1
ATOM 5534 O O . LYS B 1 343 ? 12.438 30.141 -1.532 1 91.5 343 LYS B O 1
ATOM 5539 N N . SER B 1 344 ? 12.32 31.344 -3.432 1 93.06 344 SER B N 1
ATOM 5540 C CA . SER B 1 344 ? 10.961 30.938 -3.766 1 93.06 344 SER B CA 1
ATOM 5541 C C . SER B 1 344 ? 10.922 30.203 -5.105 1 93.06 344 SER B C 1
ATOM 5543 O O . SER B 1 344 ? 11.391 30.719 -6.117 1 93.06 344 SER B O 1
ATOM 5545 N N . CYS B 1 345 ? 10.383 29 -5.066 1 94.81 345 CYS B N 1
ATOM 5546 C CA .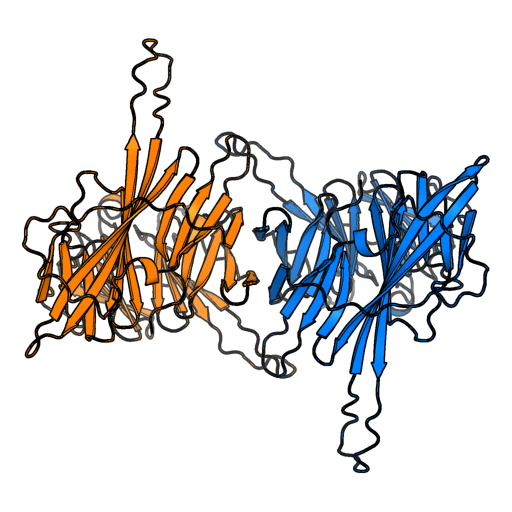 CYS B 1 345 ? 10.281 28.188 -6.27 1 94.81 345 CYS B CA 1
ATOM 5547 C C . CYS B 1 345 ? 8.82 27.938 -6.645 1 94.81 345 CYS B C 1
ATOM 5549 O O . CYS B 1 345 ? 8.008 27.578 -5.789 1 94.81 345 CYS B O 1
ATOM 5551 N N . ARG B 1 346 ? 8.57 28.109 -7.906 1 94.38 346 ARG B N 1
ATOM 5552 C CA . ARG B 1 346 ? 7.23 27.859 -8.422 1 94.38 346 ARG B CA 1
ATOM 5553 C C . ARG B 1 346 ? 7.168 26.531 -9.172 1 94.38 346 ARG B C 1
ATOM 5555 O O . ARG B 1 346 ? 7.992 26.266 -10.047 1 94.38 346 ARG B O 1
ATOM 5562 N N . TYR B 1 347 ? 6.266 25.719 -8.789 1 95.19 347 TYR B N 1
ATOM 5563 C CA . TYR B 1 347 ? 5.973 24.453 -9.461 1 95.19 347 TYR B CA 1
ATOM 5564 C C . TYR B 1 347 ? 4.629 24.516 -10.18 1 95.19 347 TYR B C 1
ATOM 5566 O O . TYR B 1 347 ? 3.584 24.656 -9.539 1 95.19 347 TYR B O 1
ATOM 5574 N N . SER B 1 348 ? 4.656 24.266 -11.461 1 94.06 348 SER B N 1
ATOM 5575 C CA . SER B 1 348 ? 3.434 24.344 -12.258 1 94.06 348 SER B CA 1
ATOM 5576 C C . SER B 1 348 ? 2.879 22.953 -12.562 1 94.06 348 SER B C 1
ATOM 5578 O O . SER B 1 348 ? 3.613 22.078 -13.008 1 94.06 348 SER B O 1
ATOM 5580 N N . PHE B 1 349 ? 1.588 22.688 -12.336 1 91.75 349 PHE B N 1
ATOM 5581 C CA . PHE B 1 349 ? 0.969 21.375 -12.453 1 91.75 349 PHE B CA 1
ATOM 5582 C C . PHE B 1 349 ? 0.146 21.281 -13.734 1 91.75 349 PHE B C 1
ATOM 5584 O O . PHE B 1 349 ? -0.391 20.219 -14.047 1 91.75 349 PHE B O 1
ATOM 5591 N N . GLY B 1 350 ? 0.106 22.203 -14.516 1 78.81 350 GLY B N 1
ATOM 5592 C CA . GLY B 1 350 ? -0.673 22.156 -15.742 1 78.81 350 GLY B CA 1
ATOM 5593 C C . GLY B 1 350 ? -2.164 22.016 -15.5 1 78.81 350 GLY B C 1
ATOM 5594 O O . GLY B 1 350 ? -2.678 22.484 -14.477 1 78.81 350 GLY B O 1
ATOM 5595 N N . GLU B 1 351 ? -2.916 21.312 -16.453 1 74.19 351 GLU B N 1
ATOM 5596 C CA . GLU B 1 351 ? -4.375 21.281 -16.422 1 74.19 351 GLU B CA 1
ATOM 5597 C C . GLU B 1 351 ? -4.887 20.047 -15.688 1 74.19 351 GLU B C 1
ATOM 5599 O O . GLU B 1 351 ? -6.027 20.031 -15.211 1 74.19 351 GLU B O 1
ATOM 5604 N N . HIS B 1 352 ? -3.98 19.125 -15.508 1 77.94 352 HIS B N 1
ATOM 5605 C CA . HIS B 1 352 ? -4.547 17.844 -15.07 1 77.94 352 HIS B CA 1
ATOM 5606 C C . HIS B 1 352 ? -4.129 17.516 -13.641 1 77.94 352 HIS B C 1
ATOM 5608 O O . HIS B 1 352 ? -4.578 16.516 -13.07 1 77.94 352 HIS B O 1
ATOM 5614 N N . TYR B 1 353 ? -3.303 18.406 -13.117 1 87.69 353 TYR B N 1
ATOM 5615 C CA . TYR B 1 353 ? -2.83 18.109 -11.766 1 87.69 353 TYR B CA 1
ATOM 5616 C C . TYR B 1 353 ? -3.203 19.234 -10.797 1 87.69 353 TYR B C 1
ATOM 5618 O O . TYR B 1 353 ? -3.137 20.406 -11.148 1 87.69 353 TYR B O 1
ATOM 5626 N N . ILE B 1 354 ? -3.66 18.875 -9.625 1 92.19 354 ILE B N 1
ATOM 5627 C CA . ILE B 1 354 ? -4.031 19.828 -8.586 1 92.19 354 ILE B CA 1
ATOM 5628 C C . ILE B 1 354 ? -3.252 19.531 -7.305 1 92.19 354 ILE B C 1
ATOM 5630 O O . ILE B 1 354 ? -3.486 18.516 -6.652 1 92.19 354 ILE B O 1
ATOM 5634 N N . PRO B 1 355 ? -2.324 20.375 -6.938 1 95 355 PRO B N 1
ATOM 5635 C CA . PRO B 1 355 ? -1.663 20.156 -5.648 1 95 355 PRO B CA 1
ATOM 5636 C C . PRO B 1 355 ? -2.604 20.344 -4.461 1 95 355 PRO B C 1
ATOM 5638 O O . PRO B 1 355 ? -3.408 21.281 -4.457 1 95 355 PRO B O 1
ATOM 5641 N N . ILE B 1 356 ? -2.443 19.5 -3.432 1 92.75 356 ILE B N 1
ATOM 5642 C CA . ILE B 1 356 ? -3.426 19.594 -2.357 1 92.75 356 ILE B CA 1
ATOM 5643 C C . ILE B 1 356 ? -2.715 19.594 -1.006 1 92.75 356 ILE B C 1
ATOM 5645 O O . ILE B 1 356 ? -3.203 20.172 -0.037 1 92.75 356 ILE B O 1
ATOM 5649 N N . TYR B 1 357 ? -1.597 18.844 -0.872 1 92.12 357 TYR B N 1
ATOM 5650 C CA . TYR B 1 357 ? -0.905 18.766 0.409 1 92.12 357 TYR B CA 1
ATOM 5651 C C . TYR B 1 357 ? 0.588 19.016 0.242 1 92.12 357 TYR B C 1
ATOM 5653 O O . TYR B 1 357 ? 1.164 18.719 -0.805 1 92.12 357 TYR B O 1
ATOM 5661 N N . LEU B 1 358 ? 1.068 19.656 1.229 1 94.81 358 LEU B N 1
ATOM 5662 C CA . LEU B 1 358 ? 2.506 19.625 1.481 1 94.81 358 LEU B CA 1
ATOM 5663 C C . LEU B 1 358 ? 2.805 19.016 2.844 1 94.81 358 LEU B C 1
ATOM 5665 O O . LEU B 1 358 ? 2.285 19.469 3.863 1 94.81 358 LEU B O 1
ATOM 5669 N N . LEU B 1 359 ? 3.625 17.938 2.811 1 93.69 359 LEU B N 1
ATOM 5670 C CA . LEU B 1 359 ? 3.893 17.156 4.016 1 93.69 359 LEU B CA 1
ATOM 5671 C C . LEU B 1 359 ? 5.379 17.172 4.355 1 93.69 359 LEU B C 1
ATOM 5673 O O . LEU B 1 359 ? 6.223 16.938 3.486 1 93.69 359 LEU B O 1
#

Foldseek 3Di:
DFAQWWWFKKWFDDPPDFIKIFIFTDGCVVQFDDPVPPPPPPDPPPQQDAAADEGGDTQDMGGQWDDWDAEPVGWIWTARLVFQWIWTADSVVRDIDTADGAPHGEDCWDWDHFPRKIKIAHQQAAAQPPVPDPPDHRGLRIKMWDWDAQDCDPPNDGDRHTDIGRAGDDPCNPPPPSVPFVGWFEWEDEDRAWIWTATQQAAIWIAGRVVSDIDGQDRHHAQAGYYWDQDPVQQWTWHAGPVGSQKIWIWNCHCSNDHPDDHIDTQDIDGNSDDPADFPDWDWAGGDPQKIKIKGKGKDFDQPPDDPDPPPPSPGQIWIKMKIWMWGWDDDPDSHIDIDTGHIYMYTDGRRMGIDDMD/DFAQWWWFKKWFDDPPDFIKIFIFTDGCVVQFDDPPPPPPPPDPPDQQDAAADEGGDTQDMGTQWDDWDAEPVGWIWTARLVFQWIWTADSVVRDIDTADGAPHGEDCWDWDHFPRKIKIAHQQHAFQPPVPDPPDHRRLRIKMWDWDAQDPDPPNDGDRHTDIGRAGDAPCNPPPPSVPFVGWFEWEDEDRAWIWTATQQAAIWIAGRVVSDIDGQDRHHAQAGYYWYQDPVQQWTWHAGPVGNQKIWIWNCHCSNDHPDDHIDTQDIDGDSDDPADFPDWDWAGGDPQKIKIKGKGKDWDQPPDDPDPPPPSPGQIWIKMKIWMWGWDDDPDSHIDIDTGHIYMYTDGRRMGIDDMD

InterPro domains:
  IPR012871 Protein of unknown function DUF1677, Oryza sativa [PF07893] (3-347)

Sequence (718 aa):
MIRRFLYMVDIFDKSHGPISRRLRRINPSHLFYPNDALPVPQSSSSATVVEDAPLPPIDMTFCGSTEFMRRSDDKIVSVDRTTRRAILYDPVEHTVRVLPSMVEYKFWTKSFAVGDDLYVMETIPLPDKVDLGRDARPGRSFEALIHREPRPVDGDRIEDECYWRPLPPPPYVHAAGIRTDGQICGYAVVGESHILVSTHSYGAYSFDTASAAWSKVGDWALPFCGRAEFVPEHGLWLGLSVADDGVLGAWDLSSTIHHQQPPPVAHHGCKGFAVPEVPYASHVVHLGAGKLCVAKLFMVAHHRETCSHSCCDFDSDKRYFAILTGVEVVRCNGDKVDIIKHKSCRYSFGEHYIPIYLLMIRRFLYMVDIFDKSHGPISRRLRRINPSHLFYPNDALPVPQSSSSATVVEDAPLPPIDMTFCGSTEFMRRSDDKIVSVDRTTRRAILYDPVEHTVRVLPSMVEYKFWTKSFAVGDDLYVMETIPLPDKVDLGRDARPGRSFEALIHREPRPVDGDRIEDECYWRPLPPPPYVHAAGIRTDGQICGYAVVGESHILVSTHSYGAYSFDTASAAWSKVGDWALPFCGRAEFVPEHGLWLGLSVADDGVLGAWDLSSTIHHQQPPPVAHHGCKGFAVPEVPYASHVVHLGAGKLCVAKLFMVAHHRETCSHSCCDFDSDKRYFAILTGVEVVRCNGDKVDIIKHKSCRYSFGEHYIPIYLL

Secondary structure (DSSP, 8-state):
---S-EEEEEEE--TTS--EEEEEEE-GGGGS--TTS------TT----EEEEPPPPEEEEEES--EEEE-TTS-EEEEETTTTEEEEEETTTTEEEEEPPPSS---SEEEEEETTEEEEEESS---SS---TTT------EEEEEEEP---BTTTB---EEEEEE-PPPGGGGSTTHHHH--EEEEEEETTTEEEEEESSS-EEEEETTTTEEEEEESS--SEEEEEEEETTTTEEEEEESS-TTEEEEE--TTTTSTTPPPP-EEEEEE----SS--SEEEEEEEETTEEEEEEEEEEEE--S---STTS----EEEEEEEEEEEEEEE-STT-EEEEEEEEEEEEEETTEEEEEE-/---S-EEEEEEE--TTS--EEEEEEE-GGGGS--TTS------TT----EEEEPPPPEEEEEES--EEEE-TTS-EEEEETTTTEEEEEETTTTEEEEEPPPSS---SEEEEEETTEEEEEESS---SS--STTT------EEEEEEEP----SSS----EEEEEE-PPPGGGGSTTHHHH--EEEEEEETTTEEEEEESSS-EEEEETTTTEEEEEESS--SEEEEEEEETTTTEEEEEESS-TTEEEEE--TTTTSTTPPPP-EEEEEE----SS--SEEEEEEEETTEEEEEEEEEEEE--S---STTS----EEEEEEEEEEEEEEE-STT-EEEEEEEEEEEEEETTEEEEEE-